Protein AF-D2VS46-F1 (afdb_monomer_lite)

Sequence (508 aa):
MNHQQQQPRQNMRFYSHQQMMKQPSINIMHHDDHQDMENRVHGHPDNLGQTQQQHNGKSGRKFKKDSNKNMKYVNPFIGTGKGFGSGTMSPMAQTPYGMIRVGPDTTNTFDLEISFEHPGGFYYPDDYIHICVWAYNKETQFVQPGYFRTTLERYDIDEELTSGYYSGIHRYTFNDQSKESFIILDISHTIDKTFLKGQLRSSKINMQKTYQAMKKTSNEPVNYVGRVNPAQYNSLGFVPEESAQVGAVLTLDYSYEDSCIASVAKVLNETADYLNFTARSQFYKNVWHEKEQFFCPKSISGKWNCPELTFADGWDSDAWHYRFFVPHDIPRLISLFGSKEKFTAALEQFAKDSFDFPFTVLPNPFYWGGNEHDLMSMYLFNYVDRADLTQYYVRQMMDRLYSVNPDGLPGNNDYGTMSAWFVWSALGLYPRAGSSEYFVGSPLFESIQVERENGCFLSIESYNFKPDSPKILKVVLNGQVLTRPFIDHSQLNCVNGKNSVKLEYFFA

InterPro domains:
  IPR008928 Six-hairpin glycosidase superfamily [SSF48208] (263-489)
  IPR012939 Glycosyl hydrolase family 92 [PF07971] (191-492)
  IPR014718 Glycoside hydrolase-type carbohydrate-binding [G3DSA:2.70.98.10] (64-132)
  IPR014718 Glycoside hydrolase-type carbohydrate-binding [G3DSA:2.70.98.10] (133-265)
  IPR041371 Glycosyl hydrolase family 92 N-terminal domain [PF17678] (73-130)
  IPR050883 Peptide-N(4)-(N-acetyl-beta-glucosaminyl)asparagine amidase [PTHR12143] (204-492)

Foldseek 3Di:
DDDDDDDDDDPDDDDDDDDWDFDQKDKPDDPPCVVVVVLVVVPDPDDDDDDDDDDDDDDDDPPPSPPPPCQVVDDQLQQLAFFQQFALGDLFADDVQAPDTDDFQFDAQVLDPPCRGRVPSGHPPGQAGHPPRFGFDPVQWDGTHQKIWGARPVQRKIWIWGDDRHDIIIIIRRPPPPDTDGDDDDPPVPPPDDDDDDDPDDPDDPLVVVLVVLVCLQQHDDPPGHAQPNVLCLVLLWQACVSPVLGLVSSLVSLLSLLLSLVSCVVVVVVVSVVSSPVSNCSNVLQQDLVVLWRFHAHPVGDTDDPDQFPPSVDQATGLLQSCRSLNCLVVSCCSLVHLVSVVVQLCQQQVCCLVVLDRDPPDNHAHLADDSRLCSLLSCLVSVPLVSSLVRLLCCLVRQADSHSSRHRGHCVVPVSVVSSVCVQLQWDDSPSFQKIFGYAHQDQWDWDQDPVQAIEIEHEAPDDNPFSAFPWKAKQNHTDPGRMDGNVSQDDDPPHSYIYIYTYTD

Structure (mmCIF, N/CA/C/O backbone):
data_AF-D2VS46-F1
#
_entry.id   AF-D2VS46-F1
#
loop_
_atom_site.group_PDB
_atom_site.id
_atom_site.type_symbol
_atom_site.label_atom_id
_atom_site.label_alt_id
_atom_site.label_comp_id
_atom_site.label_asym_id
_atom_site.label_entity_id
_atom_site.label_seq_id
_atom_site.pdbx_PDB_ins_code
_atom_site.Cartn_x
_atom_site.Cartn_y
_atom_site.Cartn_z
_atom_site.occupancy
_atom_site.B_iso_or_equiv
_atom_site.auth_seq_id
_atom_site.auth_comp_id
_atom_site.auth_asym_id
_atom_site.auth_atom_id
_atom_site.pdbx_PDB_model_num
ATOM 1 N N . MET A 1 1 ? 49.754 14.421 55.692 1.00 31.94 1 MET A N 1
ATOM 2 C CA . MET A 1 1 ? 49.073 15.731 55.700 1.00 31.94 1 MET A CA 1
ATOM 3 C C . MET A 1 1 ? 47.639 15.509 55.248 1.00 31.94 1 MET A C 1
ATOM 5 O O . MET A 1 1 ? 47.482 15.028 54.140 1.00 31.94 1 MET A O 1
ATOM 9 N N . ASN A 1 2 ? 46.687 15.754 56.164 1.00 27.25 2 ASN A N 1
ATOM 10 C CA . ASN A 1 2 ? 45.329 16.333 56.034 1.00 27.25 2 ASN A CA 1
ATOM 11 C C . ASN A 1 2 ? 44.469 16.020 54.793 1.00 27.25 2 ASN A C 1
ATOM 13 O O . ASN A 1 2 ? 44.964 16.058 53.681 1.00 27.25 2 ASN A O 1
ATOM 17 N N . HIS A 1 3 ? 43.141 15.903 54.841 1.00 27.48 3 HIS A N 1
ATOM 18 C CA . HIS A 1 3 ? 42.100 15.719 55.864 1.00 27.48 3 HIS A CA 1
ATOM 19 C C . HIS A 1 3 ? 40.790 15.481 55.068 1.00 27.48 3 HIS A C 1
ATOM 21 O O . HIS A 1 3 ? 40.683 15.870 53.908 1.00 27.48 3 HIS A O 1
ATOM 27 N N . GLN A 1 4 ? 39.805 14.848 55.705 1.00 30.39 4 GLN A N 1
ATOM 28 C CA . GLN A 1 4 ? 38.420 14.633 55.251 1.00 30.39 4 GLN A CA 1
ATOM 29 C C . GLN A 1 4 ? 37.667 15.920 54.846 1.00 30.39 4 GLN A C 1
ATOM 31 O O . GLN A 1 4 ? 37.919 16.961 55.444 1.00 30.39 4 GLN A O 1
ATOM 36 N N . GLN A 1 5 ? 36.623 15.796 54.005 1.00 27.12 5 GLN A N 1
ATOM 37 C CA . GLN A 1 5 ? 35.240 16.191 54.360 1.00 27.12 5 GLN A CA 1
ATOM 38 C C . GLN A 1 5 ? 34.188 15.732 53.321 1.00 27.12 5 GLN A C 1
ATOM 40 O O . GLN A 1 5 ? 34.338 15.933 52.120 1.00 27.12 5 GLN A O 1
ATOM 45 N N . GLN A 1 6 ? 33.117 15.108 53.826 1.00 29.31 6 GLN A N 1
ATOM 46 C CA . GLN A 1 6 ? 31.825 14.868 53.162 1.00 29.31 6 GLN A CA 1
ATOM 47 C C . GLN A 1 6 ? 30.994 16.163 53.094 1.00 29.31 6 GLN A C 1
ATOM 49 O O . GLN A 1 6 ? 31.151 16.981 53.997 1.00 29.31 6 GLN A O 1
ATOM 54 N N . GLN A 1 7 ? 30.056 16.275 52.131 1.00 28.20 7 GLN A N 1
ATOM 55 C CA . GLN A 1 7 ? 28.641 16.730 52.274 1.00 28.20 7 GLN A CA 1
ATOM 56 C C . GLN A 1 7 ? 27.948 16.909 50.880 1.00 28.20 7 GLN A C 1
ATOM 58 O O . GLN A 1 7 ? 28.635 16.869 49.860 1.00 28.20 7 GLN A O 1
ATOM 63 N N . PRO A 1 8 ? 26.595 16.970 50.803 1.00 30.23 8 PRO A N 1
ATOM 64 C CA . PRO A 1 8 ? 25.761 16.238 49.837 1.00 30.23 8 PRO A CA 1
ATOM 65 C C . PRO A 1 8 ? 25.249 17.062 48.641 1.00 30.23 8 PRO A C 1
ATOM 67 O O . PRO A 1 8 ? 25.091 18.277 48.718 1.00 30.23 8 PRO A O 1
ATOM 70 N N . ARG A 1 9 ? 24.864 16.377 47.553 1.00 25.73 9 ARG A N 1
ATOM 71 C CA . ARG A 1 9 ? 24.023 16.967 46.497 1.00 25.73 9 ARG A CA 1
ATOM 72 C C . ARG A 1 9 ? 22.552 16.856 46.898 1.00 25.73 9 ARG A C 1
ATOM 74 O O . ARG A 1 9 ? 21.926 15.819 46.705 1.00 25.73 9 ARG A O 1
ATOM 81 N N . GLN A 1 10 ? 22.011 17.935 47.454 1.00 24.58 10 GLN A N 1
ATOM 82 C CA . GLN A 1 10 ? 20.574 18.190 47.429 1.00 24.58 10 GLN A CA 1
ATOM 83 C C . GLN A 1 10 ? 20.189 18.602 46.002 1.00 24.58 10 GLN A C 1
ATOM 85 O O . GLN A 1 10 ? 20.560 19.682 45.551 1.00 24.58 10 GLN A O 1
ATOM 90 N N . ASN A 1 11 ? 19.438 17.760 45.293 1.00 25.27 11 ASN A N 1
ATOM 91 C CA . ASN A 1 11 ? 18.703 18.208 44.114 1.00 25.27 11 ASN A CA 1
ATOM 92 C C . ASN A 1 11 ? 17.401 18.856 44.599 1.00 25.27 11 ASN A C 1
ATOM 94 O O . ASN A 1 11 ? 16.445 18.165 44.949 1.00 25.27 11 ASN A O 1
ATOM 98 N N . MET A 1 12 ? 17.385 20.188 44.648 1.00 20.66 12 MET A N 1
ATOM 99 C CA . MET A 1 12 ? 16.157 20.971 44.782 1.00 20.66 12 MET A CA 1
ATOM 100 C C . MET A 1 12 ? 15.271 20.720 43.554 1.00 20.66 12 MET A C 1
ATOM 102 O O . MET A 1 12 ? 15.631 21.098 42.442 1.00 20.66 12 MET A O 1
ATOM 106 N N . ARG A 1 13 ? 14.111 20.085 43.755 1.00 24.81 13 ARG A N 1
ATOM 107 C CA . ARG A 1 13 ? 13.006 20.088 42.787 1.00 24.81 13 ARG A CA 1
ATOM 108 C C . ARG A 1 13 ? 12.103 21.275 43.116 1.00 24.81 13 ARG A C 1
ATOM 110 O O . ARG A 1 13 ? 11.552 21.342 44.212 1.00 24.81 13 ARG A O 1
ATOM 117 N N . PHE A 1 14 ? 11.984 22.217 42.187 1.00 20.81 14 PHE A N 1
ATOM 118 C CA . PHE A 1 14 ? 11.036 23.323 42.289 1.00 20.81 14 PHE A CA 1
ATOM 119 C C . PHE A 1 14 ? 9.650 22.834 41.850 1.00 20.81 14 PHE A C 1
ATOM 121 O O . PHE A 1 14 ? 9.471 22.447 40.700 1.00 20.81 14 PHE A O 1
ATOM 128 N N . TYR A 1 15 ? 8.675 22.851 42.759 1.00 23.95 15 TYR A N 1
ATOM 129 C CA . TYR A 1 15 ? 7.261 22.647 42.437 1.00 23.95 15 TYR A CA 1
ATOM 130 C C . TYR A 1 15 ? 6.649 23.999 42.041 1.00 23.95 15 TYR A C 1
ATOM 132 O O . TYR A 1 15 ? 6.533 24.890 42.886 1.00 23.95 15 TYR A O 1
ATOM 140 N N . SER A 1 16 ? 6.272 24.185 40.772 1.00 24.25 16 SER A N 1
ATOM 141 C CA . SER A 1 16 ? 5.493 25.360 40.356 1.00 24.25 16 SER A CA 1
ATOM 142 C C . SER A 1 16 ? 4.007 25.148 40.656 1.00 24.25 16 SER A C 1
ATOM 144 O O . SER A 1 16 ? 3.454 24.089 40.372 1.00 24.25 16 SER A O 1
ATOM 146 N N . HIS A 1 17 ? 3.386 26.165 41.255 1.00 24.72 17 HIS A N 1
ATOM 147 C CA . HIS A 1 17 ? 2.001 26.196 41.731 1.00 24.72 17 HIS A CA 1
ATOM 148 C C . HIS A 1 17 ? 0.969 25.676 40.715 1.00 24.72 17 HIS A C 1
ATOM 150 O O . HIS A 1 17 ? 0.798 26.236 39.634 1.00 24.72 17 HIS A O 1
ATOM 156 N N . GLN A 1 18 ? 0.241 24.642 41.137 1.00 30.64 18 GLN A N 1
ATOM 157 C CA . GLN A 1 18 ? -0.982 24.130 40.525 1.00 30.64 18 GLN A CA 1
ATOM 158 C C . GLN A 1 18 ? -2.140 25.112 40.767 1.00 30.64 18 GLN A C 1
ATOM 160 O O . GLN A 1 18 ? -2.343 25.565 41.894 1.00 30.64 18 GLN A O 1
ATOM 165 N N . GLN A 1 19 ? -2.938 25.416 39.741 1.00 29.44 19 GLN A N 1
ATOM 166 C CA . GLN A 1 19 ? -4.260 26.013 39.945 1.00 29.44 19 GLN A CA 1
ATOM 167 C C . GLN A 1 19 ? -5.273 24.895 40.211 1.00 29.44 19 GLN A C 1
ATOM 169 O O . GLN A 1 19 ? -5.600 24.114 39.324 1.00 29.44 19 GLN A O 1
ATOM 174 N N . MET A 1 20 ? -5.756 24.821 41.451 1.00 30.28 20 MET A N 1
ATOM 175 C CA . MET A 1 20 ? -6.825 23.915 41.874 1.00 30.28 20 MET A CA 1
ATOM 176 C C . MET A 1 20 ? -8.192 24.551 41.586 1.00 30.28 20 MET A C 1
ATOM 178 O O . MET A 1 20 ? -8.479 25.639 42.086 1.00 30.28 20 MET A O 1
ATOM 182 N N . MET A 1 21 ? -9.053 23.875 40.822 1.00 35.06 21 MET A N 1
ATOM 183 C CA . MET A 1 21 ? -10.469 24.241 40.677 1.00 35.06 21 MET A CA 1
ATOM 184 C C . MET A 1 21 ? -11.351 23.227 41.419 1.00 35.06 21 MET A C 1
ATOM 186 O O . MET A 1 21 ? -11.200 22.026 41.222 1.00 35.06 21 MET A O 1
ATOM 190 N N . LYS A 1 22 ? -12.263 23.709 42.278 1.00 34.19 22 LYS A N 1
ATOM 191 C CA . LYS A 1 22 ? -13.193 22.889 43.079 1.00 34.19 22 LYS A CA 1
ATOM 192 C C . LYS A 1 22 ? -14.574 22.843 42.420 1.00 34.19 22 LYS A C 1
ATOM 194 O O . LYS A 1 22 ? -15.252 23.866 42.461 1.00 34.19 22 LYS A O 1
ATOM 199 N N . GLN A 1 23 ? -15.018 21.701 41.883 1.00 30.45 23 GLN A N 1
ATOM 200 C CA . GLN A 1 23 ? -16.430 21.440 41.539 1.00 30.45 23 GLN A CA 1
ATOM 201 C C . GLN A 1 23 ? -16.757 19.930 41.603 1.00 30.45 23 GLN A C 1
ATOM 203 O O . GLN A 1 23 ? -15.877 19.125 41.311 1.00 30.45 23 GLN A O 1
ATOM 208 N N . PRO A 1 24 ? -18.004 19.542 41.951 1.00 31.38 24 PRO A N 1
ATOM 209 C CA . PRO A 1 24 ? -18.446 18.138 42.047 1.00 31.38 24 PRO A CA 1
ATOM 210 C C . PRO A 1 24 ? -18.544 17.414 40.689 1.00 31.38 24 PRO A C 1
ATOM 212 O O . PRO A 1 24 ? -18.590 16.191 40.634 1.00 31.38 24 PRO A O 1
ATOM 215 N N . SER A 1 25 ? -18.541 18.170 39.593 1.00 33.03 25 SER A N 1
ATOM 216 C CA . SER A 1 25 ? -18.412 17.693 38.216 1.00 33.03 25 SER A CA 1
ATOM 217 C C . SER A 1 25 ? -17.606 18.741 37.460 1.00 33.03 25 SER A C 1
ATOM 219 O O . SER A 1 25 ? -17.981 19.916 37.479 1.00 33.03 25 SER A O 1
ATOM 221 N N . ILE A 1 26 ? -16.507 18.349 36.820 1.00 43.72 26 ILE A N 1
ATOM 222 C CA . ILE A 1 26 ? -15.686 19.269 36.026 1.00 43.72 26 ILE A CA 1
ATOM 223 C C . ILE A 1 26 ? -15.782 18.854 34.564 1.00 43.72 26 ILE A C 1
ATOM 225 O O . ILE A 1 26 ? -15.357 17.765 34.184 1.00 43.72 26 ILE A O 1
ATOM 229 N N . ASN A 1 27 ? -16.316 19.762 33.755 1.00 35.53 27 ASN A N 1
ATOM 230 C CA . ASN A 1 27 ? -16.246 19.691 32.307 1.00 35.53 27 ASN A CA 1
ATOM 231 C C . ASN A 1 27 ? -15.105 20.597 31.845 1.00 35.53 27 ASN A C 1
ATOM 233 O O . ASN A 1 27 ? -15.175 21.815 32.020 1.00 35.53 27 ASN A O 1
ATOM 237 N N . ILE A 1 28 ? -14.068 20.023 31.238 1.00 48.00 28 ILE A N 1
ATOM 238 C CA . ILE A 1 28 ? -13.038 20.813 30.558 1.00 48.00 28 ILE A CA 1
ATOM 239 C C . ILE A 1 28 ? -13.486 20.936 29.101 1.00 48.00 28 ILE A C 1
ATOM 241 O O . ILE A 1 28 ? -13.346 19.997 28.321 1.00 48.00 28 ILE A O 1
ATOM 245 N N . MET A 1 29 ? -14.112 22.065 28.757 1.00 35.66 29 MET A N 1
ATOM 246 C CA . MET A 1 29 ? -14.692 22.315 27.432 1.00 35.66 29 MET A CA 1
ATOM 247 C C . MET A 1 29 ? -14.447 23.754 26.967 1.00 35.66 29 MET A C 1
ATOM 249 O O . MET A 1 29 ? -14.425 24.685 27.772 1.00 35.66 29 MET A O 1
ATOM 253 N N . HIS A 1 30 ? -14.336 23.943 25.650 1.00 33.12 30 HIS A N 1
ATOM 254 C CA . HIS A 1 30 ? -14.516 25.248 25.014 1.00 33.12 30 HIS A CA 1
ATOM 255 C C . HIS A 1 30 ? -16.018 25.463 24.732 1.00 33.12 30 HIS A C 1
ATOM 257 O O . HIS A 1 30 ? -16.730 24.517 24.404 1.00 33.12 30 HIS A O 1
ATOM 263 N N . HIS A 1 31 ? -16.512 26.699 24.872 1.00 31.00 31 HIS A N 1
ATOM 264 C CA . HIS A 1 31 ? -17.952 27.031 24.921 1.00 31.00 31 HIS A CA 1
ATOM 265 C C . HIS A 1 31 ? -18.777 26.589 23.680 1.00 31.00 31 HIS A C 1
ATOM 267 O O . HIS A 1 31 ? -20.000 26.475 23.775 1.00 31.00 31 HIS A O 1
ATOM 273 N N . ASP A 1 32 ? -18.140 26.293 22.544 1.00 34.03 32 ASP A N 1
ATOM 274 C CA . ASP A 1 32 ? -18.818 25.941 21.286 1.00 34.03 32 ASP A CA 1
ATOM 275 C C . ASP A 1 32 ? -19.074 24.426 21.088 1.00 34.03 32 ASP A C 1
ATOM 277 O O . ASP A 1 32 ? -19.803 24.057 20.169 1.00 34.03 32 ASP A O 1
ATOM 281 N N . ASP A 1 33 ? -18.559 23.544 21.959 1.00 39.53 33 ASP A N 1
ATOM 282 C CA . ASP A 1 33 ? -18.535 22.085 21.711 1.00 39.53 33 ASP A CA 1
ATOM 283 C C . ASP A 1 33 ? -19.585 21.260 22.501 1.00 39.53 33 ASP A C 1
ATOM 285 O O . ASP A 1 33 ? -19.632 20.031 22.411 1.00 39.53 33 ASP A O 1
ATOM 289 N N . HIS A 1 34 ? -20.470 21.909 23.268 1.00 38.56 34 HIS A N 1
ATOM 290 C CA . HIS A 1 34 ? -21.383 21.229 24.208 1.00 38.56 34 HIS A CA 1
ATOM 291 C C . HIS A 1 34 ? -22.399 20.276 23.529 1.00 38.56 34 HIS A C 1
ATOM 293 O O . HIS A 1 34 ? -22.803 19.272 24.115 1.00 38.56 34 HIS A O 1
ATOM 299 N N . GLN A 1 35 ? -22.804 20.555 22.282 1.00 42.91 35 GLN A N 1
ATOM 300 C CA . GLN A 1 35 ? -23.762 19.721 21.534 1.00 42.91 35 GLN A CA 1
ATOM 301 C C . GLN A 1 35 ? -23.166 18.401 21.018 1.00 42.91 35 GLN A C 1
ATOM 303 O O . GLN A 1 35 ? -23.908 17.438 20.812 1.00 42.91 35 GLN A O 1
ATOM 308 N N . ASP A 1 36 ? -21.850 18.326 20.810 1.00 44.72 36 ASP A N 1
ATOM 309 C CA . ASP A 1 36 ? -21.207 17.128 20.253 1.00 44.72 36 ASP A CA 1
ATOM 310 C C . ASP A 1 36 ? -21.132 15.986 21.272 1.00 44.72 36 ASP A C 1
ATOM 312 O O . ASP A 1 36 ? -21.237 14.815 20.897 1.00 44.72 36 ASP A O 1
ATOM 316 N N . MET A 1 37 ? -21.018 16.312 22.563 1.00 42.97 37 MET A N 1
ATOM 317 C CA . MET A 1 37 ? -21.013 15.316 23.632 1.00 42.97 37 MET A CA 1
ATOM 318 C C . MET A 1 37 ? -22.398 14.682 23.814 1.00 42.97 37 MET A C 1
ATOM 320 O O . MET A 1 37 ? -22.524 13.460 23.765 1.00 42.97 37 MET A O 1
ATOM 324 N N . GLU A 1 38 ? -23.454 15.491 23.949 1.00 42.78 38 GLU A N 1
ATOM 325 C CA . GLU A 1 38 ? -24.824 14.994 24.154 1.00 42.78 38 GLU A CA 1
ATOM 326 C C . GLU A 1 38 ? -25.288 14.098 22.994 1.00 42.78 38 GLU A C 1
ATOM 328 O O . GLU A 1 38 ? -25.838 13.018 23.213 1.00 42.78 38 GLU A O 1
ATOM 333 N N . ASN A 1 39 ? -24.983 14.468 21.746 1.00 46.59 39 ASN A N 1
ATOM 334 C CA . ASN A 1 39 ? -25.362 13.672 20.574 1.00 46.59 39 ASN A CA 1
ATOM 335 C C . ASN A 1 39 ? -24.664 12.300 20.499 1.00 46.59 39 ASN A C 1
ATOM 337 O O . ASN A 1 39 ? -25.230 11.366 19.927 1.00 46.59 39 ASN A O 1
ATOM 341 N N . ARG A 1 40 ? -23.457 12.156 21.065 1.00 49.03 40 ARG A N 1
ATOM 342 C CA . ARG A 1 40 ? -22.727 10.874 21.118 1.00 49.03 40 ARG A CA 1
ATOM 343 C C . ARG A 1 40 ? -23.110 10.033 22.339 1.00 49.03 40 ARG A C 1
ATOM 345 O O . ARG A 1 40 ? -23.109 8.809 22.243 1.00 49.03 40 ARG A O 1
ATOM 352 N N . VAL A 1 41 ? -23.513 10.678 23.435 1.00 41.84 41 VAL A N 1
ATOM 353 C CA . VAL A 1 41 ? -24.034 10.033 24.654 1.00 41.84 41 VAL A CA 1
ATOM 354 C C . VAL A 1 41 ? -25.436 9.443 24.425 1.00 41.84 41 VAL A C 1
ATOM 356 O O . VAL A 1 41 ? -25.714 8.326 24.852 1.00 41.84 41 VAL A O 1
ATOM 359 N N . HIS A 1 42 ? -26.318 10.123 23.682 1.00 38.34 42 HIS A N 1
ATOM 360 C CA . HIS A 1 42 ? -27.706 9.681 23.443 1.00 38.34 42 HIS A CA 1
ATOM 361 C C . HIS A 1 42 ? -27.881 8.563 22.388 1.00 38.34 42 HIS A C 1
ATOM 363 O O . HIS A 1 42 ? -29.004 8.259 21.984 1.00 38.34 42 HIS A O 1
ATOM 369 N N . GLY A 1 43 ? -26.795 7.925 21.940 1.00 36.03 43 GLY A N 1
ATOM 370 C CA . GLY A 1 43 ? -26.836 6.722 21.096 1.00 36.03 43 GLY A CA 1
ATOM 371 C C . GLY A 1 43 ? -27.126 5.417 21.854 1.00 36.03 43 GLY A C 1
ATOM 372 O O . GLY A 1 43 ? -27.168 4.359 21.227 1.00 36.03 43 GLY A O 1
ATOM 373 N N . HIS A 1 44 ? -27.310 5.475 23.177 1.00 35.31 44 HIS A N 1
ATOM 374 C CA . HIS A 1 44 ? -27.507 4.310 24.040 1.00 35.31 44 HIS A CA 1
ATOM 375 C C . HIS A 1 44 ? -29.002 4.042 24.318 1.00 35.31 44 HIS A C 1
ATOM 377 O O . HIS A 1 44 ? -29.745 4.993 24.580 1.00 35.31 44 HIS A O 1
ATOM 383 N N . PRO A 1 45 ? -29.484 2.785 24.258 1.00 32.50 45 PRO A N 1
ATOM 384 C CA . PRO A 1 45 ? -30.869 2.465 24.554 1.00 32.50 45 PRO A CA 1
ATOM 385 C C . PRO A 1 45 ? -31.020 2.126 26.038 1.00 32.50 45 PRO A C 1
ATOM 387 O O . PRO A 1 45 ? -31.074 0.954 26.366 1.00 32.50 45 PRO A O 1
ATOM 390 N N . ASP A 1 46 ? -31.128 3.128 26.914 1.00 29.52 46 ASP A N 1
ATOM 391 C CA . ASP A 1 46 ? -31.662 2.923 28.266 1.00 29.52 46 ASP A CA 1
ATOM 392 C C . ASP A 1 46 ? -32.439 4.161 28.770 1.00 29.52 46 ASP A C 1
ATOM 394 O O . ASP A 1 46 ? -31.893 5.243 28.963 1.00 29.52 46 ASP A O 1
ATOM 398 N N . ASN A 1 47 ? -33.743 3.939 28.992 1.00 29.89 47 ASN A N 1
ATOM 399 C CA . ASN A 1 47 ? -34.749 4.711 29.747 1.00 29.89 47 ASN A CA 1
ATOM 400 C C . ASN A 1 47 ? -35.409 6.010 29.202 1.00 29.89 47 ASN A C 1
ATOM 402 O O . ASN A 1 47 ? -34.906 7.121 29.301 1.00 29.89 47 ASN A O 1
ATOM 406 N N . LEU A 1 48 ? -36.657 5.812 28.733 1.00 29.98 48 LEU A N 1
ATOM 407 C CA . LEU A 1 48 ? -37.941 6.374 29.221 1.00 29.98 48 LEU A CA 1
ATOM 408 C C . LEU A 1 48 ? -38.023 7.850 29.676 1.00 29.98 48 LEU A C 1
ATOM 410 O O . LEU A 1 48 ? -37.572 8.210 30.757 1.00 29.98 48 LEU A O 1
ATOM 414 N N . GLY A 1 49 ? -38.827 8.643 28.951 1.00 24.83 49 GLY A N 1
ATOM 415 C CA . GLY A 1 49 ? -39.443 9.873 29.472 1.00 24.83 49 GLY A CA 1
ATOM 416 C C . GLY A 1 49 ? -39.805 10.895 28.393 1.00 24.83 49 GLY A C 1
ATOM 417 O O . GLY A 1 49 ? -38.939 11.532 27.810 1.00 24.83 49 GLY A O 1
ATOM 418 N N . GLN A 1 50 ? -41.097 11.059 28.111 1.00 27.92 50 GLN A N 1
ATOM 419 C CA . GLN A 1 50 ? -41.623 12.074 27.195 1.00 27.92 50 GLN A CA 1
ATOM 420 C C . GLN A 1 50 ? -41.376 13.498 27.715 1.00 27.92 50 GLN A C 1
ATOM 422 O O . GLN A 1 50 ? -41.729 13.799 28.850 1.00 27.92 50 GLN A O 1
ATOM 427 N N . THR A 1 51 ? -40.943 14.416 26.846 1.00 26.28 51 THR A N 1
ATOM 428 C CA . THR A 1 51 ? -41.629 15.710 26.648 1.00 26.28 51 THR A CA 1
ATOM 429 C C . THR A 1 51 ? -41.137 16.403 25.376 1.00 26.28 51 THR A C 1
ATOM 431 O O . THR A 1 51 ? -39.952 16.657 25.186 1.00 26.28 51 THR A O 1
ATOM 434 N N . GLN A 1 52 ? -42.077 16.690 24.474 1.00 27.34 52 GLN A N 1
ATOM 435 C CA . GLN A 1 52 ? -41.871 17.544 23.309 1.00 27.34 52 GLN A CA 1
ATOM 436 C C . GLN A 1 52 ? -41.917 19.010 23.750 1.00 27.34 52 GLN A C 1
ATOM 438 O O . GLN A 1 52 ? -42.919 19.439 24.319 1.00 27.34 52 GLN A O 1
ATOM 443 N N . GLN A 1 53 ? -40.908 19.801 23.391 1.00 27.20 53 GLN A N 1
ATOM 444 C CA . GLN A 1 53 ? -41.094 21.234 23.175 1.00 27.20 53 GLN A CA 1
ATOM 445 C C . GLN A 1 53 ? -40.512 21.631 21.820 1.00 27.20 53 GLN A C 1
ATOM 447 O O . GLN A 1 53 ? -39.350 21.388 21.502 1.00 27.20 53 GLN A O 1
ATOM 452 N N . GLN A 1 54 ? -41.394 22.191 20.995 1.00 27.27 54 GLN A N 1
ATOM 453 C CA . GLN A 1 54 ? -41.100 22.755 19.689 1.00 27.27 54 GLN A CA 1
ATOM 454 C C . GLN A 1 54 ? -40.424 24.117 19.863 1.00 27.27 54 GLN A C 1
ATOM 456 O O . GLN A 1 54 ? -41.004 25.012 20.470 1.00 27.27 54 GLN A O 1
ATOM 461 N N . HIS A 1 55 ? -39.271 24.315 19.226 1.00 27.23 55 HIS A N 1
ATOM 462 C CA . HIS A 1 55 ? -38.833 25.648 18.824 1.00 27.23 55 HIS A CA 1
ATOM 463 C C . HIS A 1 55 ? -38.422 25.646 17.350 1.00 27.23 55 HIS A C 1
ATOM 465 O O . HIS A 1 55 ? -37.515 24.938 16.918 1.00 27.23 55 HIS A O 1
ATOM 471 N N . ASN A 1 56 ? -39.162 26.437 16.574 1.00 26.72 56 ASN A N 1
ATOM 472 C CA . ASN A 1 56 ? -38.948 26.690 15.157 1.00 26.72 56 ASN A CA 1
ATOM 473 C C . ASN A 1 56 ? -37.819 27.707 14.936 1.00 26.72 56 ASN A C 1
ATOM 475 O O . ASN A 1 56 ? -37.810 28.767 15.556 1.00 26.72 56 ASN A O 1
ATOM 479 N N . GLY A 1 57 ? -36.989 27.438 13.923 1.00 25.78 57 GLY A N 1
ATOM 480 C CA . GLY A 1 57 ? -36.400 28.476 13.074 1.00 25.78 57 GLY A CA 1
ATOM 481 C C . GLY A 1 57 ? -34.893 28.704 13.198 1.00 25.78 57 GLY A C 1
ATOM 482 O O . GLY A 1 57 ? -34.462 29.579 13.938 1.00 25.78 57 GLY A O 1
ATOM 483 N N . LYS A 1 58 ? -34.111 28.007 12.361 1.00 27.91 58 LYS A N 1
ATOM 484 C CA . LYS A 1 58 ? -33.112 28.569 11.421 1.00 27.91 58 LYS A CA 1
ATOM 485 C C . LYS A 1 58 ? -32.438 27.429 10.649 1.00 27.91 58 LYS A C 1
ATOM 487 O O . LYS A 1 58 ? -32.284 26.321 11.151 1.00 27.91 58 LYS A O 1
ATOM 492 N N . SER A 1 59 ? -32.114 27.692 9.387 1.00 34.88 59 SER A N 1
ATOM 493 C CA . SER A 1 59 ? -31.608 26.741 8.393 1.00 34.88 59 SER A CA 1
ATOM 494 C C . SER A 1 59 ? -30.233 26.163 8.764 1.00 34.88 59 SER A C 1
ATOM 496 O O . SER A 1 59 ? -29.202 26.646 8.300 1.00 34.88 59 SER A O 1
ATOM 498 N N . GLY A 1 60 ? -30.214 25.118 9.586 1.00 25.16 60 GLY A N 1
ATOM 499 C CA . GLY A 1 60 ? -29.069 24.227 9.747 1.00 25.16 60 GLY A CA 1
ATOM 500 C C . GLY A 1 60 ? -29.143 23.094 8.726 1.00 25.16 60 GLY A C 1
ATOM 501 O O . GLY A 1 60 ? -30.221 22.547 8.477 1.00 25.16 60 GLY A O 1
ATOM 502 N N . ARG A 1 61 ? -28.006 22.723 8.125 1.00 30.00 61 ARG A N 1
ATOM 503 C CA . ARG A 1 61 ? -27.873 21.436 7.428 1.00 30.00 61 ARG A CA 1
ATOM 504 C C . ARG A 1 61 ? -28.366 20.351 8.388 1.00 30.00 61 ARG A C 1
ATOM 506 O O . ARG A 1 61 ? -27.780 20.168 9.449 1.00 30.00 61 ARG A O 1
ATOM 513 N N . LYS A 1 62 ? -29.458 19.666 8.042 1.00 24.58 62 LYS A N 1
ATOM 514 C CA . LYS A 1 62 ? -29.922 18.491 8.784 1.00 24.58 62 LYS A CA 1
ATOM 515 C C . LYS A 1 62 ? -28.829 17.428 8.685 1.00 24.58 62 LYS A C 1
ATOM 517 O O . LYS A 1 62 ? -28.742 16.745 7.667 1.00 24.58 62 LYS A O 1
ATOM 522 N N . PHE A 1 63 ? -27.994 17.299 9.712 1.00 29.12 63 PHE A N 1
ATOM 523 C CA . PHE A 1 63 ? -27.202 16.091 9.897 1.00 29.12 63 PHE A CA 1
ATOM 524 C C . PHE A 1 63 ? -28.193 14.927 9.996 1.00 29.12 63 PHE A C 1
ATOM 526 O O . PHE A 1 63 ? -29.101 14.937 10.831 1.00 29.12 63 PHE A O 1
ATOM 533 N N . LYS A 1 64 ? -28.108 13.981 9.053 1.00 32.69 64 LYS A N 1
ATOM 534 C CA . LYS A 1 64 ? -28.943 12.777 9.065 1.00 32.69 64 LYS A CA 1
ATOM 535 C C . LYS A 1 64 ? -28.667 12.038 10.375 1.00 32.69 64 LYS A C 1
ATOM 537 O O . LYS A 1 64 ? -27.553 11.588 10.607 1.00 32.69 64 LYS A O 1
ATOM 542 N N . LYS A 1 65 ? -29.708 11.889 11.191 1.00 36.78 65 LYS A N 1
ATOM 543 C CA . LYS A 1 65 ? -29.738 11.236 12.511 1.00 36.78 65 LYS A CA 1
ATOM 544 C C . LYS A 1 65 ? -29.488 9.708 12.469 1.00 36.78 65 LYS A C 1
ATOM 546 O O . LYS A 1 65 ? -29.828 9.011 13.413 1.00 36.78 65 LYS A O 1
ATOM 551 N N . ASP A 1 66 ? -28.920 9.187 11.380 1.00 38.88 66 ASP A N 1
ATOM 552 C CA . ASP A 1 66 ? -28.724 7.749 11.118 1.00 38.88 66 ASP A CA 1
ATOM 553 C C . ASP A 1 66 ? -27.257 7.288 11.255 1.00 38.88 66 ASP A C 1
ATOM 555 O O . ASP A 1 66 ? -26.957 6.116 11.032 1.00 38.88 66 ASP A O 1
ATOM 559 N N . SER A 1 67 ? -26.324 8.167 11.638 1.00 47.81 67 SER A N 1
ATOM 560 C CA . SER A 1 67 ? -24.877 7.886 11.587 1.00 47.81 67 SER A CA 1
ATOM 561 C C . SER A 1 67 ? -24.351 6.824 12.571 1.00 47.81 67 SER A C 1
ATOM 563 O O . SER A 1 67 ? -23.204 6.417 12.431 1.00 47.81 67 SER A O 1
ATOM 565 N N . ASN A 1 68 ? -25.152 6.327 13.525 1.00 54.97 68 ASN A N 1
ATOM 566 C CA . ASN A 1 68 ? -24.642 5.520 14.651 1.00 54.97 68 ASN A CA 1
ATOM 567 C C . ASN A 1 68 ? -24.973 4.015 14.630 1.00 54.97 68 ASN A C 1
ATOM 569 O O . ASN A 1 68 ? -24.518 3.293 15.513 1.00 54.97 68 ASN A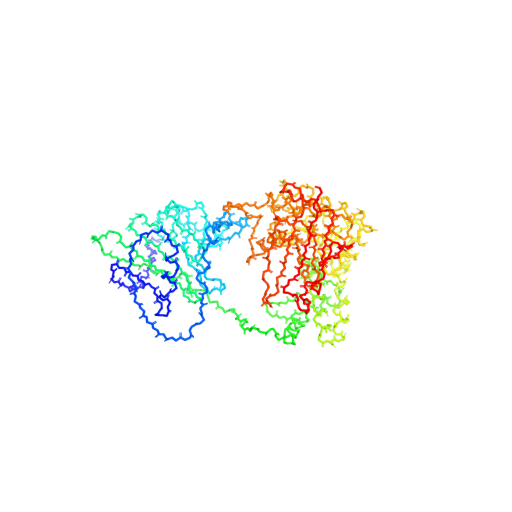 O 1
ATOM 573 N N . LYS A 1 69 ? -25.725 3.477 13.656 1.00 62.56 69 LYS A N 1
ATOM 574 C CA . LYS A 1 69 ? -26.130 2.049 13.711 1.00 62.56 69 LYS A CA 1
ATOM 575 C C . LYS A 1 69 ? -24.988 1.046 13.522 1.00 62.56 69 LYS A C 1
ATOM 577 O O . LYS A 1 69 ? -25.102 -0.078 14.010 1.00 62.56 69 LYS A O 1
ATOM 582 N N . ASN A 1 70 ? -23.912 1.442 12.845 1.00 79.00 70 ASN A N 1
ATOM 583 C CA . ASN A 1 70 ? -22.812 0.536 12.502 1.00 79.00 70 ASN A CA 1
ATOM 584 C C . ASN A 1 70 ? -21.614 0.634 13.454 1.00 79.00 70 ASN A C 1
ATOM 586 O O . ASN A 1 70 ? -20.783 -0.268 13.453 1.00 79.00 70 ASN A O 1
ATOM 590 N N . MET A 1 71 ? -21.538 1.669 14.300 1.00 82.50 71 MET A N 1
ATOM 591 C CA . MET A 1 71 ? -20.418 1.851 15.237 1.00 82.50 71 MET A CA 1
ATOM 592 C C . MET A 1 71 ? -20.266 0.678 16.210 1.00 82.50 71 MET A C 1
ATOM 594 O O . MET A 1 71 ? -19.149 0.341 16.576 1.00 82.50 71 MET A O 1
ATOM 598 N N . LYS A 1 72 ? -21.369 -0.004 16.542 1.00 82.44 72 LYS A N 1
ATOM 599 C CA . LYS A 1 72 ? -21.384 -1.213 17.381 1.00 82.44 72 LYS A CA 1
ATOM 600 C C . LYS A 1 72 ? -20.577 -2.397 16.825 1.00 82.44 72 LYS A C 1
ATOM 602 O O . LYS A 1 72 ? -20.339 -3.346 17.558 1.00 82.44 72 LYS A O 1
ATOM 607 N N . TYR A 1 73 ? -20.235 -2.385 15.534 1.00 88.88 73 TYR A N 1
ATOM 608 C CA . TYR A 1 73 ? -19.423 -3.430 14.900 1.00 88.88 73 TYR A CA 1
ATOM 609 C C . TYR A 1 73 ? -17.936 -3.074 14.846 1.00 88.88 73 TYR A C 1
ATOM 611 O O . TYR A 1 73 ? -17.127 -3.910 14.455 1.00 88.88 73 TYR A O 1
ATOM 619 N N . VAL A 1 74 ? -17.567 -1.839 15.192 1.00 90.94 74 VAL A N 1
ATOM 620 C CA . VAL A 1 74 ? -16.170 -1.416 15.191 1.00 90.94 74 VAL A CA 1
ATOM 621 C C . VAL A 1 74 ? -15.562 -1.799 16.528 1.00 90.94 74 VAL A C 1
ATOM 623 O O . VAL A 1 74 ? -16.052 -1.357 17.562 1.00 90.94 74 VAL A O 1
ATOM 626 N N . ASN A 1 75 ? -14.490 -2.589 16.496 1.00 92.00 75 ASN A N 1
ATOM 627 C CA . ASN A 1 75 ? -13.641 -2.841 17.652 1.00 92.00 75 ASN A CA 1
ATOM 628 C C . ASN A 1 75 ? -12.429 -1.886 17.607 1.00 92.00 75 ASN A C 1
ATOM 630 O O . ASN A 1 75 ? -11.519 -2.125 16.810 1.00 92.00 75 ASN A O 1
ATOM 634 N N . PRO A 1 76 ? -12.380 -0.819 18.429 1.00 92.12 76 PRO A N 1
ATOM 635 C CA . PRO A 1 76 ? -11.267 0.135 18.425 1.00 92.12 76 PRO A CA 1
ATOM 636 C C . PRO A 1 76 ? -9.961 -0.435 18.991 1.00 92.12 76 PRO A C 1
ATOM 638 O O . PRO A 1 76 ? -8.931 0.227 18.906 1.00 92.12 76 PRO A O 1
ATOM 641 N N . PHE A 1 77 ? -9.994 -1.640 19.567 1.00 92.06 77 PHE A N 1
ATOM 642 C CA . PHE A 1 77 ? -8.803 -2.297 20.089 1.00 92.06 77 PHE A CA 1
ATOM 643 C C . PHE A 1 77 ? -7.989 -3.016 19.012 1.00 92.06 77 PHE A C 1
ATOM 645 O O . PHE A 1 77 ? -6.855 -3.388 19.288 1.00 92.06 77 PHE A O 1
ATOM 652 N N . ILE A 1 78 ? -8.496 -3.207 17.791 1.00 94.12 78 ILE A N 1
ATOM 653 C CA . ILE A 1 78 ? -7.705 -3.843 16.725 1.00 94.12 78 ILE A CA 1
ATOM 654 C C . ILE A 1 78 ? -6.447 -3.007 16.449 1.00 94.12 78 ILE A C 1
ATOM 656 O O . ILE A 1 78 ? -6.528 -1.808 16.182 1.00 94.12 78 ILE A O 1
ATOM 660 N N . GLY A 1 79 ? -5.281 -3.648 16.507 1.00 91.62 79 GLY A N 1
ATOM 661 C CA . GLY A 1 79 ? -3.984 -3.002 16.321 1.00 91.62 79 GLY A CA 1
ATOM 662 C C . GLY A 1 79 ? -3.389 -2.368 17.588 1.00 91.62 79 GLY A C 1
ATOM 663 O O . GLY A 1 79 ? -2.429 -1.609 17.488 1.00 91.62 79 GLY A O 1
ATOM 664 N N . THR A 1 80 ? -3.973 -2.614 18.765 1.00 90.94 80 THR A N 1
ATOM 665 C CA . THR A 1 80 ? -3.474 -2.132 20.073 1.00 90.94 80 THR A CA 1
ATOM 666 C C . THR A 1 80 ? -2.623 -3.176 20.812 1.00 90.94 80 THR A C 1
ATOM 668 O O . THR A 1 80 ? -2.373 -3.060 22.014 1.00 90.94 80 THR A O 1
ATOM 671 N N . GLY A 1 81 ? -2.217 -4.232 20.101 1.00 86.75 81 GLY A N 1
ATOM 672 C CA . GLY A 1 81 ? -1.326 -5.281 20.578 1.00 86.75 81 GLY A CA 1
ATOM 673 C C . GLY A 1 81 ? 0.124 -4.811 20.712 1.00 86.75 81 GLY A C 1
ATOM 674 O O . GLY A 1 81 ? 0.425 -3.621 20.750 1.00 86.75 81 GLY A O 1
ATOM 675 N N . LYS A 1 82 ? 1.051 -5.763 20.817 1.00 80.94 82 LYS A N 1
ATOM 676 C CA . LYS A 1 82 ? 2.414 -5.482 21.272 1.00 80.94 82 LYS A CA 1
ATOM 677 C C . LYS A 1 82 ? 3.276 -4.817 20.193 1.00 80.94 82 LYS A C 1
ATOM 679 O O . LYS A 1 82 ? 3.696 -5.481 19.243 1.00 80.94 82 LYS A O 1
ATOM 684 N N . GLY A 1 83 ? 3.611 -3.542 20.400 1.00 72.81 83 GLY A N 1
ATOM 685 C CA . GLY A 1 83 ? 4.658 -2.818 19.669 1.00 72.81 83 GLY A CA 1
ATOM 686 C C . GLY A 1 83 ? 4.489 -2.748 18.144 1.00 72.81 83 GLY A C 1
ATOM 687 O O . GLY A 1 83 ? 3.390 -2.889 17.606 1.00 72.81 83 GLY A O 1
ATOM 688 N N . PHE A 1 84 ? 5.612 -2.538 17.446 1.00 70.50 84 PHE A N 1
ATOM 689 C CA . PHE A 1 84 ? 5.703 -2.318 15.989 1.00 70.50 84 PHE A CA 1
ATOM 690 C C . PHE A 1 84 ? 5.214 -3.492 15.107 1.00 70.50 84 PHE A C 1
ATOM 692 O O . PHE A 1 84 ? 5.056 -3.358 13.899 1.00 70.50 84 PHE A O 1
ATOM 699 N N . GLY A 1 85 ? 4.955 -4.665 15.689 1.00 74.81 85 GLY A N 1
ATOM 700 C CA . GLY A 1 85 ? 4.428 -5.821 14.954 1.00 74.81 85 GLY A CA 1
ATOM 701 C C . GLY A 1 85 ? 2.902 -5.906 14.920 1.00 74.81 85 GLY A C 1
ATOM 702 O O . GLY A 1 85 ? 2.373 -6.772 14.240 1.00 74.81 85 GLY A O 1
ATOM 703 N N . SER A 1 86 ?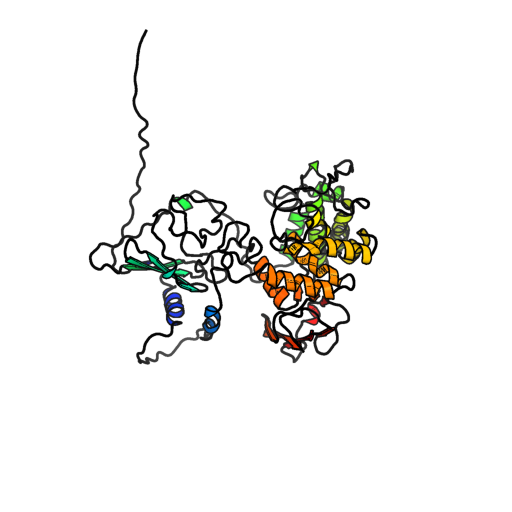 2.202 -5.048 15.668 1.00 78.94 86 SER A N 1
ATOM 704 C CA . SER A 1 86 ? 0.794 -5.273 16.019 1.00 78.94 86 SER A CA 1
ATOM 705 C C . SER A 1 86 ? -0.096 -4.065 15.738 1.00 78.94 86 SER A C 1
ATOM 707 O O . SER A 1 86 ? -1.038 -3.828 16.481 1.00 78.94 86 SER A O 1
ATOM 709 N N . GLY A 1 87 ? 0.196 -3.263 14.712 1.00 83.69 87 GLY A N 1
ATOM 710 C CA . GLY A 1 87 ? -0.641 -2.136 14.288 1.00 83.69 87 GLY A CA 1
ATOM 711 C C . GLY A 1 87 ? -0.220 -0.765 14.803 1.00 83.69 87 GLY A C 1
ATOM 712 O O . GLY A 1 87 ? -0.364 0.211 14.067 1.00 83.69 87 GLY A O 1
ATOM 713 N N . THR A 1 88 ? 0.320 -0.667 16.023 1.00 84.94 88 THR A N 1
ATOM 714 C CA . THR A 1 88 ? 0.674 0.610 16.696 1.00 84.94 88 THR A CA 1
ATOM 715 C C . THR A 1 88 ? -0.501 1.591 16.820 1.00 84.94 88 THR A C 1
ATOM 717 O O . THR A 1 88 ? -0.350 2.814 16.785 1.00 84.94 88 THR A O 1
ATOM 720 N N . MET A 1 89 ? -1.707 1.043 16.942 1.00 88.06 89 MET A N 1
ATOM 721 C CA . MET A 1 89 ? -2.952 1.788 17.070 1.00 88.06 89 MET A CA 1
ATOM 722 C C . MET A 1 89 ? -3.266 2.093 18.532 1.00 88.06 89 MET A C 1
ATOM 724 O O . MET A 1 89 ? -2.628 1.600 19.457 1.00 88.06 89 MET A O 1
ATOM 728 N N . SER A 1 90 ? -4.277 2.933 18.737 1.00 87.81 90 SER A N 1
ATOM 729 C CA . SER A 1 90 ? -4.738 3.312 20.064 1.00 87.81 90 SER A CA 1
ATOM 730 C C . SER A 1 90 ? -6.259 3.494 20.061 1.00 87.81 90 SER A C 1
ATOM 732 O O . SER A 1 90 ? -6.785 4.043 19.085 1.00 87.81 90 SER A O 1
ATOM 734 N N . PRO A 1 91 ? -6.971 3.076 21.126 1.00 90.38 91 PRO A N 1
ATOM 735 C CA . PRO A 1 91 ? -8.429 3.150 21.215 1.00 90.38 91 PRO A CA 1
ATOM 736 C C . PRO A 1 91 ? -8.935 4.556 21.578 1.00 90.38 91 PRO A C 1
ATOM 738 O O . PRO A 1 91 ? -10.125 4.744 21.826 1.00 90.38 91 PRO A O 1
ATOM 741 N N . MET A 1 92 ? -8.045 5.550 21.645 1.00 89.88 92 MET A N 1
ATOM 742 C CA . MET A 1 92 ? -8.390 6.922 22.005 1.00 89.88 92 MET A CA 1
ATOM 743 C C . MET A 1 92 ? -9.490 7.511 21.111 1.00 89.88 92 MET A C 1
ATOM 745 O O . MET A 1 92 ? -9.532 7.320 19.891 1.00 89.88 92 MET A O 1
ATOM 749 N N . ALA A 1 93 ? -10.339 8.333 21.719 1.00 92.12 93 ALA A N 1
ATOM 750 C CA . ALA A 1 93 ? -11.372 9.063 21.018 1.00 92.12 93 ALA A CA 1
ATOM 751 C C . ALA A 1 93 ? -10.756 10.122 20.092 1.00 92.12 93 ALA A C 1
ATOM 753 O O . ALA A 1 93 ? -9.973 10.977 20.512 1.00 92.12 93 ALA A O 1
ATOM 754 N N . GLN A 1 94 ? -11.144 10.072 18.818 1.00 90.62 94 GLN A N 1
ATOM 755 C CA . GLN A 1 94 ? -10.753 11.045 17.807 1.00 90.62 94 GLN A CA 1
ATOM 756 C C . GLN A 1 94 ? -11.909 11.288 16.828 1.00 90.62 94 GLN A C 1
ATOM 758 O O . GLN A 1 94 ? -12.532 10.352 16.325 1.00 90.62 94 GLN A O 1
ATOM 763 N N . THR A 1 95 ? -12.184 12.555 16.522 1.00 89.69 95 THR A N 1
ATOM 764 C CA . THR A 1 95 ? -13.037 12.937 15.389 1.00 89.69 95 THR A CA 1
ATOM 765 C C . THR A 1 95 ? -12.261 12.715 14.087 1.00 89.69 95 THR A C 1
ATOM 767 O O . THR A 1 95 ? -11.082 13.063 14.045 1.00 89.69 95 THR A O 1
ATOM 770 N N . PRO A 1 96 ? -12.863 12.167 13.010 1.00 88.44 96 PRO A N 1
ATOM 771 C CA . PRO A 1 96 ? -12.153 11.931 11.753 1.00 88.44 96 PRO A CA 1
ATOM 772 C C . PRO A 1 96 ? -11.393 13.171 11.261 1.00 88.44 96 PRO A C 1
ATOM 774 O O . PRO A 1 96 ? -11.980 14.244 11.102 1.00 88.44 96 PRO A O 1
ATOM 777 N N . TYR A 1 97 ? -10.083 13.016 11.037 1.00 85.38 97 TYR A N 1
ATOM 778 C CA . TYR A 1 97 ? -9.149 14.093 10.662 1.00 85.38 97 TYR A CA 1
ATOM 779 C C . TYR A 1 97 ? -9.025 15.241 11.685 1.00 85.38 97 TYR A C 1
ATOM 781 O O . TYR A 1 97 ? -8.549 16.329 11.355 1.00 85.38 97 TYR A O 1
ATOM 789 N N . GLY A 1 98 ? -9.458 15.012 12.925 1.00 86.38 98 GLY A N 1
ATOM 790 C CA . GLY A 1 98 ? -9.317 15.935 14.043 1.00 86.38 98 GLY A CA 1
ATOM 791 C C . GLY A 1 98 ? -7.863 16.078 14.484 1.00 86.38 98 GLY A C 1
ATOM 792 O O . GLY A 1 98 ? -7.076 15.134 14.408 1.00 86.38 98 GLY A O 1
ATOM 793 N N . MET A 1 99 ? -7.523 17.273 14.961 1.00 87.31 99 MET A N 1
ATOM 794 C CA . MET A 1 99 ? -6.188 17.633 15.443 1.00 87.31 99 MET A CA 1
ATOM 795 C C . MET A 1 99 ? -5.845 16.968 16.778 1.00 87.31 99 MET A C 1
ATOM 797 O O . MET A 1 99 ? -4.670 16.809 17.094 1.00 87.31 99 MET A O 1
ATOM 801 N N . ILE A 1 100 ? -6.865 16.616 17.562 1.00 85.38 100 ILE A N 1
ATOM 802 C CA . ILE A 1 100 ? -6.721 16.087 18.914 1.00 85.38 100 ILE A CA 1
ATOM 803 C C . ILE A 1 100 ? -7.270 14.666 18.968 1.00 85.38 100 ILE A C 1
ATOM 805 O O . ILE A 1 100 ? -8.303 14.353 18.374 1.00 85.38 100 ILE A O 1
ATOM 809 N N . ARG A 1 101 ? -6.555 13.827 19.708 1.00 87.50 101 ARG A N 1
ATOM 810 C CA . ARG A 1 101 ? -6.936 12.479 20.097 1.00 87.50 101 ARG A CA 1
ATOM 811 C C . ARG A 1 101 ? -6.794 12.413 21.620 1.00 87.50 101 ARG A C 1
ATOM 813 O O . ARG A 1 101 ? -5.783 12.879 22.137 1.00 87.50 101 ARG A O 1
ATOM 820 N N . VAL A 1 102 ? -7.809 11.904 22.315 1.00 88.44 102 VAL A N 1
ATOM 821 C CA . VAL A 1 102 ? -7.824 11.820 23.784 1.00 88.44 102 VAL A CA 1
ATOM 822 C C . VAL A 1 102 ? -8.143 10.413 24.255 1.00 88.44 102 VAL A C 1
ATOM 824 O O . VAL A 1 102 ? -9.065 9.767 23.757 1.00 88.44 102 VAL A O 1
ATOM 827 N N . GLY A 1 103 ? -7.389 9.940 25.233 1.00 87.81 103 GLY A N 1
ATOM 828 C CA . GLY A 1 103 ? -7.619 8.663 25.879 1.00 87.81 103 GLY A CA 1
ATOM 829 C C . GLY A 1 103 ? -6.513 8.343 26.878 1.00 87.81 103 GLY A C 1
ATOM 830 O O . GLY A 1 103 ? -5.690 9.214 27.168 1.00 87.81 103 GLY A O 1
ATOM 831 N N . PRO A 1 104 ? -6.529 7.124 27.420 1.00 83.25 104 PRO A N 1
ATOM 832 C CA . PRO A 1 104 ? -5.582 6.694 28.438 1.00 83.25 104 PRO A CA 1
ATOM 833 C C . PRO A 1 104 ? -4.164 6.598 27.867 1.00 83.25 104 PRO A C 1
ATOM 835 O O . PRO A 1 104 ? -3.980 6.147 26.736 1.00 83.25 104 PRO A O 1
ATOM 838 N N . ASP A 1 105 ? -3.192 6.992 28.689 1.00 81.31 105 ASP A N 1
ATOM 839 C CA . ASP A 1 105 ? -1.766 6.716 28.501 1.00 81.31 105 ASP A CA 1
ATOM 840 C C . ASP A 1 105 ? -1.393 5.535 29.409 1.00 81.31 105 ASP A C 1
ATOM 842 O O . ASP A 1 105 ? -1.429 5.681 30.636 1.00 81.31 105 ASP A O 1
ATOM 846 N N . THR A 1 106 ? -1.162 4.346 28.847 1.00 82.50 106 THR A N 1
ATOM 847 C CA . THR A 1 106 ? -0.970 3.116 29.641 1.00 82.50 106 THR A CA 1
ATOM 848 C C . THR A 1 106 ? 0.498 2.790 29.892 1.00 82.50 106 THR A C 1
ATOM 850 O O . THR A 1 106 ? 1.389 3.214 29.162 1.00 82.50 106 THR A O 1
ATOM 853 N N . THR A 1 107 ? 0.755 2.047 30.966 1.00 76.00 107 THR A N 1
ATOM 854 C CA . THR A 1 107 ? 2.092 1.584 31.338 1.00 76.00 107 THR A CA 1
ATOM 855 C C . THR A 1 107 ? 2.036 0.248 32.081 1.00 76.00 107 THR A C 1
ATOM 857 O O . THR A 1 107 ? 0.980 -0.215 32.525 1.00 76.00 107 THR A O 1
ATOM 860 N N . ASN A 1 108 ? 3.205 -0.353 32.290 1.00 73.25 108 ASN A N 1
ATOM 861 C CA . ASN A 1 108 ? 3.358 -1.529 33.141 1.00 73.25 108 ASN A CA 1
ATOM 862 C C . ASN A 1 108 ? 3.392 -1.167 34.643 1.00 73.25 108 ASN A C 1
ATOM 864 O O . ASN A 1 108 ? 3.441 -0.008 35.047 1.00 73.25 108 ASN A O 1
ATOM 868 N N . THR A 1 109 ? 3.450 -2.188 35.503 1.00 69.88 109 THR A N 1
ATOM 869 C CA . THR A 1 109 ? 3.487 -2.058 36.976 1.00 69.88 109 THR A CA 1
ATOM 870 C C . THR A 1 109 ? 4.611 -1.176 37.534 1.00 69.88 109 THR A C 1
ATOM 872 O O . THR A 1 109 ? 4.567 -0.815 38.709 1.00 69.88 109 THR A O 1
ATOM 875 N N . PHE A 1 110 ? 5.654 -0.886 36.750 1.00 65.62 110 PHE A N 1
ATOM 876 C CA . PHE A 1 110 ? 6.832 -0.135 37.186 1.00 65.62 110 PHE A CA 1
ATOM 877 C C . PHE A 1 110 ? 6.849 1.315 36.688 1.00 65.62 110 PHE A C 1
ATOM 879 O O . PHE A 1 110 ? 7.857 1.987 36.900 1.00 65.62 110 PHE A O 1
ATOM 886 N N . ASP A 1 111 ? 5.773 1.785 36.041 1.00 62.94 111 ASP A N 1
ATOM 887 C CA . ASP A 1 111 ? 5.728 3.095 35.366 1.00 62.94 111 ASP A CA 1
ATOM 888 C C . ASP A 1 111 ? 6.872 3.246 34.343 1.00 62.94 111 ASP A C 1
ATOM 890 O O . ASP A 1 111 ? 7.376 4.334 34.074 1.00 62.94 111 ASP A O 1
ATOM 894 N N . LEU A 1 112 ? 7.343 2.115 33.802 1.00 58.19 112 LEU A N 1
ATOM 895 C CA . LEU A 1 112 ? 8.386 2.093 32.791 1.00 58.19 112 LEU A CA 1
ATOM 896 C C . LEU A 1 112 ? 7.712 2.160 31.431 1.00 58.19 112 LEU A C 1
ATOM 898 O O . LEU A 1 112 ? 7.220 1.144 30.938 1.00 58.19 112 LEU A O 1
ATOM 902 N N . GLU A 1 113 ? 7.748 3.338 30.813 1.00 55.44 113 GLU A N 1
ATOM 903 C CA . GLU A 1 113 ? 7.463 3.484 29.391 1.00 55.44 113 GLU A CA 1
ATOM 904 C C . GLU A 1 113 ? 8.448 2.599 28.610 1.00 55.44 113 GLU A C 1
ATOM 906 O O . GLU A 1 113 ? 9.632 2.910 28.451 1.00 55.44 113 GLU A O 1
ATOM 911 N N . ILE A 1 114 ? 7.979 1.446 28.134 1.00 57.12 114 ILE A N 1
ATOM 912 C CA . ILE A 1 114 ? 8.749 0.653 27.182 1.00 57.12 114 ILE A CA 1
ATOM 913 C C . ILE A 1 114 ? 8.496 1.310 25.828 1.00 57.12 114 ILE A C 1
ATOM 915 O O . ILE A 1 114 ? 7.490 1.023 25.182 1.00 57.12 114 ILE A O 1
ATOM 919 N N . SER A 1 115 ? 9.382 2.223 25.417 1.00 55.00 115 SER A N 1
ATOM 920 C CA . SER A 1 115 ? 9.204 3.095 24.239 1.00 55.00 115 SER A CA 1
ATOM 921 C C . SER A 1 115 ? 8.917 2.349 22.924 1.00 55.00 115 SER A C 1
ATOM 923 O O . SER A 1 115 ? 8.452 2.951 21.963 1.00 55.00 115 SER A O 1
ATOM 925 N N . PHE A 1 116 ? 9.187 1.041 22.870 1.00 59.88 116 PHE A N 1
ATOM 926 C CA . PHE A 1 116 ? 8.925 0.178 21.714 1.00 59.88 116 PHE A CA 1
ATOM 927 C C . PHE A 1 116 ? 7.597 -0.598 21.777 1.00 59.88 116 PHE A C 1
ATOM 929 O O . PHE A 1 116 ? 7.179 -1.149 20.760 1.00 59.88 116 PHE A O 1
ATOM 936 N N . GLU A 1 117 ? 6.933 -0.656 22.935 1.00 59.47 117 GLU A N 1
ATOM 937 C CA . GLU A 1 117 ? 5.671 -1.390 23.127 1.00 59.47 117 GLU A CA 1
ATOM 938 C C . GLU A 1 117 ? 4.438 -0.462 23.102 1.00 59.47 117 GLU A C 1
ATOM 940 O O . GLU A 1 117 ? 3.357 -0.932 22.755 1.00 59.47 117 GLU A O 1
ATOM 945 N N . HIS A 1 118 ? 4.617 0.851 23.335 1.00 67.81 118 HIS A N 1
ATOM 946 C CA . HIS A 1 118 ? 3.542 1.859 23.454 1.00 67.81 118 HIS A CA 1
ATOM 947 C C . HIS A 1 118 ? 3.642 3.044 22.461 1.00 67.81 118 HIS A C 1
ATOM 949 O O . HIS A 1 118 ? 3.402 4.184 22.857 1.00 67.81 118 HIS A O 1
ATOM 955 N N . PRO A 1 119 ? 3.979 2.865 21.168 1.00 63.28 119 PRO A N 1
ATOM 956 C CA . PRO A 1 119 ? 4.171 4.000 20.251 1.00 63.28 119 PRO A CA 1
ATOM 957 C C . PRO A 1 119 ? 2.916 4.882 20.079 1.00 63.28 119 PRO A C 1
ATOM 959 O O . PRO A 1 119 ? 3.022 6.051 19.713 1.00 63.28 119 PRO A O 1
ATOM 962 N N . GLY A 1 120 ? 1.729 4.336 20.365 1.00 68.69 120 GLY A N 1
ATOM 963 C CA . GLY A 1 120 ? 0.456 5.056 20.389 1.00 68.69 120 GLY A CA 1
ATOM 964 C C . GLY A 1 120 ? -0.015 5.498 21.780 1.00 68.69 120 GLY A C 1
ATOM 965 O O . GLY A 1 120 ? -1.182 5.866 21.890 1.00 68.69 120 GLY A O 1
ATOM 966 N N . GLY A 1 121 ? 0.821 5.412 22.823 1.00 78.06 121 GLY A N 1
ATOM 967 C CA . GLY A 1 121 ? 0.457 5.688 24.224 1.00 78.06 121 GLY A CA 1
ATOM 968 C C . GLY A 1 121 ? -0.486 4.654 24.848 1.00 78.06 121 GLY A C 1
ATOM 969 O O . GLY A 1 121 ? -1.069 4.889 25.895 1.00 78.06 121 GLY A O 1
ATOM 970 N N . PHE A 1 122 ? -0.715 3.520 24.185 1.00 85.12 122 PHE A N 1
ATOM 971 C CA . PHE A 1 122 ? -1.624 2.489 24.671 1.00 85.12 122 PHE A CA 1
ATOM 972 C C . PHE A 1 122 ? -1.136 1.107 24.255 1.00 85.12 122 PHE A C 1
ATOM 974 O O . PHE A 1 122 ? -0.770 0.909 23.095 1.00 85.12 122 PHE A O 1
ATOM 981 N N . TYR A 1 123 ? -1.206 0.154 25.177 1.00 86.88 123 TYR A N 1
ATOM 982 C CA . TYR A 1 123 ? -0.986 -1.264 24.922 1.00 86.88 123 TYR A CA 1
ATOM 983 C C . TYR A 1 123 ? -2.057 -2.074 25.650 1.00 86.88 123 TYR A C 1
ATOM 985 O O . TYR A 1 123 ? -2.209 -1.990 26.866 1.00 86.88 123 TYR A O 1
ATOM 993 N N . TYR A 1 124 ? -2.833 -2.860 24.900 1.00 88.12 124 TYR A N 1
ATOM 994 C CA . TYR A 1 124 ? -4.024 -3.530 25.431 1.00 88.12 124 TYR A CA 1
ATOM 995 C C . TYR A 1 124 ? -3.783 -4.399 26.677 1.00 88.12 124 TYR A C 1
ATOM 997 O O . TYR A 1 124 ? -4.667 -4.451 27.522 1.00 88.12 124 TYR A O 1
ATOM 1005 N N . PRO A 1 125 ? -2.651 -5.103 26.843 1.00 86.19 125 PRO A N 1
ATOM 1006 C CA . PRO A 1 125 ? -2.338 -5.871 28.047 1.00 86.19 125 PRO A CA 1
ATOM 1007 C C . PRO A 1 125 ? -1.919 -5.053 29.273 1.00 86.19 125 PRO A C 1
ATOM 1009 O O . PRO A 1 125 ? -1.904 -5.632 30.352 1.00 86.19 125 PRO A O 1
ATOM 1012 N N . ASP A 1 126 ? -1.686 -3.743 29.182 1.00 83.31 126 ASP A N 1
ATOM 1013 C CA . ASP A 1 126 ? -1.354 -2.921 30.355 1.00 83.31 126 ASP A CA 1
ATOM 1014 C C . ASP A 1 126 ? -2.536 -2.735 31.301 1.00 83.31 126 ASP A C 1
ATOM 1016 O O . ASP A 1 126 ? -3.650 -2.454 30.864 1.00 83.31 126 ASP A O 1
ATOM 1020 N N . ASP A 1 127 ? -2.284 -2.824 32.603 1.00 79.62 127 ASP A N 1
ATOM 1021 C CA . ASP A 1 127 ? -3.302 -2.657 33.648 1.00 79.62 127 ASP A CA 1
ATOM 1022 C C . ASP A 1 127 ? -3.105 -1.363 34.462 1.00 79.62 127 ASP A C 1
ATOM 1024 O O . ASP A 1 127 ? -3.704 -1.203 35.528 1.00 79.62 127 ASP A O 1
ATOM 1028 N N . TYR A 1 128 ? -2.267 -0.429 33.988 1.00 77.00 128 TYR A N 1
ATOM 1029 C CA . TYR A 1 128 ? -1.964 0.820 34.694 1.00 77.00 128 TYR A CA 1
ATOM 1030 C C . TYR A 1 128 ? -1.961 2.035 33.771 1.00 77.00 128 TYR A C 1
ATOM 1032 O O . TYR A 1 128 ? -1.574 1.947 32.610 1.00 77.00 128 TYR A O 1
ATOM 1040 N N . ILE A 1 129 ? -2.352 3.185 34.325 1.00 75.31 129 ILE A N 1
ATOM 1041 C CA . ILE A 1 129 ? -2.189 4.502 33.693 1.00 75.31 129 ILE A CA 1
ATOM 1042 C C . ILE A 1 129 ? -0.862 5.127 34.144 1.00 75.31 129 ILE A C 1
ATOM 1044 O O . ILE A 1 129 ? -0.550 5.141 35.344 1.00 75.31 129 ILE A O 1
ATOM 1048 N N . HIS A 1 130 ? -0.113 5.653 33.177 1.00 66.69 130 HIS A N 1
ATOM 1049 C CA . HIS A 1 130 ? 1.175 6.327 33.338 1.00 66.69 130 HIS A CA 1
ATOM 1050 C C . HIS A 1 130 ? 1.080 7.559 34.266 1.00 66.69 130 HIS A C 1
ATOM 1052 O O . HIS A 1 130 ? -0.002 8.115 34.471 1.00 66.69 130 HIS A O 1
ATOM 1058 N N . ILE A 1 131 ? 2.197 7.972 34.888 1.00 60.84 131 ILE A N 1
ATOM 1059 C CA . ILE A 1 131 ? 2.337 9.108 35.840 1.00 60.84 131 ILE A CA 1
ATOM 1060 C C . ILE A 1 131 ? 1.738 8.849 37.231 1.00 60.84 131 ILE A C 1
ATOM 1062 O O . ILE A 1 131 ? 2.235 9.362 38.238 1.00 60.84 131 ILE A O 1
ATOM 1066 N N . CYS A 1 132 ? 0.665 8.067 37.321 1.00 59.69 132 CYS A N 1
ATOM 1067 C CA . CYS A 1 132 ? -0.096 7.917 38.558 1.00 59.69 132 CYS A CA 1
ATOM 1068 C C . CYS A 1 132 ? -0.179 6.473 39.085 1.00 59.69 132 CYS A C 1
ATOM 1070 O O . CYS A 1 132 ? -0.611 6.276 40.230 1.00 59.69 132 CYS A O 1
ATOM 1072 N N . VAL A 1 133 ? 0.244 5.484 38.280 1.00 59.84 133 VAL A N 1
ATOM 1073 C CA . VAL A 1 133 ? 0.128 4.034 38.543 1.00 59.84 133 VAL A CA 1
ATOM 1074 C C . VAL A 1 133 ? -1.264 3.704 39.085 1.00 59.84 133 VAL A C 1
ATOM 1076 O O . VAL A 1 133 ? -1.448 3.073 40.130 1.00 59.84 133 VAL A O 1
ATOM 1079 N N . TRP A 1 134 ? -2.283 4.246 38.422 1.00 63.50 134 TRP A N 1
ATOM 1080 C CA . TRP A 1 134 ? -3.667 3.949 38.754 1.00 63.50 134 TRP A CA 1
ATOM 1081 C C . TRP A 1 134 ? -4.028 2.627 38.110 1.00 63.50 134 TRP A C 1
ATOM 1083 O O . TRP A 1 134 ? -3.886 2.487 36.897 1.00 63.50 134 TRP A O 1
ATOM 1093 N N . ALA A 1 135 ? -4.459 1.672 38.938 1.00 63.91 135 ALA A N 1
ATOM 1094 C CA . ALA A 1 135 ? -5.011 0.420 38.451 1.00 63.91 135 ALA A CA 1
ATOM 1095 C C . ALA A 1 135 ? -6.155 0.740 37.485 1.00 63.91 135 ALA A C 1
ATOM 1097 O O . ALA A 1 135 ? -7.046 1.540 37.790 1.00 63.91 135 ALA A O 1
ATOM 1098 N N . TYR A 1 136 ? -6.056 0.154 36.304 1.00 67.75 136 TYR A N 1
ATOM 1099 C CA . TYR A 1 136 ? -6.877 0.444 35.152 1.00 67.75 136 TYR A CA 1
ATOM 1100 C C . TYR A 1 136 ? -7.663 -0.814 34.802 1.00 67.75 136 TYR A C 1
ATOM 1102 O O . TYR A 1 136 ? -7.124 -1.769 34.243 1.00 67.75 136 TYR A O 1
ATOM 1110 N N . ASN A 1 137 ? -8.943 -0.841 35.177 1.00 71.69 137 ASN A N 1
ATOM 1111 C CA . ASN A 1 137 ? -9.776 -2.017 34.971 1.00 71.69 137 ASN A CA 1
ATOM 1112 C C . ASN A 1 137 ? -10.400 -2.021 33.572 1.00 71.69 137 ASN A C 1
ATOM 1114 O O . ASN A 1 137 ? -11.325 -1.259 33.274 1.00 71.69 137 ASN A O 1
ATOM 1118 N N . LYS A 1 138 ? -9.931 -2.950 32.739 1.00 77.31 138 LYS A N 1
ATOM 1119 C CA . LYS A 1 138 ? -10.429 -3.175 31.376 1.00 77.31 138 LYS A CA 1
ATOM 1120 C C . LYS A 1 138 ? -11.889 -3.575 31.296 1.00 77.31 138 LYS A C 1
ATOM 1122 O O . LYS A 1 138 ? -12.544 -3.227 30.322 1.00 77.31 138 LYS A O 1
ATOM 1127 N N . GLU A 1 139 ? -12.427 -4.236 32.313 1.00 78.62 139 GLU A N 1
ATOM 1128 C CA . GLU A 1 139 ? -13.839 -4.625 32.344 1.00 78.62 139 GLU A CA 1
ATOM 1129 C C . GLU A 1 139 ? -14.771 -3.409 32.425 1.00 78.62 139 GLU A C 1
ATOM 1131 O O . GLU A 1 139 ? -15.918 -3.474 31.988 1.00 78.62 139 GLU A O 1
ATOM 1136 N N . THR A 1 140 ? -14.276 -2.281 32.944 1.00 78.44 140 THR A N 1
ATOM 1137 C CA . THR A 1 140 ? -15.039 -1.024 33.029 1.00 78.44 140 THR A CA 1
ATOM 1138 C C . THR A 1 140 ? -14.927 -0.167 31.771 1.00 78.44 140 THR A C 1
ATOM 1140 O O . THR A 1 140 ? -15.652 0.824 31.630 1.00 78.44 140 THR A O 1
ATOM 1143 N N . GLN A 1 141 ? -14.039 -0.538 30.844 1.00 86.06 141 GLN A N 1
ATOM 1144 C CA . GLN A 1 141 ? -13.816 0.229 29.633 1.00 86.06 141 GLN A CA 1
ATOM 1145 C C . GLN A 1 141 ? -14.970 0.063 28.660 1.00 86.06 141 GLN A C 1
ATOM 1147 O O . GLN A 1 141 ? -15.426 -1.036 28.346 1.00 86.06 141 GLN A O 1
ATOM 1152 N N . PHE A 1 142 ? -15.383 1.188 28.103 1.00 89.25 142 PHE A N 1
ATOM 1153 C CA . PHE A 1 142 ? -16.260 1.219 26.957 1.00 89.25 142 PHE A CA 1
ATOM 1154 C C . PHE A 1 142 ? -15.644 2.120 25.898 1.00 89.25 142 PHE A C 1
ATOM 1156 O O . PHE A 1 142 ? -15.423 3.310 26.126 1.00 89.25 142 PHE A O 1
ATOM 1163 N N . VAL A 1 143 ? -15.383 1.550 24.726 1.00 90.06 143 VAL A N 1
ATOM 1164 C CA . VAL A 1 143 ? -14.759 2.269 23.619 1.00 90.06 143 VAL A CA 1
ATOM 1165 C C . VAL A 1 143 ? -15.591 2.096 22.361 1.00 90.06 143 VAL A C 1
ATOM 1167 O O . VAL A 1 143 ? -15.975 0.989 21.990 1.00 90.06 143 VAL A O 1
ATOM 1170 N N . GLN A 1 144 ? -15.833 3.207 21.678 1.00 91.06 144 GLN A N 1
ATOM 1171 C CA . GLN A 1 144 ? -16.390 3.250 20.333 1.00 91.06 144 GLN A CA 1
ATOM 1172 C C . GLN A 1 144 ? -15.680 4.352 19.531 1.00 91.06 144 GLN A C 1
ATOM 1174 O O . GLN A 1 144 ? -15.038 5.226 20.118 1.00 91.06 144 GLN A O 1
ATOM 1179 N N . PRO A 1 145 ? -15.786 4.378 18.192 1.00 90.25 145 PRO A N 1
ATOM 1180 C CA . PRO A 1 145 ? -15.164 5.439 17.406 1.00 90.25 145 PRO A CA 1
ATOM 1181 C C . PRO A 1 145 ? -15.552 6.838 17.908 1.00 90.25 145 PRO A C 1
ATOM 1183 O O . PRO A 1 145 ? -16.723 7.211 17.929 1.00 90.25 145 PRO A O 1
ATOM 1186 N N . GLY A 1 146 ? -14.553 7.615 18.327 1.00 90.94 146 GLY A N 1
ATOM 1187 C CA . GLY A 1 146 ? -14.756 8.981 18.805 1.00 90.94 146 GLY A CA 1
ATOM 1188 C C . GLY A 1 146 ? -15.360 9.114 20.207 1.00 90.94 146 GLY A C 1
ATOM 1189 O O . GLY A 1 146 ? -15.805 10.217 20.522 1.00 90.94 146 GLY A O 1
ATOM 1190 N N . TYR A 1 147 ? -15.395 8.057 21.026 1.00 92.50 147 TYR A N 1
ATOM 1191 C CA . TYR A 1 147 ? -15.776 8.136 22.441 1.00 92.50 147 TYR A CA 1
ATOM 1192 C C . TYR A 1 147 ? -15.133 7.013 23.266 1.00 92.50 147 TYR A C 1
ATOM 1194 O O . TYR A 1 147 ? -15.162 5.845 22.881 1.00 92.50 147 TYR A O 1
ATOM 1202 N N . PHE A 1 148 ? -14.601 7.376 24.426 1.00 92.06 148 PHE A N 1
ATOM 1203 C CA . PHE A 1 148 ? -13.948 6.470 25.360 1.00 92.06 148 PHE A CA 1
ATOM 1204 C C . PHE A 1 148 ? -14.497 6.708 26.772 1.00 92.06 148 PHE A C 1
ATOM 1206 O O . PHE A 1 148 ? -14.727 7.853 27.157 1.00 92.06 148 PHE A O 1
ATOM 1213 N N . ARG A 1 149 ? -14.693 5.641 27.548 1.00 91.06 149 ARG A N 1
ATOM 1214 C CA . ARG A 1 149 ? -15.101 5.692 28.956 1.00 91.06 149 ARG A CA 1
ATOM 1215 C C . ARG A 1 149 ? -14.386 4.617 29.763 1.00 91.06 149 ARG A C 1
ATOM 1217 O O . ARG A 1 149 ? -14.186 3.516 29.257 1.00 91.06 149 ARG A O 1
ATOM 1224 N N . THR A 1 150 ? -14.068 4.912 31.018 1.00 88.06 150 THR A N 1
ATOM 1225 C CA . THR A 1 150 ? -13.537 3.943 31.989 1.00 88.06 150 THR A CA 1
ATOM 1226 C C . THR A 1 150 ? -13.867 4.372 33.418 1.00 88.06 150 THR A C 1
ATOM 1228 O O . THR A 1 150 ? -14.228 5.527 33.646 1.00 88.06 150 THR A O 1
ATOM 1231 N N . THR A 1 151 ? -13.681 3.472 34.384 1.00 86.50 151 THR A N 1
ATOM 1232 C CA . THR A 1 151 ? -13.680 3.814 35.812 1.00 86.50 151 THR A CA 1
ATOM 1233 C C . THR A 1 151 ? -12.253 3.739 36.366 1.00 86.50 151 THR A C 1
ATOM 1235 O O . THR A 1 151 ? -11.531 2.767 36.145 1.00 86.50 151 THR A O 1
ATOM 1238 N N . LEU A 1 152 ? -11.831 4.780 37.085 1.00 83.62 152 LEU A N 1
ATOM 1239 C CA . LEU A 1 152 ? -10.552 4.864 37.790 1.00 83.62 152 LEU A CA 1
ATOM 1240 C C . LEU A 1 152 ? -10.737 4.354 39.226 1.00 83.62 152 LEU A C 1
ATOM 1242 O O . LEU A 1 152 ? -11.121 5.103 40.128 1.00 83.62 152 LEU A O 1
ATOM 1246 N N . GLU A 1 153 ? -10.464 3.068 39.450 1.00 79.94 153 GLU A N 1
ATOM 1247 C CA . GLU A 1 153 ? -10.896 2.345 40.659 1.00 79.94 153 GLU A CA 1
ATOM 1248 C C . GLU A 1 153 ? -10.342 2.908 41.972 1.00 79.94 153 GLU A C 1
ATOM 1250 O O . GLU A 1 153 ? -11.028 2.903 42.992 1.00 79.94 153 GLU A O 1
ATOM 1255 N N . ARG A 1 154 ? -9.107 3.428 41.968 1.00 78.19 154 ARG A N 1
ATOM 1256 C CA . ARG A 1 154 ? -8.440 3.914 43.189 1.00 78.19 154 ARG A CA 1
ATOM 1257 C C . ARG A 1 154 ? -9.234 5.008 43.910 1.00 78.19 154 ARG A C 1
ATOM 1259 O O . ARG A 1 154 ? -9.146 5.113 45.134 1.00 78.19 154 ARG A O 1
ATOM 1266 N N . TYR A 1 155 ? -9.948 5.834 43.151 1.00 80.19 155 TYR A N 1
ATOM 1267 C CA . TYR A 1 155 ? -10.695 6.979 43.669 1.00 80.19 155 TYR A CA 1
ATOM 1268 C C . TYR A 1 155 ? -12.180 6.946 43.305 1.00 80.19 155 TYR A C 1
ATOM 1270 O O . TYR A 1 155 ? -12.872 7.909 43.622 1.00 80.19 155 TYR A O 1
ATOM 1278 N N . ASP A 1 156 ? -12.651 5.862 42.680 1.00 85.25 156 ASP A N 1
ATOM 1279 C CA . ASP A 1 156 ? -14.031 5.711 42.210 1.00 85.25 156 ASP A CA 1
ATOM 1280 C C . ASP A 1 156 ? -14.485 6.922 41.369 1.00 85.25 156 ASP A C 1
ATOM 1282 O O . ASP A 1 156 ? -15.386 7.685 41.730 1.00 85.25 156 ASP A O 1
ATOM 1286 N N . ILE A 1 157 ? -13.756 7.154 40.271 1.00 85.44 157 ILE A N 1
ATOM 1287 C CA . ILE A 1 157 ? -14.021 8.249 39.331 1.00 85.44 157 ILE A CA 1
ATOM 1288 C C . ILE A 1 157 ? -14.367 7.654 37.973 1.00 85.44 157 ILE A C 1
ATOM 1290 O O . ILE A 1 157 ? -13.539 6.963 37.382 1.00 85.44 157 ILE A O 1
ATOM 1294 N N . ASP A 1 158 ? -15.545 7.972 37.446 1.00 87.81 158 ASP A N 1
ATOM 1295 C CA . ASP A 1 158 ? -15.860 7.681 36.049 1.00 87.81 158 ASP A CA 1
ATOM 1296 C C . ASP A 1 158 ? -15.286 8.776 35.149 1.00 87.81 158 ASP A C 1
ATOM 1298 O O . ASP A 1 158 ? -15.529 9.969 35.359 1.00 87.81 158 ASP A O 1
ATOM 1302 N N . GLU A 1 159 ? -14.533 8.367 34.134 1.00 88.12 159 GLU A N 1
ATOM 1303 C CA . GLU A 1 159 ? -13.957 9.244 33.119 1.00 88.12 159 GLU A CA 1
ATOM 1304 C C . GLU A 1 159 ? -14.602 8.969 31.763 1.00 88.12 159 GLU A C 1
ATOM 1306 O O . GLU A 1 159 ? -14.729 7.822 31.333 1.00 88.12 159 GLU A O 1
ATOM 1311 N N . GLU A 1 160 ? -14.962 10.041 31.063 1.00 93.00 160 GLU A N 1
ATOM 1312 C CA . GLU A 1 160 ? -15.481 10.003 29.702 1.00 93.00 160 GLU A CA 1
ATOM 1313 C C . GLU A 1 160 ? -14.768 11.023 28.823 1.00 93.00 160 GLU A C 1
ATOM 1315 O O . GLU A 1 160 ? -14.668 12.205 29.163 1.00 93.00 160 GLU A O 1
ATOM 1320 N N . LEU A 1 161 ? -14.315 10.560 27.661 1.00 93.25 161 LEU A N 1
ATOM 1321 C CA . LEU A 1 161 ? -13.451 11.290 26.750 1.00 93.25 161 LEU A CA 1
ATOM 1322 C C . LEU A 1 161 ? -14.038 11.294 25.340 1.00 93.25 161 LEU A C 1
ATOM 1324 O O . LEU A 1 161 ? -14.457 10.269 24.796 1.00 93.25 161 LEU A O 1
ATOM 1328 N N . THR A 1 162 ? -14.044 12.466 24.721 1.00 94.75 162 THR A N 1
ATOM 1329 C CA . THR A 1 162 ? -14.369 12.657 23.304 1.00 94.75 162 THR A CA 1
ATOM 1330 C C . THR A 1 162 ? -13.566 13.832 22.756 1.00 94.75 162 THR A C 1
ATOM 1332 O O . THR A 1 162 ? -12.885 14.537 23.493 1.00 94.75 162 THR A O 1
ATOM 1335 N N . SER A 1 163 ? -13.611 14.062 21.452 1.00 93.25 163 SER A N 1
ATOM 1336 C CA . SER A 1 163 ? -12.841 15.135 20.817 1.00 93.25 163 SER A CA 1
ATOM 1337 C C . SER A 1 163 ? -13.667 15.860 19.765 1.00 93.25 163 SER A C 1
ATOM 1339 O O . SER A 1 163 ? -14.318 15.201 18.947 1.00 93.25 163 SER A O 1
ATOM 1341 N N . GLY A 1 164 ? -13.557 17.184 19.714 1.00 89.81 164 GLY A N 1
ATOM 1342 C CA . GLY A 1 164 ? -13.908 17.983 18.543 1.00 89.81 164 GLY A CA 1
ATOM 1343 C C . GLY A 1 164 ? -12.787 17.966 17.496 1.00 89.81 164 GLY A C 1
ATOM 1344 O O . GLY A 1 164 ? -11.849 17.170 17.559 1.00 89.81 164 GLY A O 1
ATOM 1345 N N . TYR A 1 165 ? -12.846 18.869 16.515 1.00 88.50 165 TYR A N 1
ATOM 1346 C CA . TYR A 1 165 ? -11.760 19.009 15.531 1.00 88.50 165 TYR A CA 1
ATOM 1347 C C . TYR A 1 165 ? -10.476 19.595 16.130 1.00 88.50 165 TYR A C 1
ATOM 1349 O O . TYR A 1 165 ? -9.390 19.290 15.641 1.00 88.50 165 TYR A O 1
ATOM 1357 N N . TYR A 1 166 ? -10.598 20.437 17.159 1.00 90.94 166 TYR A N 1
ATOM 1358 C CA . TYR A 1 166 ? -9.486 21.182 17.761 1.00 90.94 166 TYR A CA 1
ATOM 1359 C C . TYR A 1 166 ? -9.478 21.130 19.292 1.00 90.94 166 TYR A C 1
ATOM 1361 O O . TYR A 1 166 ? -8.698 21.842 19.918 1.00 90.94 166 TYR A O 1
ATOM 1369 N N . SER A 1 167 ? -10.349 20.318 19.887 1.00 89.31 167 SER A N 1
ATOM 1370 C CA . SER A 1 167 ? -10.573 20.238 21.329 1.00 89.31 167 SER A CA 1
ATOM 1371 C C . SER A 1 167 ? -10.630 18.778 21.775 1.00 89.31 167 SER A C 1
ATOM 1373 O O . SER A 1 167 ? -11.162 17.917 21.072 1.00 89.31 167 SER A O 1
ATOM 1375 N N . GLY A 1 168 ? -10.058 18.505 22.945 1.00 89.38 168 GLY A N 1
ATOM 1376 C CA . GLY A 1 168 ? -10.354 17.318 23.740 1.00 89.38 168 GLY A CA 1
ATOM 1377 C C . GLY A 1 168 ? -11.409 17.691 24.775 1.00 89.38 168 GLY A C 1
ATOM 1378 O O . GLY A 1 168 ? -11.351 18.781 25.340 1.00 89.38 168 GLY A O 1
ATOM 1379 N N . ILE A 1 169 ? -12.383 16.818 24.991 1.00 91.44 169 ILE A N 1
ATOM 1380 C CA . ILE A 1 169 ? -13.480 17.013 25.935 1.00 91.44 169 ILE A CA 1
ATOM 1381 C C . ILE A 1 169 ? -13.397 15.892 26.955 1.00 91.44 169 ILE A C 1
ATOM 1383 O O . ILE A 1 169 ? -13.457 14.716 26.594 1.00 91.44 169 ILE A O 1
ATOM 1387 N N . HIS A 1 170 ? -13.259 16.284 28.216 1.00 92.56 170 HIS A N 1
ATOM 1388 C CA . HIS A 1 170 ? -13.135 15.378 29.347 1.00 92.56 170 HIS A CA 1
ATOM 1389 C C . HIS A 1 170 ? -14.290 15.634 30.315 1.00 92.56 170 HIS A C 1
ATOM 1391 O O . HIS A 1 170 ? -14.564 16.791 30.660 1.00 92.56 170 HIS A O 1
ATOM 1397 N N . ARG A 1 171 ? -14.935 14.559 30.770 1.00 91.06 171 ARG A N 1
ATOM 1398 C CA . ARG A 1 171 ? -15.912 14.576 31.859 1.00 91.06 171 ARG A CA 1
ATOM 1399 C C . ARG A 1 171 ? -15.479 13.598 32.937 1.00 91.06 171 ARG A C 1
ATOM 1401 O O . ARG A 1 171 ? -15.262 12.424 32.657 1.00 91.06 171 ARG A O 1
ATOM 1408 N N . TYR A 1 172 ? -15.397 14.112 34.158 1.00 88.31 172 TYR A N 1
ATOM 1409 C CA . TYR A 1 172 ? -15.067 13.346 35.353 1.00 88.31 172 TYR A CA 1
ATOM 1410 C C . TYR A 1 172 ? -16.252 13.362 36.314 1.00 88.31 172 TYR A C 1
ATOM 1412 O O . TYR A 1 172 ? -16.730 14.440 36.689 1.00 88.31 172 TYR A O 1
ATOM 1420 N N . THR A 1 173 ? -16.698 12.179 36.726 1.00 88.94 173 THR A N 1
ATOM 1421 C CA . THR A 1 173 ? -17.743 11.995 37.737 1.00 88.94 173 THR A CA 1
ATOM 1422 C C . THR A 1 173 ? -17.112 11.401 38.986 1.00 88.94 173 THR A C 1
ATOM 1424 O O . THR A 1 173 ? -16.599 10.289 38.955 1.00 88.94 173 THR A O 1
ATOM 1427 N N . PHE A 1 174 ? -17.122 12.159 40.082 1.00 87.88 174 PHE A N 1
ATOM 1428 C CA . PHE A 1 174 ? -16.587 11.724 41.370 1.00 87.88 174 PHE A CA 1
ATOM 1429 C C . PHE A 1 174 ? -17.708 11.051 42.164 1.00 87.88 174 PHE A C 1
ATOM 1431 O O . PHE A 1 174 ? -18.611 11.732 42.655 1.00 87.88 174 PHE A O 1
ATOM 1438 N N . ASN A 1 175 ? -17.671 9.722 42.266 1.00 85.44 175 ASN A N 1
ATOM 1439 C CA . ASN A 1 175 ? -18.764 8.950 42.861 1.00 85.44 175 ASN A CA 1
ATOM 1440 C C . ASN A 1 175 ? -18.757 9.016 44.402 1.00 85.44 175 ASN A C 1
ATOM 1442 O O . ASN A 1 175 ? -19.812 8.944 45.039 1.00 85.44 175 ASN A O 1
ATOM 1446 N N . ASP A 1 176 ? -17.589 9.245 45.014 1.00 81.56 176 ASP A N 1
ATOM 1447 C CA . ASP A 1 176 ? -17.457 9.480 46.456 1.00 81.56 176 ASP A CA 1
ATOM 1448 C C . ASP A 1 176 ? -17.849 10.924 46.829 1.00 81.56 176 ASP A C 1
ATOM 1450 O O . ASP A 1 176 ? -17.071 11.870 46.693 1.00 81.56 176 ASP A O 1
ATOM 1454 N N . GLN A 1 177 ? -19.059 11.093 47.371 1.00 64.75 177 GLN A N 1
ATOM 1455 C CA . GLN A 1 177 ? -19.596 12.393 47.801 1.00 64.75 177 GLN A CA 1
ATOM 1456 C C . GLN A 1 177 ? -18.893 12.993 49.037 1.00 64.75 177 GLN A C 1
ATOM 1458 O O . GLN A 1 177 ? -19.244 14.096 49.462 1.00 64.75 177 GLN A O 1
ATOM 1463 N N . SER A 1 178 ? -17.937 12.285 49.651 1.00 57.72 178 SER A N 1
ATOM 1464 C CA . SER A 1 178 ? -17.345 12.664 50.941 1.00 57.72 178 SER A CA 1
ATOM 1465 C C . SER A 1 178 ? -15.999 13.399 50.859 1.00 57.72 178 SER A C 1
ATOM 1467 O O . SER A 1 178 ? -15.462 13.774 51.907 1.00 57.72 178 SER A O 1
ATOM 1469 N N . LYS A 1 179 ? -15.436 13.637 49.661 1.00 61.25 179 LYS A N 1
ATOM 1470 C CA . LYS A 1 179 ? -14.067 14.175 49.503 1.00 61.25 179 LYS A CA 1
ATOM 1471 C C . LYS A 1 179 ? -13.944 15.316 48.490 1.00 61.25 179 LYS A C 1
ATOM 1473 O O . LYS A 1 179 ? -14.754 15.473 47.586 1.00 61.25 179 LYS A O 1
ATOM 1478 N N . GLU A 1 180 ? -12.902 16.132 48.670 1.00 71.75 180 GLU A N 1
ATOM 1479 C CA . GLU A 1 180 ? -12.499 17.156 47.701 1.00 71.75 180 GLU A CA 1
ATOM 1480 C C . GLU A 1 180 ? -12.009 16.507 46.391 1.00 71.75 180 GLU A C 1
ATOM 1482 O O . GLU A 1 180 ? -11.242 15.544 46.421 1.00 71.75 180 GLU A O 1
ATOM 1487 N N . SER A 1 181 ? -12.431 17.060 45.252 1.00 74.25 181 SER A N 1
ATOM 1488 C CA . SER A 1 181 ? -12.046 16.619 43.905 1.00 74.25 181 SER A CA 1
ATOM 1489 C C . SER A 1 181 ? -10.846 17.409 43.379 1.00 74.25 181 SER A C 1
ATOM 1491 O O . SER A 1 181 ? -10.811 18.637 43.494 1.00 74.25 181 SER A O 1
ATOM 1493 N N . PHE A 1 182 ? -9.891 16.722 42.748 1.00 76.81 182 PHE A N 1
ATOM 1494 C CA . PHE A 1 182 ? -8.701 17.332 42.149 1.00 76.81 182 PHE A CA 1
ATOM 1495 C C . PHE A 1 182 ? -8.460 16.781 40.743 1.00 76.81 182 PHE A C 1
ATOM 1497 O O . PHE A 1 182 ? -8.693 15.603 40.487 1.00 76.81 182 PHE A O 1
ATOM 1504 N N . ILE A 1 183 ? -7.941 17.631 39.856 1.00 75.69 183 ILE A N 1
ATOM 1505 C CA . ILE A 1 183 ? -7.414 17.239 38.546 1.00 75.69 183 ILE A CA 1
ATOM 1506 C C . ILE A 1 183 ? -5.938 17.623 38.519 1.00 75.69 183 ILE A C 1
ATOM 1508 O O . ILE A 1 183 ? -5.581 18.756 38.850 1.00 75.69 183 ILE A O 1
ATOM 1512 N N . ILE A 1 184 ? -5.085 16.677 38.130 1.00 75.25 184 ILE A N 1
ATOM 1513 C CA . ILE A 1 184 ? -3.660 16.916 37.912 1.00 75.25 184 ILE A CA 1
ATOM 1514 C C . ILE A 1 184 ? -3.455 17.127 36.416 1.00 75.25 184 ILE A C 1
ATOM 1516 O O . ILE A 1 184 ? -3.818 16.277 35.611 1.00 75.25 184 ILE A O 1
ATOM 1520 N N . LEU A 1 185 ? -2.867 18.265 36.054 1.00 73.19 185 LEU A N 1
ATOM 1521 C CA . LEU A 1 185 ? -2.451 18.556 34.687 1.00 73.19 185 LEU A CA 1
ATOM 1522 C C . LEU A 1 185 ? -0.926 18.524 34.635 1.00 73.19 185 LEU A C 1
ATOM 1524 O O . LEU A 1 185 ? -0.273 19.461 35.101 1.00 73.19 185 LEU A O 1
ATOM 1528 N N . ASP A 1 186 ? -0.361 17.448 34.089 1.00 69.06 186 ASP A N 1
ATOM 1529 C CA . ASP A 1 186 ? 1.065 17.403 33.779 1.00 69.06 186 ASP A CA 1
ATOM 1530 C C . ASP A 1 186 ? 1.320 18.018 32.399 1.00 69.06 186 ASP A C 1
ATOM 1532 O O . ASP A 1 186 ? 1.123 17.398 31.359 1.00 69.06 186 ASP A O 1
ATOM 1536 N N . ILE A 1 187 ? 1.761 19.273 32.404 1.00 66.94 187 ILE A N 1
ATOM 1537 C CA . ILE A 1 187 ? 2.142 20.013 31.195 1.00 66.94 187 ILE A CA 1
ATOM 1538 C C . ILE A 1 187 ? 3.643 19.912 30.890 1.00 66.94 187 ILE A C 1
ATOM 1540 O O . ILE A 1 187 ? 4.092 20.397 29.847 1.00 66.94 187 ILE A O 1
ATOM 1544 N N . SER A 1 188 ? 4.432 19.309 31.787 1.00 56.19 188 SER A N 1
ATOM 1545 C CA . SER A 1 188 ? 5.896 19.318 31.714 1.00 56.19 188 SER A CA 1
ATOM 1546 C C . SER A 1 188 ? 6.441 18.447 30.576 1.00 56.19 188 SER A C 1
ATOM 1548 O O . SER A 1 188 ? 7.431 18.825 29.951 1.00 56.19 188 SER A O 1
ATOM 1550 N N . HIS A 1 189 ? 5.731 17.374 30.208 1.00 54.66 189 HIS A N 1
ATOM 1551 C CA . HIS A 1 189 ? 6.072 16.487 29.089 1.00 54.66 189 HIS A CA 1
ATOM 1552 C C . HIS A 1 189 ? 5.930 17.131 27.690 1.00 54.66 189 HIS A C 1
ATOM 1554 O O . HIS A 1 189 ? 6.495 16.634 26.716 1.00 54.66 189 HIS A O 1
ATOM 1560 N N . THR A 1 190 ? 5.220 18.260 27.572 1.00 51.84 190 THR A N 1
ATOM 1561 C CA . THR A 1 190 ? 4.874 18.901 26.283 1.00 51.84 190 THR A CA 1
ATOM 1562 C C . THR A 1 190 ? 5.707 20.133 25.917 1.00 51.84 190 THR A C 1
ATOM 1564 O O . THR A 1 190 ? 5.764 20.498 24.744 1.00 51.84 190 THR A O 1
ATOM 1567 N N . ILE A 1 191 ? 6.340 20.805 26.884 1.00 48.09 191 ILE A N 1
ATOM 1568 C CA . ILE A 1 191 ? 6.911 22.152 26.664 1.00 48.09 191 ILE A CA 1
ATOM 1569 C C . ILE A 1 191 ? 8.310 22.114 26.016 1.00 48.09 191 ILE A C 1
ATOM 1571 O O . ILE A 1 191 ? 8.731 23.108 25.427 1.00 48.09 191 ILE A O 1
ATOM 1575 N N . ASP A 1 192 ? 8.997 20.966 26.017 1.00 40.97 192 ASP A N 1
ATOM 1576 C CA . ASP A 1 192 ? 10.388 20.862 25.536 1.00 40.97 192 ASP A CA 1
ATOM 1577 C C . ASP A 1 192 ? 10.539 20.410 24.066 1.00 40.97 192 ASP A C 1
ATOM 1579 O O . ASP A 1 192 ? 11.648 20.261 23.553 1.00 40.97 192 ASP A O 1
ATOM 1583 N N . LYS A 1 193 ? 9.434 20.195 23.337 1.00 40.75 193 LYS A N 1
ATOM 1584 C CA . LYS A 1 193 ? 9.465 19.750 21.931 1.00 40.75 193 LYS A CA 1
ATOM 1585 C C . LYS A 1 193 ? 8.614 20.667 21.058 1.00 40.75 193 LYS A C 1
ATOM 1587 O O . LYS A 1 193 ? 7.422 20.463 20.855 1.00 40.75 193 LYS A O 1
ATOM 1592 N N . THR A 1 194 ? 9.246 21.712 20.533 1.00 37.91 194 THR A N 1
ATOM 1593 C CA . THR A 1 194 ? 8.642 22.644 19.574 1.00 37.91 194 THR A CA 1
ATOM 1594 C C . THR A 1 194 ? 8.305 21.918 18.267 1.00 37.91 194 THR A C 1
ATOM 1596 O O . THR A 1 194 ? 9.185 21.571 17.483 1.00 37.91 194 THR A O 1
ATOM 1599 N N . PHE A 1 195 ? 7.013 21.713 18.002 1.00 37.78 195 PHE A N 1
ATOM 1600 C CA . PHE A 1 195 ? 6.514 21.252 16.708 1.00 37.78 195 PHE A CA 1
ATOM 1601 C C . PHE A 1 195 ? 6.206 22.447 15.799 1.00 37.78 195 PHE A C 1
ATOM 1603 O O . PHE A 1 195 ? 5.260 23.198 16.019 1.00 37.78 195 PHE A O 1
ATOM 1610 N N . LEU A 1 196 ? 6.977 22.583 14.721 1.00 34.47 196 LEU A N 1
ATOM 1611 C CA . LEU A 1 196 ? 6.598 23.338 13.528 1.00 34.47 196 LEU A CA 1
ATOM 1612 C C . LEU A 1 196 ? 6.640 22.370 12.345 1.00 34.47 196 LEU A C 1
ATOM 1614 O O . LEU A 1 196 ? 7.710 22.059 11.828 1.00 34.47 196 LEU A O 1
ATOM 1618 N N . LYS A 1 197 ? 5.474 21.898 11.893 1.00 34.41 197 LYS A N 1
ATOM 1619 C CA . LYS A 1 197 ? 5.317 21.319 10.551 1.00 34.41 197 LYS A CA 1
ATOM 1620 C C . LYS A 1 197 ? 4.060 21.893 9.906 1.00 34.41 197 LYS A C 1
ATOM 1622 O O . LYS A 1 197 ? 2.984 21.905 10.497 1.00 34.41 197 LYS A O 1
ATOM 1627 N N . GLY A 1 198 ? 4.250 22.463 8.718 1.00 32.34 198 GLY A N 1
ATOM 1628 C CA . GLY A 1 198 ? 3.242 23.231 7.999 1.00 32.34 198 GLY A CA 1
ATOM 1629 C C . GLY A 1 198 ? 2.025 22.398 7.610 1.00 32.34 198 GLY A C 1
ATOM 1630 O O . GLY A 1 198 ? 2.146 21.267 7.150 1.00 32.34 198 GLY A O 1
ATOM 1631 N N . GLN A 1 199 ? 0.844 22.995 7.754 1.00 30.77 199 GLN A N 1
ATOM 1632 C CA . GLN A 1 199 ? -0.391 22.480 7.177 1.00 30.77 199 GLN A CA 1
ATOM 1633 C C . GLN A 1 199 ? -0.514 22.942 5.723 1.00 30.77 199 GLN A C 1
ATOM 1635 O O . GLN A 1 199 ? -0.557 24.141 5.446 1.00 30.77 199 GLN A O 1
ATOM 1640 N N . LEU A 1 200 ? -0.673 21.999 4.795 1.00 33.31 200 LEU A N 1
ATOM 1641 C CA . LEU A 1 200 ? -1.283 22.283 3.500 1.00 33.31 200 LEU A CA 1
ATOM 1642 C C . LEU A 1 200 ? -2.802 22.176 3.658 1.00 33.31 200 LEU A C 1
ATOM 1644 O O . LEU A 1 200 ? -3.386 21.106 3.530 1.00 33.31 200 LEU A O 1
ATOM 1648 N N . ARG A 1 201 ? -3.453 23.308 3.940 1.00 34.81 201 ARG A N 1
ATOM 1649 C CA . ARG A 1 201 ? -4.904 23.449 3.773 1.00 34.81 201 ARG A CA 1
ATOM 1650 C C . ARG A 1 201 ? -5.185 23.978 2.373 1.00 34.81 201 ARG A C 1
ATOM 1652 O O . ARG A 1 201 ? -5.023 25.164 2.107 1.00 34.81 201 ARG A O 1
ATOM 1659 N N . SER A 1 202 ? -5.630 23.104 1.481 1.00 36.31 202 SER A N 1
ATOM 1660 C CA . SER A 1 202 ? -6.403 23.510 0.309 1.00 36.31 202 SER A CA 1
ATOM 1661 C C . SER A 1 202 ? -7.267 22.352 -0.166 1.00 36.31 202 SER A C 1
ATOM 1663 O O . SER A 1 202 ? -6.757 21.294 -0.516 1.00 36.31 202 SER A O 1
ATOM 1665 N N . SER A 1 203 ? -8.573 22.593 -0.250 1.00 46.19 203 SER A N 1
ATOM 1666 C CA . SER A 1 203 ? -9.575 21.706 -0.849 1.00 46.19 203 SER A CA 1
ATOM 1667 C C . SER A 1 203 ? -9.566 21.724 -2.388 1.00 46.19 203 SER A C 1
ATOM 1669 O O . SER A 1 203 ? -10.482 21.205 -3.020 1.00 46.19 203 SER A O 1
ATOM 1671 N N . LYS A 1 204 ? -8.529 22.304 -3.012 1.00 57.62 204 LYS A N 1
ATOM 1672 C CA . LYS A 1 204 ? -8.207 22.149 -4.438 1.00 57.62 204 LYS A CA 1
ATOM 1673 C C . LYS A 1 204 ? -6.692 22.073 -4.618 1.00 57.62 204 LYS A C 1
ATOM 1675 O O . LYS A 1 204 ? -5.976 23.031 -4.312 1.00 57.62 204 LYS A O 1
ATOM 1680 N N . ILE A 1 205 ? -6.198 20.945 -5.118 1.00 70.00 205 ILE A N 1
ATOM 1681 C CA . ILE A 1 205 ? -4.785 20.781 -5.471 1.00 70.00 205 ILE A CA 1
ATOM 1682 C C . ILE A 1 205 ? -4.485 21.725 -6.641 1.00 70.00 205 ILE A C 1
ATOM 1684 O O . ILE A 1 205 ? -5.075 21.612 -7.714 1.00 70.00 205 ILE A O 1
ATOM 1688 N N . ASN A 1 206 ? -3.583 22.689 -6.441 1.00 84.69 206 ASN A N 1
ATOM 1689 C CA . ASN A 1 206 ? -3.081 23.501 -7.545 1.00 84.69 206 ASN A CA 1
ATOM 1690 C C . ASN A 1 206 ? -2.024 22.681 -8.289 1.00 84.69 206 ASN A C 1
ATOM 1692 O O . ASN A 1 206 ? -0.866 22.658 -7.880 1.00 84.69 206 ASN A O 1
ATOM 1696 N N . MET A 1 207 ? -2.440 22.016 -9.370 1.00 84.44 207 MET A N 1
ATOM 1697 C CA . MET A 1 207 ? -1.583 21.096 -10.121 1.00 84.44 207 MET A CA 1
ATOM 1698 C C . MET A 1 207 ? -0.277 21.737 -10.593 1.00 84.44 207 MET A C 1
ATOM 1700 O O . MET A 1 207 ? 0.763 21.101 -10.479 1.00 84.44 207 MET A O 1
ATOM 1704 N N . GLN A 1 208 ? -0.293 23.004 -11.024 1.00 89.50 208 GLN A N 1
ATOM 1705 C CA . GLN A 1 208 ? 0.933 23.691 -11.437 1.00 89.50 208 GLN A CA 1
ATOM 1706 C C . GLN A 1 208 ? 1.891 23.890 -10.254 1.00 89.50 208 GLN A C 1
ATOM 1708 O O . GLN A 1 208 ? 3.078 23.607 -10.374 1.00 89.50 208 GLN A O 1
ATOM 1713 N N . LYS A 1 209 ? 1.400 24.346 -9.093 1.00 89.94 209 LYS A N 1
ATOM 1714 C CA . LYS A 1 209 ? 2.241 24.529 -7.894 1.00 89.94 209 LYS A CA 1
ATOM 1715 C C . LYS A 1 209 ? 2.779 23.202 -7.367 1.00 89.94 209 LYS A C 1
ATOM 1717 O O . LYS A 1 209 ? 3.958 23.130 -7.034 1.00 89.94 209 LYS A O 1
ATOM 1722 N N . THR A 1 210 ? 1.938 22.169 -7.314 1.00 88.94 210 THR A N 1
ATOM 1723 C CA . THR A 1 210 ? 2.355 20.816 -6.928 1.00 88.94 210 THR A CA 1
ATOM 1724 C C . THR A 1 210 ? 3.440 20.311 -7.869 1.00 88.94 210 THR A C 1
ATOM 1726 O O . THR A 1 210 ? 4.485 19.866 -7.410 1.00 88.94 210 THR A O 1
ATOM 1729 N N . TYR A 1 211 ? 3.248 20.472 -9.178 1.00 92.44 211 TYR A N 1
ATOM 1730 C CA . TYR A 1 211 ? 4.230 20.089 -10.182 1.00 92.44 211 TYR A CA 1
ATOM 1731 C C . TYR A 1 211 ? 5.577 20.805 -10.008 1.00 92.44 211 TYR A C 1
ATOM 1733 O O . TYR A 1 211 ? 6.622 20.157 -10.009 1.00 92.44 211 TYR A O 1
ATOM 1741 N N . GLN A 1 212 ? 5.574 22.123 -9.772 1.00 93.56 212 GLN A N 1
ATOM 1742 C CA . GLN A 1 212 ? 6.815 22.856 -9.492 1.00 93.56 212 GLN A CA 1
ATOM 1743 C C . GLN A 1 212 ? 7.508 22.362 -8.213 1.00 93.56 212 GLN A C 1
ATOM 1745 O O . GLN A 1 212 ? 8.733 22.253 -8.187 1.00 93.56 212 GLN A O 1
ATOM 1750 N N . ALA A 1 213 ? 6.749 22.012 -7.169 1.00 91.38 213 ALA A N 1
ATOM 1751 C CA . ALA A 1 213 ? 7.313 21.425 -5.955 1.00 91.38 213 ALA A CA 1
ATOM 1752 C C . ALA A 1 213 ? 7.956 20.055 -6.231 1.00 91.38 213 ALA A C 1
ATOM 1754 O O . ALA A 1 213 ? 9.101 19.848 -5.838 1.00 91.38 213 ALA A O 1
ATOM 1755 N N . MET A 1 214 ? 7.276 19.171 -6.973 1.00 92.94 214 MET A N 1
ATOM 1756 C CA . MET A 1 214 ? 7.812 17.863 -7.373 1.00 92.94 214 MET A CA 1
ATOM 1757 C C . MET A 1 214 ? 9.106 17.998 -8.192 1.00 92.94 214 MET A C 1
ATOM 1759 O O . MET A 1 214 ? 10.079 17.276 -7.964 1.00 92.94 214 MET A O 1
ATOM 1763 N N . LYS A 1 215 ? 9.157 18.948 -9.137 1.00 94.50 215 LYS A N 1
ATOM 1764 C CA . LYS A 1 215 ? 10.376 19.239 -9.909 1.00 94.50 215 LYS A CA 1
ATOM 1765 C C . LYS A 1 215 ? 11.517 19.713 -9.021 1.00 94.50 215 LYS A C 1
ATOM 1767 O O . LYS A 1 215 ? 12.648 19.274 -9.213 1.00 94.50 215 LYS A O 1
ATOM 1772 N N . LYS A 1 216 ? 11.227 20.599 -8.070 1.00 92.81 216 LYS A N 1
ATOM 1773 C CA . LYS A 1 216 ? 12.229 21.127 -7.150 1.00 92.81 216 LYS A CA 1
ATOM 1774 C C . LYS A 1 216 ? 12.816 20.018 -6.278 1.00 92.81 216 LYS A C 1
ATOM 1776 O O . LYS A 1 216 ? 14.025 19.837 -6.270 1.00 92.81 216 LYS A O 1
ATOM 1781 N N . THR A 1 217 ? 11.977 19.227 -5.609 1.00 92.44 217 THR A N 1
ATOM 1782 C CA . THR A 1 217 ? 12.437 18.167 -4.692 1.00 92.44 217 THR A CA 1
ATOM 1783 C C . THR A 1 217 ? 13.145 17.005 -5.393 1.00 92.44 217 THR A C 1
ATOM 1785 O O . THR A 1 217 ? 13.905 16.286 -4.747 1.00 92.44 217 THR A O 1
ATOM 1788 N N . SER A 1 218 ? 12.920 16.819 -6.701 1.00 94.00 218 SER A N 1
ATOM 1789 C CA . SER A 1 218 ? 13.576 15.781 -7.512 1.00 94.00 218 SER A CA 1
ATOM 1790 C C . SER A 1 218 ? 14.886 16.214 -8.177 1.00 94.00 218 SER A C 1
ATOM 1792 O O . SER A 1 218 ? 15.660 15.346 -8.579 1.00 94.00 218 SER A O 1
ATOM 1794 N N . ASN A 1 219 ? 15.142 17.517 -8.336 1.00 93.56 219 ASN A N 1
ATOM 1795 C CA . ASN A 1 219 ? 16.305 18.022 -9.082 1.00 93.56 219 ASN A CA 1
ATOM 1796 C C . ASN A 1 219 ? 17.252 18.888 -8.256 1.00 93.56 219 ASN A C 1
ATOM 1798 O O . ASN A 1 219 ? 18.422 19.009 -8.615 1.00 93.56 219 ASN A O 1
ATOM 1802 N N . GLU A 1 220 ? 16.767 19.492 -7.177 1.00 91.12 220 GLU A N 1
ATOM 1803 C CA . GLU A 1 220 ? 17.546 20.399 -6.346 1.00 91.12 220 GLU A CA 1
ATOM 1804 C C . GLU A 1 220 ? 17.804 19.771 -4.974 1.00 91.12 220 GLU A C 1
ATOM 1806 O O . GLU A 1 220 ? 16.924 19.097 -4.431 1.00 91.12 220 GLU A O 1
ATOM 1811 N N . PRO A 1 221 ? 18.985 20.000 -4.375 1.00 86.38 221 PRO A N 1
ATOM 1812 C CA . PRO A 1 221 ? 19.183 19.691 -2.970 1.00 86.38 221 PRO A CA 1
ATOM 1813 C C . PRO A 1 221 ? 18.258 20.579 -2.132 1.00 86.38 221 PRO A C 1
ATOM 1815 O O . PRO A 1 221 ? 18.273 21.807 -2.245 1.00 86.38 221 PRO A O 1
ATOM 1818 N N . VAL A 1 222 ? 17.452 19.959 -1.274 1.00 82.25 222 VAL A N 1
ATOM 1819 C CA . VAL A 1 222 ? 16.593 20.661 -0.320 1.00 82.25 222 VAL A CA 1
ATOM 1820 C C . VAL A 1 222 ? 16.982 20.203 1.084 1.00 82.25 222 VAL A C 1
ATOM 1822 O O . VAL A 1 222 ? 17.225 19.027 1.327 1.00 82.25 222 VAL A O 1
ATOM 1825 N N . ASN A 1 223 ? 17.100 21.131 2.032 1.00 77.44 223 ASN A N 1
ATOM 1826 C CA . ASN A 1 223 ? 17.464 20.759 3.399 1.00 77.44 223 ASN A CA 1
ATOM 1827 C C . ASN A 1 223 ? 16.355 19.901 4.028 1.00 77.44 223 ASN A C 1
ATOM 1829 O O . ASN A 1 223 ? 15.182 20.269 3.952 1.00 77.44 223 ASN A O 1
ATOM 1833 N N . TYR A 1 224 ? 16.743 18.806 4.690 1.00 75.38 224 TYR A N 1
ATOM 1834 C CA . TYR A 1 224 ? 15.872 17.867 5.420 1.00 75.38 224 TYR A CA 1
ATOM 1835 C C . TYR A 1 224 ? 14.853 17.070 4.581 1.00 75.38 224 TYR A C 1
ATOM 1837 O O . TYR A 1 224 ? 14.147 16.239 5.147 1.00 75.38 224 TYR A O 1
ATOM 1845 N N . VAL A 1 225 ? 14.748 17.304 3.267 1.00 78.50 225 VAL A N 1
ATOM 1846 C CA . VAL A 1 225 ? 13.787 16.641 2.363 1.00 78.50 225 VAL A CA 1
ATOM 1847 C C . VAL A 1 225 ? 14.361 16.504 0.947 1.00 78.50 225 VAL A C 1
ATOM 1849 O O . VAL A 1 225 ? 15.337 17.159 0.605 1.00 78.50 225 VAL A O 1
ATOM 1852 N N . GLY A 1 226 ? 13.707 15.728 0.081 1.00 85.50 226 GLY A N 1
ATOM 1853 C CA . GLY A 1 226 ? 14.104 15.578 -1.325 1.00 85.50 226 GLY A CA 1
ATOM 1854 C C . GLY A 1 226 ? 15.136 14.474 -1.551 1.00 85.50 226 GLY A C 1
ATOM 1855 O O . GLY A 1 226 ? 15.446 13.700 -0.646 1.00 85.50 226 GLY A O 1
ATOM 1856 N N . ARG A 1 227 ? 15.626 14.366 -2.790 1.00 92.94 227 ARG A N 1
ATOM 1857 C CA . ARG A 1 227 ? 16.501 13.256 -3.194 1.00 92.94 227 ARG A CA 1
ATOM 1858 C C . ARG A 1 227 ? 17.918 13.388 -2.648 1.00 92.94 227 ARG A C 1
ATOM 1860 O O . ARG A 1 227 ? 18.470 14.485 -2.575 1.00 92.94 227 ARG A O 1
ATOM 1867 N N . VAL A 1 228 ? 18.540 12.249 -2.357 1.00 90.12 228 VAL A N 1
ATOM 1868 C CA . VAL A 1 228 ? 19.970 12.170 -2.058 1.00 90.12 228 VAL A CA 1
ATOM 1869 C C . VAL A 1 228 ? 20.748 12.471 -3.337 1.00 90.12 228 VAL A C 1
ATOM 1871 O O . VAL A 1 228 ? 20.611 11.775 -4.340 1.00 90.12 228 VAL A O 1
ATOM 1874 N N . ASN A 1 229 ? 21.561 13.527 -3.292 1.00 91.31 229 ASN A N 1
ATOM 1875 C CA . ASN A 1 229 ? 22.498 13.925 -4.344 1.00 91.31 229 ASN A CA 1
ATOM 1876 C C . ASN A 1 229 ? 21.897 13.897 -5.781 1.00 91.31 229 ASN A C 1
ATOM 1878 O O . ASN A 1 229 ? 22.406 13.196 -6.662 1.00 91.31 229 ASN A O 1
ATOM 1882 N N . PRO A 1 230 ? 20.820 14.664 -6.066 1.00 94.06 230 PRO A N 1
ATOM 1883 C CA . PRO A 1 230 ? 20.024 14.522 -7.294 1.00 94.06 230 PRO A CA 1
ATOM 1884 C C . PRO A 1 230 ? 20.829 14.742 -8.580 1.00 94.06 230 PRO A C 1
ATOM 1886 O O . PRO A 1 230 ? 20.578 14.084 -9.587 1.00 94.06 230 PRO A O 1
ATOM 1889 N N . ALA A 1 231 ? 21.833 15.624 -8.556 1.00 94.06 231 ALA A N 1
ATOM 1890 C CA . ALA A 1 231 ? 22.723 15.844 -9.696 1.00 94.06 231 ALA A CA 1
ATOM 1891 C C . ALA A 1 231 ? 23.513 14.577 -10.071 1.00 94.06 231 ALA A C 1
ATOM 1893 O O . ALA A 1 231 ? 23.682 14.277 -11.252 1.00 94.06 231 ALA A O 1
ATOM 1894 N N . GLN A 1 232 ? 23.956 13.811 -9.073 1.00 94.81 232 GLN A N 1
ATOM 1895 C CA . GLN A 1 232 ? 24.686 12.568 -9.285 1.00 94.81 232 GLN A CA 1
ATOM 1896 C C . GLN A 1 232 ? 23.762 11.457 -9.785 1.00 94.81 232 GLN A C 1
ATOM 1898 O O . GLN A 1 232 ? 24.103 10.809 -10.770 1.00 94.81 232 GLN A O 1
ATOM 1903 N N . TYR A 1 233 ? 22.573 11.296 -9.190 1.00 96.62 233 TYR A N 1
ATOM 1904 C CA . TYR A 1 233 ? 21.544 10.377 -9.695 1.00 96.62 233 TYR A CA 1
ATOM 1905 C C . TYR A 1 233 ? 21.208 10.663 -11.167 1.00 96.62 233 TYR A C 1
ATOM 1907 O O . TYR A 1 233 ? 21.218 9.755 -11.996 1.00 96.62 233 TYR A O 1
ATOM 1915 N N . ASN A 1 234 ? 21.000 11.937 -11.517 1.00 95.69 234 ASN A N 1
ATOM 1916 C CA . ASN A 1 234 ? 20.695 12.352 -12.887 1.00 95.69 234 ASN A CA 1
ATOM 1917 C C . ASN A 1 234 ? 21.850 12.075 -13.864 1.00 95.69 234 ASN A C 1
ATOM 1919 O O . ASN A 1 234 ? 21.599 11.762 -15.025 1.00 95.69 234 ASN A O 1
ATOM 1923 N N . SER A 1 235 ? 23.103 12.200 -13.413 1.00 95.50 235 SER A N 1
ATOM 1924 C CA . SER A 1 235 ? 24.284 11.976 -14.254 1.00 95.50 235 SER A CA 1
ATOM 1925 C C . SER A 1 235 ? 24.639 10.499 -14.418 1.00 95.50 235 SER A C 1
ATOM 1927 O O . SER A 1 235 ? 25.102 10.112 -15.488 1.00 95.50 235 SER A O 1
ATOM 1929 N N . LEU A 1 236 ? 24.501 9.694 -13.363 1.00 96.69 236 LEU A N 1
ATOM 1930 C CA . LEU A 1 236 ? 24.894 8.281 -13.361 1.00 96.69 236 LEU A CA 1
ATOM 1931 C C . LEU A 1 236 ? 23.756 7.357 -13.793 1.00 96.69 236 LEU A C 1
ATOM 1933 O O . LEU A 1 236 ? 24.006 6.248 -14.262 1.00 96.69 236 LEU A O 1
ATOM 1937 N N . GLY A 1 237 ? 22.511 7.794 -13.623 1.00 97.38 237 GLY A N 1
ATOM 1938 C CA . GLY A 1 237 ? 21.337 6.962 -13.837 1.00 97.38 237 GLY A CA 1
ATOM 1939 C C . GLY A 1 237 ? 21.054 5.978 -12.700 1.00 97.38 237 GLY A C 1
ATOM 1940 O O . GLY A 1 237 ? 20.318 5.023 -12.911 1.00 97.38 237 GLY A O 1
ATOM 1941 N N . PHE A 1 238 ? 21.668 6.152 -11.532 1.00 97.38 238 PHE A N 1
ATOM 1942 C CA . PHE A 1 238 ? 21.414 5.394 -10.304 1.00 97.38 238 PHE A CA 1
ATOM 1943 C C . PHE A 1 238 ? 22.031 6.136 -9.111 1.00 97.38 238 PHE A C 1
ATOM 1945 O O . PHE A 1 238 ? 22.862 7.031 -9.293 1.00 97.38 238 PHE A O 1
ATOM 1952 N N . VAL A 1 239 ? 21.629 5.777 -7.893 1.00 96.00 239 VAL A N 1
ATOM 1953 C CA . VAL A 1 239 ? 22.266 6.244 -6.656 1.00 96.00 239 VAL A CA 1
ATOM 1954 C C . VAL A 1 239 ? 23.395 5.272 -6.298 1.00 96.00 239 VAL A C 1
ATOM 1956 O O . VAL A 1 239 ? 23.113 4.103 -6.026 1.00 96.00 239 VAL A O 1
ATOM 1959 N N . PRO A 1 240 ? 24.668 5.704 -6.318 1.00 95.00 240 PRO A N 1
ATOM 1960 C CA . PRO A 1 240 ? 25.779 4.827 -5.978 1.00 95.00 240 PRO A CA 1
ATOM 1961 C C . PRO A 1 240 ? 25.853 4.591 -4.463 1.00 95.00 240 PRO A C 1
ATOM 1963 O O . PRO A 1 240 ? 25.474 5.462 -3.674 1.00 95.00 240 PRO A O 1
ATOM 1966 N N . GLU A 1 241 ? 26.367 3.430 -4.055 1.00 89.69 241 GLU A N 1
ATOM 1967 C CA . GLU A 1 241 ? 26.420 3.017 -2.641 1.00 89.69 241 GLU A CA 1
ATOM 1968 C C . GLU A 1 241 ? 27.214 3.992 -1.753 1.00 89.69 241 GLU A C 1
ATOM 1970 O O . GLU A 1 241 ? 26.890 4.185 -0.583 1.00 89.69 241 GLU A O 1
ATOM 1975 N N . GLU A 1 242 ? 28.213 4.679 -2.317 1.00 92.19 242 GLU A N 1
ATOM 1976 C CA . GLU A 1 242 ? 29.000 5.684 -1.600 1.00 92.19 242 GLU A CA 1
ATOM 1977 C C . GLU A 1 242 ? 28.181 6.930 -1.229 1.00 92.19 242 GLU A C 1
ATOM 1979 O O . GLU A 1 242 ? 28.592 7.701 -0.366 1.00 92.19 242 GLU A O 1
ATOM 1984 N N . SER A 1 243 ? 27.038 7.155 -1.887 1.00 90.56 243 SER A N 1
ATOM 1985 C CA . SER A 1 243 ? 26.130 8.271 -1.576 1.00 90.56 243 SER A CA 1
ATOM 1986 C C . SER A 1 243 ? 25.064 7.895 -0.562 1.00 90.56 243 SER A C 1
ATOM 1988 O O . SER A 1 243 ? 24.649 8.735 0.233 1.00 90.56 243 SER A O 1
ATOM 1990 N N . ALA A 1 244 ? 24.614 6.644 -0.601 1.00 87.12 244 ALA A N 1
ATOM 1991 C CA . ALA A 1 244 ? 23.678 6.081 0.353 1.00 87.12 244 ALA A CA 1
ATOM 1992 C C . ALA A 1 244 ? 23.826 4.560 0.360 1.00 87.12 244 ALA A C 1
ATOM 1994 O O . ALA A 1 244 ? 23.785 3.934 -0.698 1.00 87.12 244 ALA A O 1
ATOM 1995 N N . GLN A 1 245 ? 23.906 3.969 1.554 1.00 81.69 245 GLN A N 1
ATOM 1996 C CA . GLN A 1 245 ? 24.007 2.516 1.727 1.00 81.69 245 GLN A CA 1
ATOM 1997 C C . GLN A 1 245 ? 22.874 1.763 1.001 1.00 81.69 245 GLN A C 1
ATOM 1999 O O . GLN A 1 245 ? 23.111 0.718 0.410 1.00 81.69 245 GLN A O 1
ATOM 2004 N N . VAL A 1 246 ? 21.677 2.356 0.960 1.00 85.62 246 VAL A N 1
ATOM 2005 C CA . VAL A 1 246 ? 20.467 1.853 0.283 1.00 85.62 246 VAL A CA 1
ATOM 2006 C C . VAL A 1 246 ? 20.340 2.321 -1.179 1.00 85.62 246 VAL A C 1
ATOM 2008 O O . VAL A 1 246 ? 19.244 2.544 -1.691 1.00 85.62 246 VAL A O 1
ATOM 2011 N N . GLY A 1 247 ? 21.458 2.537 -1.879 1.00 90.62 247 GLY A N 1
ATOM 2012 C CA . GLY A 1 247 ? 21.473 3.158 -3.212 1.00 90.62 247 GLY A CA 1
ATOM 2013 C C . GLY A 1 247 ? 20.622 2.438 -4.272 1.00 90.62 247 GLY A C 1
ATOM 2014 O O . GLY A 1 247 ? 19.979 3.088 -5.101 1.00 90.62 247 GLY A O 1
ATOM 2015 N N . ALA A 1 248 ? 20.542 1.104 -4.229 1.00 91.56 248 ALA A N 1
ATOM 2016 C CA . ALA A 1 248 ? 19.688 0.338 -5.142 1.00 91.56 248 ALA A CA 1
ATOM 2017 C C . ALA A 1 248 ? 18.195 0.621 -4.909 1.00 91.56 248 ALA A C 1
ATOM 2019 O O . ALA A 1 248 ? 17.479 0.924 -5.863 1.00 91.56 248 ALA A O 1
ATOM 2020 N N . VAL A 1 249 ? 17.759 0.612 -3.646 1.00 90.56 249 VAL A N 1
ATOM 2021 C CA . VAL A 1 249 ? 16.385 0.937 -3.237 1.00 90.56 249 VAL A CA 1
ATOM 2022 C C . VAL A 1 249 ? 16.014 2.361 -3.637 1.00 90.56 249 VAL A C 1
ATOM 2024 O O . VAL A 1 249 ? 15.030 2.563 -4.344 1.00 90.56 249 VAL A O 1
ATOM 2027 N N . LEU A 1 250 ? 16.862 3.345 -3.319 1.00 93.06 250 LEU A N 1
ATOM 2028 C CA . LEU A 1 250 ? 16.617 4.734 -3.727 1.00 93.06 250 LEU A CA 1
ATOM 2029 C C . LEU A 1 250 ? 16.541 4.887 -5.249 1.00 93.06 250 LEU A C 1
ATOM 2031 O O . LEU A 1 250 ? 15.790 5.716 -5.754 1.00 93.06 250 LEU A O 1
ATOM 2035 N N . THR A 1 251 ? 17.290 4.081 -6.005 1.00 96.75 251 THR A N 1
ATOM 2036 C CA . THR A 1 251 ? 17.198 4.079 -7.471 1.00 96.75 251 THR A CA 1
ATOM 2037 C C . THR A 1 251 ? 15.835 3.573 -7.952 1.00 96.75 251 THR A C 1
ATOM 2039 O O . THR A 1 251 ? 15.300 4.122 -8.921 1.00 96.75 251 THR A O 1
ATOM 2042 N N . LEU A 1 252 ? 15.256 2.562 -7.293 1.00 96.50 252 LEU A N 1
ATOM 2043 C CA . LEU A 1 252 ? 13.907 2.064 -7.583 1.00 96.50 252 LEU A CA 1
ATOM 2044 C C . LEU A 1 252 ? 12.847 3.121 -7.250 1.00 96.50 252 LEU A C 1
ATOM 2046 O O . LEU A 1 252 ? 12.051 3.476 -8.124 1.00 96.50 252 LEU A O 1
ATOM 2050 N N . ASP A 1 253 ? 12.901 3.686 -6.042 1.00 94.88 253 ASP A N 1
ATOM 2051 C CA . ASP A 1 253 ? 11.974 4.725 -5.583 1.00 94.88 253 ASP A CA 1
ATOM 2052 C C . ASP A 1 253 ? 12.007 5.945 -6.504 1.00 94.88 253 ASP A C 1
ATOM 2054 O O . ASP A 1 253 ? 10.978 6.373 -7.027 1.00 94.88 253 ASP A O 1
ATOM 2058 N N . TYR A 1 254 ? 13.199 6.470 -6.800 1.00 97.81 254 TYR A N 1
ATOM 2059 C CA . TYR A 1 254 ? 13.349 7.641 -7.664 1.00 97.81 254 TYR A CA 1
ATOM 2060 C C . TYR A 1 254 ? 12.907 7.366 -9.101 1.00 97.81 254 TYR A C 1
ATOM 2062 O O . TYR A 1 254 ? 12.377 8.268 -9.754 1.00 97.81 254 TYR A O 1
ATOM 2070 N N . SER A 1 255 ? 13.056 6.129 -9.587 1.00 98.56 255 SER A N 1
ATOM 2071 C CA . SER A 1 255 ? 12.530 5.724 -10.895 1.00 98.56 255 SER A CA 1
ATOM 2072 C C . SER A 1 255 ? 10.998 5.749 -10.921 1.00 98.56 255 SER A C 1
ATOM 2074 O O . SER A 1 255 ? 10.401 6.241 -11.883 1.00 98.56 255 SER A O 1
ATOM 2076 N N . TYR A 1 256 ? 10.351 5.254 -9.864 1.00 98.25 256 TYR A N 1
ATOM 2077 C CA . TYR A 1 256 ? 8.896 5.298 -9.731 1.00 98.25 256 TYR A CA 1
ATOM 2078 C C . TYR A 1 256 ? 8.376 6.735 -9.565 1.00 98.25 256 TYR A C 1
ATOM 2080 O O . TYR A 1 256 ? 7.439 7.149 -10.258 1.00 98.25 256 TYR A O 1
ATOM 2088 N N . GLU A 1 257 ? 9.023 7.538 -8.722 1.00 97.38 257 GLU A N 1
ATOM 2089 C CA . GLU A 1 257 ? 8.728 8.964 -8.580 1.00 97.38 257 GLU A CA 1
ATOM 2090 C C . GLU A 1 257 ? 8.863 9.711 -9.913 1.00 97.38 257 GLU A C 1
ATOM 2092 O O . GLU A 1 257 ? 7.997 10.514 -10.260 1.00 97.38 257 GLU A O 1
ATOM 2097 N N . ASP A 1 258 ? 9.918 9.436 -10.691 1.00 98.62 258 ASP A N 1
ATOM 2098 C CA . ASP A 1 258 ? 10.120 10.038 -12.013 1.00 98.62 258 ASP A CA 1
ATOM 2099 C C . ASP A 1 258 ? 8.964 9.680 -12.966 1.00 98.62 258 ASP A C 1
ATOM 2101 O O . ASP A 1 258 ? 8.468 10.551 -13.680 1.00 98.62 258 ASP A O 1
ATOM 2105 N N . SER A 1 259 ? 8.430 8.453 -12.917 1.00 98.19 259 SER A N 1
ATOM 2106 C CA . SER A 1 259 ? 7.210 8.087 -13.661 1.00 98.19 259 SER A CA 1
ATOM 2107 C C . SER A 1 259 ? 5.976 8.888 -13.216 1.00 98.19 259 SER A C 1
ATOM 2109 O O . SER A 1 259 ? 5.150 9.300 -14.043 1.00 98.19 259 SER A O 1
ATOM 2111 N N . CYS A 1 260 ? 5.837 9.147 -11.915 1.00 96.25 260 CYS A N 1
ATOM 2112 C CA . CYS A 1 260 ? 4.738 9.954 -11.385 1.00 96.25 260 CYS A CA 1
ATOM 2113 C C . CYS A 1 260 ? 4.851 11.416 -11.846 1.00 96.25 260 CYS A C 1
ATOM 2115 O O . CYS A 1 260 ? 3.867 12.001 -12.308 1.00 96.25 260 CYS A O 1
ATOM 2117 N N . ILE A 1 261 ? 6.056 11.995 -11.800 1.00 96.62 261 ILE A N 1
ATOM 2118 C CA . ILE A 1 261 ? 6.319 13.354 -12.296 1.00 96.62 261 ILE A CA 1
ATOM 2119 C C . ILE A 1 261 ? 6.058 13.433 -13.802 1.00 96.62 261 ILE A C 1
ATOM 2121 O O . ILE A 1 261 ? 5.409 14.377 -14.254 1.00 96.62 261 ILE A O 1
ATOM 2125 N N . ALA A 1 262 ? 6.488 12.432 -14.576 1.00 97.31 262 ALA A N 1
ATOM 2126 C CA . ALA A 1 262 ? 6.213 12.354 -16.009 1.00 97.31 262 ALA A CA 1
ATOM 2127 C C . ALA A 1 262 ? 4.703 12.357 -16.297 1.00 97.31 262 ALA A C 1
ATOM 2129 O O . ALA A 1 262 ? 4.241 13.071 -17.189 1.00 97.31 262 ALA A O 1
ATOM 2130 N N . SER A 1 263 ? 3.916 11.612 -15.518 1.00 93.19 263 SER A N 1
ATOM 2131 C CA . SER A 1 263 ? 2.457 11.564 -15.667 1.00 93.19 263 SER A CA 1
ATOM 2132 C C . SER A 1 263 ? 1.808 12.929 -15.419 1.00 93.19 263 SER A C 1
ATOM 2134 O O . SER A 1 263 ? 0.957 13.358 -16.200 1.00 93.19 263 SER A O 1
ATOM 2136 N N . VAL A 1 264 ? 2.259 13.661 -14.395 1.00 93.25 264 VAL A N 1
ATOM 2137 C CA . VAL A 1 264 ? 1.796 15.033 -14.126 1.00 93.25 264 VAL A CA 1
ATOM 2138 C C . VAL A 1 264 ? 2.230 15.997 -15.235 1.00 93.25 264 VAL A C 1
ATOM 2140 O O . VAL A 1 264 ? 1.401 16.756 -15.738 1.00 93.25 264 VAL A O 1
ATOM 2143 N N . ALA A 1 265 ? 3.493 15.935 -15.670 1.00 95.81 265 ALA A N 1
ATOM 2144 C CA . ALA A 1 265 ? 4.025 16.758 -16.757 1.00 95.81 265 ALA A CA 1
ATOM 2145 C C . ALA A 1 265 ? 3.222 16.572 -18.053 1.00 95.81 265 ALA A C 1
ATOM 2147 O O . ALA A 1 265 ? 2.875 17.546 -18.720 1.00 95.81 265 ALA A O 1
ATOM 2148 N N . LYS A 1 266 ? 2.851 15.326 -18.375 1.00 94.00 266 LYS A N 1
ATOM 2149 C CA . LYS A 1 266 ? 2.015 14.996 -19.535 1.00 94.00 266 LYS A CA 1
ATOM 2150 C C . LYS A 1 266 ? 0.646 15.673 -19.468 1.00 94.00 266 LYS A C 1
ATOM 2152 O O . LYS A 1 266 ? 0.212 16.242 -20.462 1.00 94.00 266 LYS A O 1
ATOM 2157 N N . VAL A 1 267 ? -0.019 15.637 -18.310 1.00 91.00 267 VAL A N 1
ATOM 2158 C CA . VAL A 1 267 ? -1.330 16.288 -18.112 1.00 91.00 267 VAL A CA 1
ATOM 2159 C C . VAL A 1 267 ? -1.229 17.813 -18.236 1.00 91.00 267 VAL A C 1
ATOM 2161 O O . VAL A 1 267 ? -2.149 18.450 -18.744 1.00 91.00 267 VAL A O 1
ATOM 2164 N N . LEU A 1 268 ? -0.109 18.398 -17.809 1.00 93.94 268 LEU A N 1
ATOM 2165 C CA . LEU A 1 268 ? 0.156 19.837 -17.898 1.00 93.94 268 LEU A CA 1
ATOM 2166 C C . LEU A 1 268 ? 0.730 20.282 -19.256 1.00 93.94 268 LEU A C 1
ATOM 2168 O O . LEU A 1 268 ? 0.978 21.469 -19.445 1.00 93.94 268 LEU A O 1
ATOM 2172 N N . ASN A 1 269 ? 0.899 19.362 -20.214 1.00 96.81 269 ASN A N 1
ATOM 2173 C CA . ASN A 1 269 ? 1.524 19.592 -21.525 1.00 96.81 269 ASN A CA 1
ATOM 2174 C C . ASN A 1 269 ? 2.998 20.054 -21.470 1.00 96.81 269 ASN A C 1
ATOM 2176 O O . ASN A 1 269 ? 3.518 20.632 -22.427 1.00 96.81 269 ASN A O 1
ATOM 2180 N N . GLU A 1 270 ? 3.709 19.741 -20.387 1.00 97.88 270 GLU A N 1
ATOM 2181 C CA . GLU A 1 270 ? 5.127 20.058 -20.172 1.00 97.88 270 GLU A CA 1
ATOM 2182 C C . GLU A 1 270 ? 6.011 19.018 -20.884 1.00 97.88 270 GLU A C 1
ATOM 2184 O O . GLU A 1 270 ? 6.618 18.134 -20.279 1.00 97.88 270 GLU A O 1
ATOM 2189 N N . THR A 1 271 ? 6.031 19.081 -22.218 1.00 98.31 271 THR A N 1
ATOM 2190 C CA . THR A 1 271 ? 6.539 17.995 -23.082 1.00 98.31 271 THR A CA 1
ATOM 2191 C C . THR A 1 271 ? 8.014 17.655 -22.840 1.00 98.31 271 THR A C 1
ATOM 2193 O O . THR A 1 271 ? 8.373 16.478 -22.816 1.00 98.31 271 THR A O 1
ATOM 2196 N N . ALA A 1 272 ? 8.876 18.657 -22.642 1.00 98.38 272 ALA A N 1
ATOM 2197 C CA . ALA A 1 272 ? 10.304 18.427 -22.407 1.00 98.38 272 ALA A CA 1
ATOM 2198 C C . ALA A 1 272 ? 10.549 17.665 -21.095 1.00 98.38 272 ALA A C 1
ATOM 2200 O O . ALA A 1 272 ? 11.312 16.699 -21.062 1.00 98.38 272 ALA A O 1
ATOM 2201 N N . ASP A 1 273 ? 9.846 18.059 -20.034 1.00 98.19 273 ASP A N 1
ATOM 2202 C CA . ASP A 1 273 ? 9.926 17.390 -18.742 1.00 98.19 273 ASP A CA 1
ATOM 2203 C C . ASP A 1 273 ? 9.311 15.988 -18.808 1.00 98.19 273 ASP A C 1
ATOM 2205 O O . ASP A 1 273 ? 9.909 15.045 -18.296 1.00 98.19 273 ASP A O 1
ATOM 2209 N N . TYR A 1 274 ? 8.171 15.817 -19.490 1.00 98.38 274 TYR A N 1
ATOM 2210 C CA . TYR A 1 274 ? 7.564 14.502 -19.704 1.00 98.38 274 TYR A CA 1
ATOM 2211 C C . TYR A 1 274 ? 8.563 13.511 -20.313 1.00 98.38 274 TYR A C 1
ATOM 2213 O O . TYR A 1 274 ? 8.726 12.408 -19.790 1.00 98.38 274 TYR A O 1
ATOM 2221 N N . LEU A 1 275 ? 9.266 13.904 -21.379 1.00 98.56 275 LEU A N 1
ATOM 2222 C CA . LEU A 1 275 ? 10.264 13.052 -22.029 1.00 98.56 275 LEU A CA 1
ATOM 2223 C C . LEU A 1 275 ? 11.454 12.757 -21.107 1.00 98.56 275 LEU A C 1
ATOM 2225 O O . LEU A 1 275 ? 11.875 11.605 -21.000 1.00 98.56 275 LEU A O 1
ATOM 2229 N N . ASN A 1 276 ? 11.963 13.773 -20.406 1.00 98.44 276 ASN A N 1
ATOM 2230 C CA . ASN A 1 276 ? 13.094 13.631 -19.491 1.00 98.44 276 ASN A CA 1
ATOM 2231 C C . ASN A 1 276 ? 12.780 12.687 -18.318 1.00 98.44 276 ASN A C 1
ATOM 2233 O O . ASN A 1 276 ? 13.508 11.728 -18.067 1.00 98.44 276 ASN A O 1
ATOM 2237 N N . PHE A 1 277 ? 11.667 12.918 -17.621 1.00 98.56 277 PHE A N 1
ATOM 2238 C CA . PHE A 1 277 ? 11.249 12.087 -16.494 1.00 98.56 277 PHE A CA 1
ATOM 2239 C C . PHE A 1 277 ? 10.823 10.681 -16.937 1.00 98.56 277 PHE A C 1
ATOM 2241 O O . PHE A 1 277 ? 11.105 9.714 -16.235 1.00 98.56 277 PHE A O 1
ATOM 2248 N N . THR A 1 278 ? 10.252 10.524 -18.138 1.00 98.50 278 THR A N 1
ATOM 2249 C CA . THR A 1 278 ? 10.006 9.191 -18.718 1.00 98.50 278 THR A CA 1
ATOM 2250 C C . THR A 1 278 ? 11.317 8.430 -18.922 1.00 98.50 278 THR A C 1
ATOM 2252 O O . THR A 1 278 ? 11.397 7.260 -18.554 1.00 98.50 278 THR A O 1
ATOM 2255 N N . ALA A 1 279 ? 12.362 9.075 -19.451 1.00 98.44 279 ALA A N 1
ATOM 2256 C CA . ALA A 1 279 ? 13.670 8.441 -19.615 1.00 98.44 279 ALA A CA 1
ATOM 2257 C C . ALA A 1 279 ? 14.293 8.056 -18.262 1.00 98.44 279 ALA A C 1
ATOM 2259 O O . ALA A 1 279 ? 14.745 6.924 -18.096 1.00 98.44 279 ALA A O 1
ATOM 2260 N N . ARG A 1 280 ? 14.247 8.960 -17.275 1.00 98.44 280 ARG A N 1
ATOM 2261 C CA . ARG A 1 280 ? 14.756 8.700 -15.918 1.00 98.44 280 ARG A CA 1
ATOM 2262 C C . ARG A 1 280 ? 13.988 7.609 -15.183 1.00 98.44 280 ARG A C 1
ATOM 2264 O O . ARG A 1 280 ? 14.595 6.834 -14.459 1.00 98.44 280 ARG A O 1
ATOM 2271 N N . SER A 1 281 ? 12.686 7.457 -15.435 1.00 98.56 281 SER A N 1
ATOM 2272 C CA . SER A 1 281 ? 11.893 6.367 -14.846 1.00 98.56 281 SER A CA 1
ATOM 2273 C C . SER A 1 281 ? 12.414 4.966 -15.190 1.00 98.56 281 SER A C 1
ATOM 2275 O O . SER A 1 281 ? 11.989 3.984 -14.594 1.00 98.56 281 SER A O 1
ATOM 2277 N N . GLN A 1 282 ? 13.324 4.845 -16.160 1.00 98.56 282 GLN A N 1
ATOM 2278 C CA . GLN A 1 282 ? 13.932 3.584 -16.577 1.00 98.56 282 GLN A CA 1
ATOM 2279 C C . GLN A 1 282 ? 15.259 3.282 -15.857 1.00 98.56 282 GLN A C 1
ATOM 2281 O O . GLN A 1 282 ? 15.883 2.261 -16.147 1.00 98.56 282 GLN A O 1
ATOM 2286 N N . PHE A 1 283 ? 15.696 4.141 -14.932 1.00 98.62 283 PHE A N 1
ATOM 2287 C CA . PHE A 1 283 ? 16.976 4.036 -14.226 1.00 98.62 283 PHE A CA 1
ATOM 2288 C C . PHE A 1 283 ? 17.084 2.827 -13.292 1.00 98.62 283 PHE A C 1
ATOM 2290 O O . PHE A 1 283 ? 18.188 2.322 -13.101 1.00 98.62 283 PHE A O 1
ATOM 2297 N N . TYR A 1 284 ? 15.967 2.254 -12.833 1.00 98.38 284 TYR A N 1
ATOM 2298 C CA . TYR A 1 284 ? 15.945 0.976 -12.105 1.00 98.38 284 TYR A CA 1
ATOM 2299 C C . TYR A 1 284 ? 16.710 -0.150 -12.823 1.00 98.38 284 TYR A C 1
ATOM 2301 O O . TYR A 1 284 ? 17.292 -1.026 -12.188 1.00 98.38 284 TYR A O 1
ATOM 2309 N N . LYS A 1 285 ? 16.773 -0.118 -14.160 1.00 97.94 285 LYS A N 1
ATOM 2310 C CA . LYS A 1 285 ? 17.518 -1.105 -14.957 1.00 97.94 285 LYS A CA 1
ATOM 2311 C C . LYS A 1 285 ? 19.022 -1.049 -14.714 1.00 97.94 285 LYS A C 1
ATOM 2313 O O . LYS A 1 285 ? 19.697 -2.059 -14.879 1.00 97.94 285 LYS A O 1
ATOM 2318 N N . ASN A 1 286 ? 19.552 0.108 -14.325 1.00 97.25 286 ASN A N 1
ATOM 2319 C CA . ASN A 1 286 ? 20.986 0.312 -14.124 1.00 97.25 286 ASN A CA 1
ATOM 2320 C C . ASN A 1 286 ? 21.514 -0.383 -12.865 1.00 97.25 286 ASN A C 1
ATOM 2322 O O . ASN A 1 286 ? 22.730 -0.559 -12.745 1.00 97.25 286 ASN A O 1
ATOM 2326 N N . VAL A 1 287 ? 20.606 -0.791 -11.971 1.00 95.62 287 VAL A N 1
ATOM 2327 C CA . VAL A 1 287 ? 20.897 -1.564 -10.761 1.00 95.62 287 VAL A CA 1
ATOM 2328 C C . VAL A 1 287 ? 20.389 -3.008 -10.839 1.00 95.62 287 VAL A C 1
ATOM 2330 O O . VAL A 1 287 ? 20.567 -3.757 -9.891 1.00 95.62 287 VAL A O 1
ATOM 2333 N N . TRP A 1 288 ? 19.813 -3.450 -11.965 1.00 96.00 288 TRP A N 1
ATOM 2334 C CA . TRP A 1 288 ? 19.444 -4.857 -12.163 1.00 96.00 288 TRP A CA 1
ATOM 2335 C C . TRP A 1 288 ? 20.672 -5.716 -12.479 1.00 96.00 288 TRP A C 1
ATOM 2337 O O . TRP A 1 288 ? 21.361 -5.491 -13.478 1.00 96.00 288 TRP A O 1
ATOM 2347 N N . HIS A 1 289 ? 20.913 -6.740 -11.665 1.00 94.25 289 HIS A N 1
ATOM 2348 C CA . HIS A 1 289 ? 21.992 -7.695 -11.869 1.00 94.25 289 HIS A CA 1
ATOM 2349 C C . HIS A 1 289 ? 21.453 -9.011 -12.448 1.00 94.25 289 HIS A C 1
ATOM 2351 O O . HIS A 1 289 ? 20.908 -9.850 -11.733 1.00 94.25 289 HIS A O 1
ATOM 2357 N N . GLU A 1 290 ? 21.636 -9.215 -13.756 1.00 92.38 290 GLU A N 1
ATOM 2358 C CA . GLU A 1 290 ? 21.008 -10.302 -14.529 1.00 92.38 290 GLU A CA 1
ATOM 2359 C C . GLU A 1 290 ? 21.285 -11.712 -13.986 1.00 92.38 290 GLU A C 1
ATOM 2361 O O . GLU A 1 290 ? 20.381 -12.543 -13.964 1.00 92.38 290 GLU A O 1
ATOM 2366 N N . LYS A 1 291 ? 22.513 -11.982 -13.524 1.00 90.69 291 LYS A N 1
ATOM 2367 C CA . LYS A 1 291 ? 22.897 -13.312 -13.023 1.00 90.69 291 LYS A CA 1
ATOM 2368 C C . LYS A 1 291 ? 22.197 -13.666 -11.712 1.00 90.69 291 LYS A C 1
ATOM 2370 O O . LYS A 1 291 ? 21.756 -14.798 -11.554 1.00 90.69 291 LYS A O 1
ATOM 2375 N N . GLU A 1 292 ? 22.123 -12.708 -10.791 1.00 90.06 292 GLU A N 1
ATOM 2376 C CA . GLU A 1 292 ? 21.490 -12.931 -9.484 1.00 90.06 292 GLU A CA 1
ATOM 2377 C C . GLU A 1 292 ? 19.966 -12.754 -9.584 1.00 90.06 292 GLU A C 1
ATOM 2379 O O . GLU A 1 292 ? 19.217 -13.331 -8.807 1.00 90.06 292 GLU A O 1
ATOM 2384 N N . GLN A 1 293 ? 19.489 -12.008 -10.587 1.00 92.00 293 GLN A N 1
ATOM 2385 C CA . GLN A 1 293 ? 18.091 -11.612 -10.752 1.00 92.00 293 GLN A CA 1
ATOM 2386 C C . GLN A 1 293 ? 17.555 -10.800 -9.562 1.00 92.00 293 GLN A C 1
ATOM 2388 O O . GLN A 1 293 ? 16.445 -11.047 -9.079 1.00 92.00 293 GLN A O 1
ATOM 2393 N N . PHE A 1 294 ? 18.359 -9.832 -9.116 1.00 92.56 294 PHE A N 1
ATOM 2394 C CA . PHE A 1 294 ? 18.046 -8.864 -8.064 1.00 92.56 294 PHE A CA 1
ATOM 2395 C C . PHE A 1 294 ? 18.490 -7.457 -8.466 1.00 92.56 294 PHE A C 1
ATOM 2397 O O . PHE A 1 294 ? 19.339 -7.281 -9.347 1.00 92.56 294 PHE A O 1
ATOM 2404 N N . PHE A 1 295 ? 17.938 -6.456 -7.785 1.00 92.88 295 PHE A N 1
ATOM 2405 C CA . PHE A 1 295 ? 18.469 -5.100 -7.815 1.00 92.88 295 PHE A CA 1
ATOM 2406 C C . PHE A 1 295 ? 19.614 -4.993 -6.804 1.00 92.88 295 PHE A C 1
ATOM 2408 O O . PHE A 1 295 ? 19.397 -5.160 -5.609 1.00 92.88 295 PHE A O 1
ATOM 2415 N N . CYS A 1 296 ? 20.832 -4.750 -7.282 1.00 91.19 296 CYS A N 1
ATOM 2416 C CA . CYS A 1 296 ? 22.025 -4.696 -6.446 1.00 91.19 296 CYS A CA 1
ATOM 2417 C C . CYS A 1 296 ? 22.606 -3.285 -6.355 1.00 91.19 296 CYS A C 1
ATOM 2419 O O . CYS A 1 296 ? 22.647 -2.567 -7.363 1.00 91.19 296 CYS A O 1
ATOM 2421 N N . PRO A 1 297 ? 23.178 -2.923 -5.197 1.00 90.06 297 PRO A N 1
ATOM 2422 C CA . PRO A 1 297 ? 24.039 -1.762 -5.080 1.00 90.06 297 PRO A CA 1
ATOM 2423 C C . PRO A 1 297 ? 25.213 -1.803 -6.056 1.00 90.06 297 PRO A C 1
ATOM 2425 O O . PRO A 1 297 ? 25.747 -2.853 -6.441 1.00 90.06 297 PRO A O 1
ATOM 2428 N N . LYS A 1 298 ? 25.605 -0.604 -6.469 1.00 91.25 298 LYS A N 1
ATOM 2429 C CA . LYS A 1 298 ? 26.662 -0.380 -7.440 1.00 91.25 298 LYS A CA 1
ATOM 2430 C C . LYS A 1 298 ? 27.499 0.801 -6.983 1.00 91.25 298 LYS A C 1
ATOM 2432 O O . LYS A 1 298 ? 26.952 1.833 -6.595 1.00 91.25 298 LYS A O 1
ATOM 2437 N N . SER A 1 299 ? 28.813 0.646 -7.037 1.00 93.00 299 SER A N 1
ATOM 2438 C CA . SER A 1 299 ? 29.745 1.722 -6.724 1.00 93.00 299 SER A CA 1
ATOM 2439 C C . SER A 1 299 ? 29.698 2.819 -7.786 1.00 93.00 299 SER A C 1
ATOM 2441 O O . SER A 1 299 ? 29.262 2.600 -8.924 1.00 93.00 299 SER A O 1
ATOM 2443 N N . ILE A 1 300 ? 30.252 3.986 -7.466 1.00 94.75 300 ILE A N 1
ATOM 2444 C CA . ILE A 1 300 ? 30.414 5.088 -8.423 1.00 94.75 300 ILE A CA 1
ATOM 2445 C C . ILE A 1 300 ? 31.255 4.686 -9.647 1.00 94.75 300 ILE A C 1
ATOM 2447 O O . ILE A 1 300 ? 31.048 5.197 -10.746 1.00 94.75 300 ILE A O 1
ATOM 2451 N N . SER A 1 301 ? 32.185 3.740 -9.478 1.00 92.94 301 SER A N 1
ATOM 2452 C CA . SER A 1 301 ? 33.006 3.174 -10.558 1.00 92.94 301 SER A CA 1
ATOM 2453 C C . SER A 1 301 ? 32.290 2.096 -11.379 1.00 92.94 301 SER A C 1
ATOM 2455 O O . SER A 1 301 ? 32.854 1.580 -12.342 1.00 92.94 301 SER A O 1
ATOM 2457 N N . GLY A 1 302 ? 31.052 1.750 -11.016 1.00 90.50 302 GLY A N 1
ATOM 2458 C CA . GLY A 1 302 ? 30.235 0.755 -11.698 1.00 90.50 302 GLY A CA 1
ATOM 2459 C C . GLY A 1 302 ? 30.462 -0.685 -11.232 1.00 90.50 302 GLY A C 1
ATOM 2460 O O . GLY A 1 302 ? 29.923 -1.603 -11.853 1.00 90.50 302 GLY A O 1
ATOM 2461 N N . LYS A 1 303 ? 31.235 -0.905 -10.162 1.00 92.88 303 LYS A N 1
ATOM 2462 C CA . LYS A 1 303 ? 31.443 -2.233 -9.576 1.00 92.88 303 LYS A CA 1
ATOM 2463 C C . LYS A 1 303 ? 30.178 -2.656 -8.835 1.00 92.88 303 LYS A C 1
ATOM 2465 O O . LYS A 1 303 ? 29.662 -1.913 -8.008 1.00 92.88 303 LYS A O 1
ATOM 2470 N N . TRP A 1 304 ? 29.699 -3.859 -9.121 1.00 91.62 304 TRP A N 1
ATOM 2471 C CA . TRP A 1 304 ? 28.582 -4.450 -8.395 1.00 91.62 304 TRP A CA 1
ATOM 2472 C C . TRP A 1 304 ? 28.998 -4.862 -6.989 1.00 91.62 304 TRP A C 1
ATOM 2474 O O . TRP A 1 304 ? 30.053 -5.475 -6.801 1.00 91.62 304 TRP A O 1
ATOM 2484 N N . ASN A 1 305 ? 28.130 -4.568 -6.032 1.00 84.56 305 ASN A N 1
ATOM 2485 C CA . ASN A 1 305 ? 28.201 -5.085 -4.682 1.00 84.56 305 ASN A CA 1
ATOM 2486 C C . ASN A 1 305 ? 26.889 -5.832 -4.423 1.00 84.56 305 ASN A C 1
ATOM 2488 O O . ASN A 1 305 ? 25.909 -5.245 -3.982 1.00 84.56 305 ASN A O 1
ATOM 2492 N N . CYS A 1 306 ? 26.859 -7.115 -4.790 1.00 80.06 306 CYS A N 1
ATOM 2493 C CA . CYS A 1 306 ? 25.749 -8.036 -4.530 1.00 80.06 306 CYS A CA 1
ATOM 2494 C C . CYS A 1 306 ? 26.181 -9.052 -3.444 1.00 80.06 306 CYS A C 1
ATOM 2496 O O . CYS A 1 306 ? 26.435 -10.208 -3.789 1.00 80.06 306 CYS A O 1
ATOM 2498 N N . PRO A 1 307 ? 26.391 -8.668 -2.169 1.00 60.31 307 PRO A N 1
ATOM 2499 C CA . PRO A 1 307 ? 26.554 -9.621 -1.083 1.00 60.31 307 PRO A CA 1
ATOM 2500 C C . PRO A 1 307 ? 25.367 -10.586 -1.074 1.00 60.31 307 PRO A C 1
ATOM 2502 O O . PRO A 1 307 ? 24.237 -10.200 -1.370 1.00 60.31 307 PRO A O 1
ATOM 2505 N N . GLU A 1 308 ? 25.668 -11.849 -0.788 1.00 53.94 308 GLU A N 1
ATOM 2506 C CA . GLU A 1 308 ? 24.743 -12.981 -0.751 1.00 53.94 308 GLU A CA 1
ATOM 2507 C C . GLU A 1 308 ? 23.409 -12.616 -0.089 1.00 53.94 308 GLU A C 1
ATOM 2509 O O . GLU A 1 308 ? 23.349 -12.635 1.123 1.00 53.94 308 GLU A O 1
ATOM 2514 N N . LEU A 1 309 ? 22.356 -12.289 -0.851 1.00 56.66 309 LEU A N 1
ATOM 2515 C CA . LEU A 1 309 ? 20.928 -12.274 -0.463 1.00 56.66 309 LEU A CA 1
ATOM 2516 C C . LEU A 1 309 ? 20.535 -11.662 0.916 1.00 56.66 309 LEU A C 1
ATOM 2518 O O . LEU A 1 309 ? 19.397 -11.836 1.340 1.00 56.66 309 LEU A O 1
ATOM 2522 N N . THR A 1 310 ? 21.429 -10.946 1.610 1.00 49.53 310 THR A N 1
ATOM 2523 C CA . THR A 1 310 ? 21.310 -10.529 3.021 1.00 49.53 310 THR A CA 1
ATOM 2524 C C . THR A 1 310 ? 21.518 -9.029 3.200 1.00 49.53 310 THR A C 1
ATOM 2526 O O . THR A 1 310 ? 22.107 -8.585 4.191 1.00 49.53 310 THR A O 1
ATOM 2529 N N . PHE A 1 311 ? 21.086 -8.216 2.241 1.00 51.50 311 PHE A N 1
ATOM 2530 C CA . PHE A 1 311 ? 21.019 -6.782 2.488 1.00 51.50 311 PHE A CA 1
ATOM 2531 C C . PHE A 1 311 ? 19.922 -6.510 3.506 1.00 51.50 311 PHE A C 1
ATOM 2533 O O . PHE A 1 311 ? 18.776 -6.357 3.133 1.00 51.50 311 PHE A O 1
ATOM 2540 N N . ALA A 1 312 ? 20.260 -6.428 4.789 1.00 50.44 312 ALA A N 1
ATOM 2541 C CA . ALA A 1 312 ? 19.474 -5.575 5.662 1.00 50.44 312 ALA A CA 1
ATOM 2542 C C . ALA A 1 312 ? 19.721 -4.146 5.164 1.00 50.44 312 ALA A C 1
ATOM 2544 O O . ALA A 1 312 ? 20.813 -3.607 5.366 1.00 50.44 312 ALA A O 1
ATOM 2545 N N . ASP A 1 313 ? 18.739 -3.544 4.491 1.00 50.97 313 ASP A N 1
ATOM 2546 C CA . ASP A 1 313 ? 18.817 -2.187 3.923 1.00 50.97 313 ASP A CA 1
ATOM 2547 C C . ASP A 1 313 ? 18.729 -1.099 5.019 1.00 50.97 313 ASP A C 1
ATOM 2549 O O . ASP A 1 313 ? 18.184 -0.011 4.858 1.00 50.97 313 ASP A O 1
ATOM 2553 N N . GLY A 1 314 ? 19.303 -1.397 6.185 1.00 50.44 314 GLY A N 1
ATOM 2554 C CA . GLY A 1 314 ? 19.532 -0.490 7.300 1.00 50.44 314 GLY A CA 1
ATOM 2555 C C . GLY A 1 314 ? 18.307 -0.118 8.129 1.00 50.44 314 GLY A C 1
ATOM 2556 O O . GLY A 1 314 ? 18.519 0.412 9.217 1.00 50.44 314 GLY A O 1
ATOM 2557 N N . TRP A 1 315 ? 17.076 -0.355 7.658 1.00 57.56 315 TRP A N 1
ATOM 2558 C CA . TRP A 1 315 ? 15.886 0.164 8.345 1.00 57.56 315 TRP A CA 1
ATOM 2559 C C . TRP A 1 315 ? 14.764 -0.877 8.515 1.00 57.56 315 TRP A C 1
ATOM 2561 O O . TRP A 1 315 ? 14.581 -1.264 9.655 1.00 57.56 315 TRP A O 1
ATOM 2571 N N . ASP A 1 316 ? 14.113 -1.434 7.476 1.00 71.69 316 ASP A N 1
ATOM 2572 C CA . ASP A 1 316 ? 13.001 -2.409 7.682 1.00 71.69 316 ASP A CA 1
ATOM 2573 C C . ASP A 1 316 ? 12.750 -3.405 6.510 1.00 71.69 316 ASP A C 1
ATOM 2575 O O . ASP A 1 316 ? 11.637 -3.895 6.336 1.00 71.69 316 ASP A O 1
ATOM 2579 N N . SER A 1 317 ? 13.731 -3.696 5.642 1.00 77.38 317 SER A N 1
ATOM 2580 C CA . SER A 1 317 ? 13.541 -4.605 4.482 1.00 77.38 317 SER A CA 1
ATOM 2581 C C . SER A 1 317 ? 14.855 -5.161 3.911 1.00 77.38 317 SER A C 1
ATOM 2583 O O . SER A 1 317 ? 15.942 -4.795 4.374 1.00 77.38 317 SER A O 1
ATOM 2585 N N . ASP A 1 318 ? 14.746 -6.034 2.900 1.00 82.56 318 ASP A N 1
ATOM 2586 C CA . ASP A 1 318 ? 15.882 -6.559 2.137 1.00 82.56 318 ASP A CA 1
ATOM 2587 C C . ASP A 1 318 ? 15.633 -6.663 0.616 1.00 82.56 318 ASP A C 1
ATOM 2589 O O . ASP A 1 318 ? 14.558 -6.349 0.092 1.00 82.56 318 ASP A O 1
ATOM 2593 N N . ALA A 1 319 ? 16.643 -7.163 -0.103 1.00 87.12 319 ALA A N 1
ATOM 2594 C CA . ALA A 1 319 ? 16.623 -7.324 -1.554 1.00 87.12 319 ALA A CA 1
ATOM 2595 C C . ALA A 1 319 ? 15.484 -8.215 -2.094 1.00 87.12 319 ALA A C 1
ATOM 2597 O O . ALA A 1 319 ? 15.106 -8.043 -3.255 1.00 87.12 319 ALA A O 1
ATOM 2598 N N . TRP A 1 320 ? 14.933 -9.152 -1.313 1.00 89.06 320 TRP A N 1
ATOM 2599 C CA . TRP A 1 320 ? 13.793 -9.982 -1.729 1.00 89.06 320 TRP A CA 1
ATOM 2600 C C . TRP A 1 320 ? 12.521 -9.171 -1.891 1.00 89.06 320 TRP A C 1
ATOM 2602 O O . TRP A 1 320 ? 11.821 -9.328 -2.892 1.00 89.06 320 TRP A O 1
ATOM 2612 N N . HIS A 1 321 ? 12.289 -8.254 -0.966 1.00 89.06 321 HIS A N 1
ATOM 2613 C CA . HIS A 1 321 ? 11.103 -7.418 -0.929 1.00 89.06 321 HIS A CA 1
ATOM 2614 C C . HIS A 1 321 ? 11.113 -6.377 -2.064 1.00 89.06 321 HIS A C 1
ATOM 2616 O O . HIS A 1 321 ? 10.148 -6.210 -2.810 1.00 89.06 321 HIS A O 1
ATOM 2622 N N . TYR A 1 322 ? 12.270 -5.757 -2.323 1.00 90.81 322 TYR A N 1
ATOM 2623 C CA . TYR A 1 322 ? 12.424 -4.813 -3.439 1.00 90.81 322 TYR A CA 1
ATOM 2624 C C . TYR A 1 322 ? 12.572 -5.474 -4.815 1.00 90.81 322 TYR A C 1
ATOM 2626 O O . TYR A 1 322 ? 12.479 -4.797 -5.845 1.00 90.81 322 TYR A O 1
ATOM 2634 N N . ARG A 1 323 ? 12.748 -6.801 -4.874 1.00 92.19 323 ARG A N 1
ATOM 2635 C CA . ARG A 1 323 ? 12.913 -7.567 -6.122 1.00 92.19 323 ARG A CA 1
ATOM 2636 C C . ARG A 1 323 ? 11.758 -7.368 -7.106 1.00 92.19 323 ARG A C 1
ATOM 2638 O O . ARG A 1 323 ? 11.951 -7.476 -8.318 1.00 92.19 323 ARG A O 1
ATOM 2645 N N . PHE A 1 324 ? 10.567 -7.075 -6.587 1.00 95.31 324 PHE A N 1
ATOM 2646 C CA . PHE A 1 324 ? 9.339 -6.905 -7.360 1.00 95.31 324 PHE A CA 1
ATOM 2647 C C . PHE A 1 324 ? 8.847 -5.445 -7.423 1.00 95.31 324 PHE A C 1
ATOM 2649 O O . PHE A 1 324 ? 7.791 -5.169 -7.999 1.00 95.31 324 PHE A O 1
ATOM 2656 N N . PHE A 1 325 ? 9.623 -4.490 -6.899 1.00 95.19 325 PHE A N 1
ATOM 2657 C CA . PHE A 1 325 ? 9.224 -3.088 -6.775 1.00 95.19 325 PHE A CA 1
ATOM 2658 C C . PHE A 1 325 ? 9.562 -2.253 -8.023 1.00 95.19 325 PHE A C 1
ATOM 2660 O O . PHE A 1 325 ? 10.471 -1.428 -8.044 1.00 95.19 325 PHE A O 1
ATOM 2667 N N . VAL A 1 326 ? 8.799 -2.456 -9.100 1.00 97.31 326 VAL A N 1
ATOM 2668 C CA . VAL A 1 326 ? 8.795 -1.562 -10.278 1.00 97.31 326 VAL A CA 1
ATOM 2669 C C . VAL A 1 326 ? 7.344 -1.288 -10.692 1.00 97.31 326 VAL A C 1
ATOM 2671 O O . VAL A 1 326 ? 6.894 -1.702 -11.768 1.00 97.31 326 VAL A O 1
ATOM 2674 N N . PRO A 1 327 ? 6.562 -0.622 -9.821 1.00 96.44 327 PRO A N 1
ATOM 2675 C CA . PRO A 1 327 ? 5.127 -0.470 -10.010 1.00 96.44 327 PRO A CA 1
ATOM 2676 C C . PRO A 1 327 ? 4.769 0.306 -11.270 1.00 96.44 327 PRO A C 1
ATOM 2678 O O . PRO A 1 327 ? 3.686 0.100 -11.789 1.00 96.44 327 PRO A O 1
ATOM 2681 N N . HIS A 1 328 ? 5.628 1.157 -11.830 1.00 97.62 328 HIS A N 1
ATOM 2682 C CA . HIS A 1 328 ? 5.346 1.917 -13.056 1.00 97.62 328 HIS A CA 1
ATOM 2683 C C . HIS A 1 328 ? 5.595 1.153 -14.365 1.00 97.62 328 HIS A C 1
ATOM 2685 O O . HIS A 1 328 ? 5.023 1.533 -15.386 1.00 97.62 328 HIS A O 1
ATOM 2691 N N . ASP A 1 329 ? 6.369 0.064 -14.361 1.00 97.62 329 ASP A N 1
ATOM 2692 C CA . ASP A 1 329 ? 6.820 -0.615 -15.592 1.00 97.62 329 ASP A CA 1
ATOM 2693 C C . ASP A 1 329 ? 6.851 -2.151 -15.456 1.00 97.62 329 ASP A C 1
ATOM 2695 O O . ASP A 1 329 ? 7.825 -2.829 -15.791 1.00 97.62 329 ASP A O 1
ATOM 2699 N N . ILE A 1 330 ? 5.747 -2.715 -14.956 1.00 97.25 330 ILE A N 1
ATOM 2700 C CA . ILE A 1 330 ? 5.595 -4.152 -14.668 1.00 97.25 330 ILE A CA 1
ATOM 2701 C C . ILE A 1 330 ? 5.908 -5.054 -15.883 1.00 97.25 330 ILE A C 1
ATOM 2703 O O . ILE A 1 330 ? 6.639 -6.033 -15.716 1.00 97.25 330 ILE A O 1
ATOM 2707 N N . PRO A 1 331 ? 5.449 -4.764 -17.123 1.00 96.62 331 PRO A N 1
ATOM 2708 C CA . PRO A 1 331 ? 5.811 -5.588 -18.279 1.00 96.62 331 PRO A CA 1
ATOM 2709 C C . PRO A 1 331 ? 7.323 -5.668 -18.514 1.00 96.62 331 PRO A C 1
ATOM 2711 O O . PRO A 1 331 ? 7.842 -6.716 -18.909 1.00 96.62 331 PRO A O 1
ATOM 2714 N N . ARG A 1 332 ? 8.051 -4.573 -18.264 1.00 97.56 332 ARG A N 1
ATOM 2715 C CA . ARG A 1 332 ? 9.505 -4.556 -18.397 1.00 97.56 332 ARG A CA 1
ATOM 2716 C C . ARG A 1 332 ? 10.183 -5.254 -17.227 1.00 97.56 332 ARG A C 1
ATOM 2718 O O . ARG A 1 332 ? 11.129 -5.992 -17.488 1.00 97.56 332 ARG A O 1
ATOM 2725 N N . LEU A 1 333 ? 9.683 -5.100 -16.000 1.00 98.12 333 LEU A N 1
ATOM 2726 C CA . LEU A 1 333 ? 10.130 -5.888 -14.848 1.00 98.12 333 LEU A CA 1
ATOM 2727 C C . LEU A 1 333 ? 10.066 -7.389 -15.156 1.00 98.12 333 LEU A C 1
ATOM 2729 O O . LEU A 1 333 ? 11.069 -8.075 -15.017 1.00 98.12 333 LEU A O 1
ATOM 2733 N N . ILE A 1 334 ? 8.945 -7.886 -15.686 1.00 98.38 334 ILE A N 1
ATOM 2734 C CA . ILE A 1 334 ? 8.801 -9.300 -16.081 1.00 98.38 334 ILE A CA 1
ATOM 2735 C C . ILE A 1 334 ? 9.875 -9.710 -17.096 1.00 98.38 334 ILE A C 1
ATOM 2737 O O . ILE A 1 334 ? 10.460 -10.786 -16.987 1.00 98.38 334 ILE A O 1
ATOM 2741 N N . SER A 1 335 ? 10.184 -8.843 -18.066 1.00 97.62 335 SER A N 1
ATOM 2742 C CA . SER A 1 335 ? 11.226 -9.138 -19.057 1.00 97.62 335 SER A CA 1
ATOM 2743 C C . SER A 1 335 ? 12.636 -9.239 -18.459 1.00 97.62 335 SER A C 1
ATOM 2745 O O . SER A 1 335 ? 13.455 -9.969 -19.011 1.00 97.62 335 SER A O 1
ATOM 2747 N N . LEU A 1 336 ? 12.915 -8.584 -17.321 1.00 97.62 336 LEU A N 1
ATOM 2748 C CA . LEU A 1 336 ? 14.204 -8.695 -16.624 1.00 97.62 336 LEU A CA 1
ATOM 2749 C C . LEU A 1 336 ? 14.454 -10.112 -16.081 1.00 97.62 336 LEU A C 1
ATOM 2751 O O . LEU A 1 336 ? 15.599 -10.552 -16.005 1.00 97.62 336 LEU A O 1
ATOM 2755 N N . PHE A 1 337 ? 13.390 -10.860 -15.777 1.00 97.12 337 PHE A N 1
ATOM 2756 C CA . PHE A 1 337 ? 13.469 -12.263 -15.357 1.00 97.12 337 PHE A CA 1
ATOM 2757 C C . PHE A 1 337 ? 13.629 -13.234 -16.541 1.00 97.12 337 PHE A C 1
ATOM 2759 O O . PHE A 1 337 ? 13.816 -14.437 -16.348 1.00 97.12 337 PHE A O 1
ATOM 2766 N N . GLY A 1 338 ? 13.574 -12.724 -17.775 1.00 95.94 338 GLY A N 1
ATOM 2767 C CA . GLY A 1 338 ? 13.772 -13.464 -19.019 1.00 95.94 338 GLY A CA 1
ATOM 2768 C C . GLY A 1 338 ? 12.512 -14.115 -19.595 1.00 95.94 338 GLY A C 1
ATOM 2769 O O . GLY A 1 338 ? 12.448 -14.311 -20.806 1.00 95.94 338 GLY A O 1
ATOM 2770 N N . SER A 1 339 ? 11.499 -14.431 -18.781 1.00 95.88 339 SER A N 1
ATOM 2771 C CA . SER A 1 339 ? 10.194 -14.906 -19.269 1.00 95.88 339 SER A CA 1
ATOM 2772 C C . SER A 1 339 ? 9.085 -14.750 -18.221 1.00 95.88 339 SER A C 1
ATOM 2774 O O . SER A 1 339 ? 9.366 -14.595 -17.029 1.00 95.88 339 SER A O 1
ATOM 2776 N N . LYS A 1 340 ? 7.816 -14.833 -18.656 1.00 96.88 340 LYS A N 1
ATOM 2777 C CA . LYS A 1 340 ? 6.656 -14.843 -17.746 1.00 96.88 340 LYS A CA 1
ATOM 2778 C C . LYS A 1 340 ? 6.705 -16.035 -16.789 1.00 96.88 340 LYS A C 1
ATOM 2780 O O . LYS A 1 340 ? 6.376 -15.885 -15.620 1.00 96.88 340 LYS A O 1
ATOM 2785 N N . GLU A 1 341 ? 7.147 -17.197 -17.261 1.00 97.62 341 GLU A N 1
ATOM 2786 C CA . GLU A 1 341 ? 7.233 -18.433 -16.477 1.00 97.62 341 GLU A CA 1
ATOM 2787 C C . GLU A 1 341 ? 8.279 -18.307 -15.366 1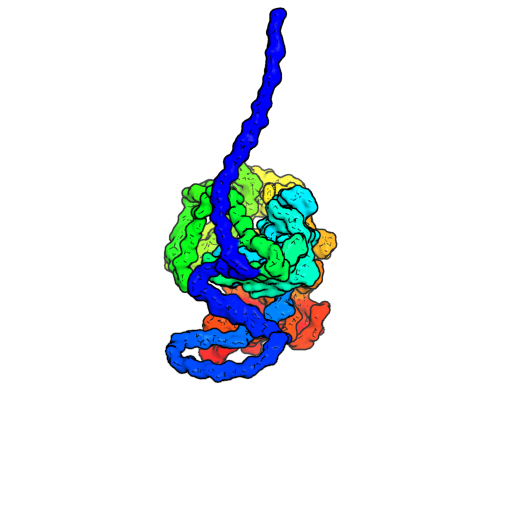.00 97.62 341 GLU A C 1
ATOM 2789 O O . GLU A 1 341 ? 8.002 -18.653 -14.221 1.00 97.62 341 GLU A O 1
ATOM 2794 N N . LYS A 1 342 ? 9.458 -17.749 -15.677 1.00 97.50 342 LYS A N 1
ATOM 2795 C CA . LYS A 1 342 ? 10.503 -17.491 -14.675 1.00 97.50 342 LYS A CA 1
ATOM 2796 C C . LYS A 1 342 ? 10.055 -16.466 -13.637 1.00 97.50 342 LYS A C 1
ATOM 2798 O O . LYS A 1 342 ? 10.279 -16.675 -12.449 1.00 97.50 342 LYS A O 1
ATOM 2803 N N . PHE A 1 343 ? 9.397 -15.391 -14.077 1.00 98.25 343 PHE A N 1
ATOM 2804 C CA . PHE A 1 343 ? 8.822 -14.400 -13.168 1.00 98.25 343 PHE A CA 1
ATOM 2805 C C . PHE A 1 343 ? 7.757 -15.023 -12.254 1.00 98.25 343 PHE A C 1
ATOM 2807 O O . PHE A 1 343 ? 7.788 -14.820 -11.045 1.00 98.25 343 PHE A O 1
ATOM 2814 N N . THR A 1 344 ? 6.854 -15.829 -12.823 1.00 98.25 344 THR A N 1
ATOM 2815 C CA . THR A 1 344 ? 5.803 -16.538 -12.076 1.00 98.25 344 THR A CA 1
ATOM 2816 C C . THR A 1 344 ? 6.410 -17.451 -11.017 1.00 98.25 344 THR A C 1
ATOM 2818 O O . THR A 1 344 ? 6.015 -17.373 -9.862 1.00 98.25 344 THR A O 1
ATOM 2821 N N . ALA A 1 345 ? 7.410 -18.261 -11.377 1.00 97.56 345 ALA A N 1
ATOM 2822 C CA . ALA A 1 345 ? 8.082 -19.152 -10.434 1.00 97.56 345 ALA A CA 1
ATOM 2823 C C . ALA A 1 345 ? 8.780 -18.386 -9.296 1.00 97.56 345 ALA A C 1
ATOM 2825 O O . ALA A 1 345 ? 8.694 -18.795 -8.141 1.00 97.56 345 ALA A O 1
ATOM 2826 N N . ALA A 1 346 ? 9.432 -17.258 -9.604 1.00 96.56 346 ALA A N 1
ATOM 2827 C CA . ALA A 1 346 ? 10.061 -16.412 -8.593 1.00 96.56 346 ALA A CA 1
ATOM 2828 C C . ALA A 1 346 ? 9.033 -15.798 -7.627 1.00 96.56 346 ALA A C 1
ATOM 2830 O O . ALA A 1 346 ? 9.274 -15.770 -6.422 1.00 96.56 346 ALA A O 1
ATOM 2831 N N . LEU A 1 347 ? 7.888 -15.338 -8.141 1.00 97.56 347 LEU A N 1
ATOM 2832 C CA . LEU A 1 347 ? 6.823 -14.758 -7.325 1.00 97.56 347 LEU A CA 1
ATOM 2833 C C . LEU A 1 347 ? 6.078 -15.821 -6.498 1.00 97.56 347 LEU A C 1
ATOM 2835 O O . LEU A 1 347 ? 5.750 -15.572 -5.344 1.00 97.56 347 LEU A O 1
ATOM 2839 N N . GLU A 1 348 ? 5.857 -17.025 -7.039 1.00 96.88 348 GLU A N 1
ATOM 2840 C CA . GLU A 1 348 ? 5.318 -18.157 -6.268 1.00 96.88 348 GLU A CA 1
ATOM 2841 C C . GLU A 1 348 ? 6.270 -18.561 -5.139 1.00 96.88 348 GLU A C 1
ATOM 2843 O O . GLU A 1 348 ? 5.818 -18.805 -4.024 1.00 96.88 348 GLU A O 1
ATOM 2848 N N . GLN A 1 349 ? 7.584 -18.580 -5.388 1.00 94.31 349 GLN A N 1
ATOM 2849 C CA . GLN A 1 349 ? 8.568 -18.867 -4.343 1.00 94.31 349 GLN A CA 1
ATOM 2850 C C . GLN A 1 349 ? 8.558 -17.812 -3.233 1.00 94.31 349 GLN A C 1
ATOM 2852 O O . GLN A 1 349 ? 8.648 -18.169 -2.063 1.00 94.31 349 GLN A O 1
ATOM 2857 N N . PHE A 1 350 ? 8.385 -16.542 -3.596 1.00 93.56 350 PHE A N 1
ATOM 2858 C CA . PHE A 1 350 ? 8.216 -15.455 -2.637 1.00 93.56 350 PHE A CA 1
ATOM 2859 C C . PHE A 1 350 ? 6.929 -15.607 -1.806 1.00 93.56 350 PHE A C 1
ATOM 2861 O O . PHE A 1 350 ? 6.897 -15.276 -0.628 1.00 93.56 350 PHE A O 1
ATOM 2868 N N . ALA A 1 351 ? 5.859 -16.147 -2.391 1.00 93.75 351 ALA A N 1
ATOM 2869 C CA . ALA A 1 351 ? 4.549 -16.233 -1.748 1.00 93.75 351 ALA A CA 1
ATOM 2870 C C . ALA A 1 351 ? 4.303 -17.523 -0.941 1.00 93.75 351 ALA A C 1
ATOM 2872 O O . ALA A 1 351 ? 3.463 -17.544 -0.048 1.00 93.75 351 ALA A O 1
ATOM 2873 N N . LYS A 1 352 ? 4.960 -18.637 -1.282 1.00 85.12 352 LYS A N 1
ATOM 2874 C CA . LYS A 1 352 ? 4.560 -19.981 -0.827 1.00 85.12 352 LYS A CA 1
ATOM 2875 C C . LYS A 1 352 ? 4.577 -20.167 0.694 1.00 85.12 352 LYS A C 1
ATOM 2877 O O . LYS A 1 352 ? 3.635 -20.760 1.216 1.00 85.12 352 LYS A O 1
ATOM 2882 N N . ASP A 1 353 ? 5.597 -19.643 1.370 1.00 86.38 353 ASP A N 1
ATOM 2883 C CA . ASP A 1 353 ? 5.805 -19.857 2.809 1.00 86.38 353 ASP A CA 1
ATOM 2884 C C . ASP A 1 353 ? 5.525 -18.580 3.637 1.00 86.38 353 ASP A C 1
ATOM 2886 O O . ASP A 1 353 ? 5.734 -18.551 4.848 1.00 86.38 353 ASP A O 1
ATOM 2890 N N . SER A 1 354 ? 4.979 -17.524 3.015 1.00 87.50 354 SER A N 1
ATOM 2891 C CA . SER A 1 354 ? 4.731 -16.224 3.665 1.00 87.50 354 SER A CA 1
ATOM 2892 C C . SER A 1 354 ? 3.755 -16.284 4.844 1.00 87.50 354 SER A C 1
ATOM 2894 O O . SER A 1 354 ? 3.724 -15.389 5.681 1.00 87.50 354 SER A O 1
ATOM 2896 N N . PHE A 1 355 ? 2.917 -17.321 4.906 1.00 83.31 355 PHE A N 1
ATOM 2897 C CA . PHE A 1 355 ? 1.951 -17.510 5.992 1.00 83.31 355 PHE A CA 1
ATOM 2898 C C . PHE A 1 355 ? 2.572 -18.117 7.246 1.00 83.31 355 PHE A C 1
ATOM 2900 O O . PHE A 1 355 ? 2.087 -17.860 8.343 1.00 83.31 355 PHE A O 1
ATOM 2907 N N . ASP A 1 356 ? 3.615 -18.925 7.072 1.00 81.25 356 ASP A N 1
ATOM 2908 C CA . ASP A 1 356 ? 4.318 -19.582 8.173 1.00 81.25 356 ASP A CA 1
ATOM 2909 C C . ASP A 1 356 ? 5.448 -18.684 8.708 1.00 81.25 356 ASP A C 1
ATOM 2911 O O . ASP A 1 356 ? 5.845 -18.801 9.869 1.00 81.25 356 ASP A O 1
ATOM 2915 N N . PHE A 1 357 ? 5.911 -17.736 7.883 1.00 78.56 357 PHE A N 1
ATOM 2916 C CA . PHE A 1 357 ? 6.934 -16.744 8.216 1.00 78.56 357 PHE A CA 1
ATOM 2917 C C . PHE A 1 357 ? 6.454 -15.290 8.019 1.00 78.56 357 PHE A C 1
ATOM 2919 O O . PHE A 1 357 ? 7.085 -14.537 7.282 1.00 78.56 357 PHE A O 1
ATOM 2926 N N . PRO A 1 358 ? 5.375 -14.840 8.690 1.00 71.25 358 PRO A N 1
ATOM 2927 C CA . PRO A 1 358 ? 4.848 -13.479 8.539 1.00 71.25 358 PRO A CA 1
ATOM 2928 C C . PRO A 1 358 ? 5.654 -12.408 9.308 1.00 71.25 358 PRO A C 1
ATOM 2930 O O . PRO A 1 358 ? 5.121 -11.339 9.601 1.00 71.25 358 PRO A O 1
ATOM 2933 N N . PHE A 1 359 ? 6.905 -12.688 9.701 1.00 67.75 359 PHE A N 1
ATOM 2934 C CA . PHE A 1 359 ? 7.644 -11.917 10.711 1.00 67.75 359 PHE A CA 1
ATOM 2935 C C . PHE A 1 359 ? 8.907 -11.227 10.165 1.00 67.75 359 PHE A C 1
ATOM 2937 O O . PHE A 1 359 ? 9.484 -11.617 9.158 1.00 67.75 359 PHE A O 1
ATOM 2944 N N . THR A 1 360 ? 9.383 -10.231 10.911 1.00 63.81 360 THR A N 1
ATOM 2945 C CA . THR A 1 360 ? 10.348 -9.181 10.529 1.00 63.81 360 THR A CA 1
ATOM 2946 C C . THR A 1 360 ? 11.834 -9.589 10.494 1.00 63.81 360 THR A C 1
ATOM 2948 O O . THR A 1 360 ? 12.716 -8.728 10.534 1.00 63.81 360 THR A O 1
ATOM 2951 N N . VAL A 1 361 ? 12.160 -10.887 10.489 1.00 75.31 361 VAL A N 1
ATOM 2952 C CA . VAL A 1 361 ? 13.560 -11.340 10.595 1.00 75.31 361 VAL A CA 1
ATOM 2953 C C . VAL A 1 361 ? 14.219 -11.344 9.222 1.00 75.31 361 VAL A C 1
ATOM 2955 O O . VAL A 1 361 ? 13.900 -12.174 8.379 1.00 75.31 361 VAL A O 1
ATOM 2958 N N . LEU A 1 362 ? 15.180 -10.442 9.027 1.00 78.81 362 LEU A N 1
ATOM 2959 C CA . LEU A 1 362 ? 15.914 -10.303 7.773 1.00 78.81 362 LEU A CA 1
ATOM 2960 C C . LEU A 1 362 ? 17.218 -11.133 7.781 1.00 78.81 362 LEU A C 1
ATOM 2962 O O . LEU A 1 362 ? 17.912 -11.171 8.803 1.00 78.81 362 LEU A O 1
ATOM 2966 N N . PRO A 1 363 ? 17.602 -11.762 6.656 1.00 81.44 363 PRO A N 1
ATOM 2967 C CA . PRO A 1 363 ? 16.882 -11.749 5.387 1.00 81.44 363 PRO A CA 1
ATOM 2968 C C . PRO A 1 363 ? 15.635 -12.639 5.399 1.00 81.44 363 PRO A C 1
ATOM 2970 O O . PRO A 1 363 ? 15.677 -13.776 5.872 1.00 81.44 363 PRO A O 1
ATOM 2973 N N . ASN A 1 364 ? 14.556 -12.135 4.815 1.00 83.56 364 ASN A N 1
ATOM 2974 C CA . ASN A 1 364 ? 13.304 -12.843 4.635 1.00 83.56 364 ASN A CA 1
ATOM 2975 C C . ASN A 1 364 ? 13.039 -13.034 3.129 1.00 83.56 364 ASN A C 1
ATOM 2977 O O . ASN A 1 364 ? 12.714 -12.078 2.428 1.00 83.56 364 ASN A O 1
ATOM 2981 N N . PRO A 1 365 ? 13.160 -14.268 2.606 1.00 87.44 365 PRO A N 1
ATOM 2982 C CA . PRO A 1 365 ? 12.915 -14.562 1.200 1.00 87.44 365 PRO A CA 1
ATOM 2983 C C . PRO A 1 365 ? 11.428 -14.693 0.851 1.00 87.44 365 PRO A C 1
ATOM 2985 O O . PRO A 1 365 ? 11.107 -15.129 -0.257 1.00 87.44 365 PRO A O 1
ATOM 2988 N N . PHE A 1 366 ? 10.533 -14.377 1.785 1.00 90.50 366 PHE A N 1
ATOM 2989 C CA . PHE A 1 366 ? 9.096 -14.528 1.641 1.00 90.50 366 PHE A CA 1
ATOM 2990 C C . PHE A 1 366 ? 8.386 -13.186 1.748 1.00 90.50 366 PHE A C 1
ATOM 2992 O O . PHE A 1 366 ? 8.864 -12.264 2.398 1.00 90.50 366 PHE A O 1
ATOM 2999 N N . TYR A 1 367 ? 7.205 -13.113 1.146 1.00 91.81 367 TYR A N 1
ATOM 3000 C CA . TYR A 1 367 ? 6.334 -11.955 1.238 1.00 91.81 367 TYR A CA 1
ATOM 3001 C C . TYR A 1 367 ? 6.040 -11.587 2.695 1.00 91.81 367 TYR A C 1
ATOM 3003 O O . TYR A 1 367 ? 5.612 -12.433 3.484 1.00 91.81 367 TYR A O 1
ATOM 3011 N N . TRP A 1 368 ? 6.169 -10.306 3.020 1.00 90.06 368 TRP A N 1
ATOM 3012 C CA . TRP A 1 368 ? 5.838 -9.741 4.315 1.00 90.06 368 TRP A CA 1
ATOM 3013 C C . TRP A 1 368 ? 4.649 -8.779 4.206 1.00 90.06 368 TRP A C 1
ATOM 3015 O O . TRP A 1 368 ? 4.763 -7.612 3.845 1.00 90.06 368 TRP A O 1
ATOM 3025 N N . GLY A 1 369 ? 3.465 -9.265 4.589 1.00 90.00 369 GLY A N 1
ATOM 3026 C CA . GLY A 1 369 ? 2.217 -8.491 4.527 1.00 90.00 369 GLY A CA 1
ATOM 3027 C C . GLY A 1 369 ? 2.042 -7.417 5.598 1.00 90.00 369 GLY A C 1
ATOM 3028 O O . GLY A 1 369 ? 0.981 -6.806 5.647 1.00 90.00 369 GLY A O 1
ATOM 3029 N N . GLY A 1 370 ? 3.035 -7.232 6.469 1.00 89.25 370 GLY A N 1
ATOM 3030 C CA . GLY A 1 370 ? 3.023 -6.254 7.555 1.00 89.25 370 GLY A CA 1
ATOM 3031 C C . GLY A 1 370 ? 3.787 -4.969 7.250 1.00 89.25 370 GLY A C 1
ATOM 3032 O O . GLY A 1 370 ? 3.954 -4.162 8.158 1.00 89.25 370 GLY A O 1
ATOM 3033 N N . ASN A 1 371 ? 4.286 -4.802 6.022 1.00 89.88 371 ASN A N 1
ATOM 3034 C CA . ASN A 1 371 ? 5.115 -3.668 5.623 1.00 89.88 371 ASN A CA 1
ATOM 3035 C C . ASN A 1 371 ? 4.851 -3.277 4.151 1.00 89.88 371 ASN A C 1
ATOM 3037 O O . ASN A 1 371 ? 4.397 -4.091 3.343 1.00 89.88 371 ASN A O 1
ATOM 3041 N N . GLU A 1 372 ? 5.082 -2.017 3.784 1.00 90.94 372 GLU A N 1
ATOM 3042 C CA . GLU A 1 372 ? 4.546 -1.399 2.560 1.00 90.94 372 GLU A CA 1
ATOM 3043 C C . GLU A 1 372 ? 5.145 -1.911 1.254 1.00 90.94 372 GLU A C 1
ATOM 3045 O O . GLU A 1 372 ? 4.459 -1.939 0.225 1.00 90.94 372 GLU A O 1
ATOM 3050 N N . HIS A 1 373 ? 6.426 -2.272 1.278 1.00 88.50 373 HIS A N 1
ATOM 3051 C CA . HIS A 1 373 ? 7.202 -2.604 0.082 1.00 88.50 373 HIS A CA 1
ATOM 3052 C C . HIS A 1 373 ? 6.602 -3.781 -0.705 1.00 88.50 373 HIS A C 1
ATOM 3054 O O . HIS A 1 373 ? 6.711 -3.829 -1.932 1.00 88.50 373 HIS A O 1
ATOM 3060 N N . ASP A 1 374 ? 5.887 -4.672 -0.016 1.00 92.38 374 ASP A N 1
ATOM 3061 C CA . ASP A 1 374 ? 5.363 -5.907 -0.580 1.00 92.38 374 ASP A CA 1
ATOM 3062 C C . ASP A 1 374 ? 3.893 -5.854 -0.964 1.00 92.38 374 ASP A C 1
ATOM 3064 O O . ASP A 1 374 ? 3.460 -6.657 -1.784 1.00 92.38 374 ASP A O 1
ATOM 3068 N N . LEU A 1 375 ? 3.113 -4.907 -0.443 1.00 94.38 375 LEU A N 1
ATOM 3069 C CA . LEU A 1 375 ? 1.646 -4.921 -0.519 1.00 94.38 375 LEU A CA 1
ATOM 3070 C C . LEU A 1 375 ? 1.063 -5.082 -1.936 1.00 94.38 375 LEU A C 1
ATOM 3072 O O . LEU A 1 375 ? -0.053 -5.580 -2.112 1.00 94.38 375 LEU A O 1
ATOM 3076 N N . MET A 1 376 ? 1.804 -4.662 -2.964 1.00 95.94 376 MET A N 1
ATOM 3077 C CA . MET A 1 376 ? 1.419 -4.809 -4.369 1.00 95.94 376 MET A CA 1
ATOM 3078 C C . MET A 1 376 ? 1.832 -6.161 -4.986 1.00 95.94 376 MET A C 1
ATOM 3080 O O . MET A 1 376 ? 1.228 -6.594 -5.967 1.00 95.94 376 MET A O 1
ATOM 3084 N N . SER A 1 377 ? 2.846 -6.839 -4.447 1.00 96.19 377 SER A N 1
ATOM 3085 C CA . SER A 1 377 ? 3.549 -7.967 -5.071 1.00 96.19 377 SER A CA 1
ATOM 3086 C C . SER A 1 377 ? 2.618 -9.112 -5.477 1.00 96.19 377 SER A C 1
ATOM 3088 O O . SER A 1 377 ? 2.726 -9.624 -6.591 1.00 96.19 377 SER A O 1
ATOM 3090 N N . MET A 1 378 ? 1.626 -9.469 -4.655 1.00 96.88 378 MET A N 1
ATOM 3091 C CA . MET A 1 378 ? 0.681 -10.550 -4.995 1.00 96.88 378 MET A CA 1
ATOM 3092 C C . MET A 1 378 ? -0.255 -10.216 -6.157 1.00 96.88 378 MET A C 1
ATOM 3094 O O . MET A 1 378 ? -0.771 -11.112 -6.831 1.00 96.88 378 MET A O 1
ATOM 3098 N N . TYR A 1 379 ? -0.452 -8.935 -6.452 1.00 98.25 379 TYR A N 1
ATOM 3099 C CA . TYR A 1 379 ? -1.220 -8.509 -7.615 1.00 98.25 379 TYR A CA 1
ATOM 3100 C C . TYR A 1 379 ? -0.426 -8.625 -8.920 1.00 98.25 379 TYR A C 1
ATOM 3102 O O . TYR A 1 379 ? -1.014 -8.545 -9.996 1.00 98.25 379 TYR A O 1
ATOM 3110 N N . LEU A 1 380 ? 0.887 -8.874 -8.873 1.00 98.12 380 LEU A N 1
ATOM 3111 C CA . LEU A 1 380 ? 1.706 -9.031 -10.077 1.00 98.12 380 LEU A CA 1
ATOM 3112 C C . LEU A 1 380 ? 1.405 -10.330 -10.841 1.00 98.12 380 LEU A C 1
ATOM 3114 O O . LEU A 1 380 ? 1.641 -10.378 -12.051 1.00 98.12 380 LEU A O 1
ATOM 3118 N N . PHE A 1 381 ? 0.795 -11.344 -10.207 1.00 98.25 381 PHE A N 1
ATOM 3119 C CA . PHE A 1 381 ? 0.327 -12.539 -10.924 1.00 98.25 381 PHE A CA 1
ATOM 3120 C C . PHE A 1 381 ? -0.708 -12.215 -12.020 1.00 98.25 381 PHE A C 1
ATOM 3122 O O . PHE A 1 381 ? -0.774 -12.912 -13.038 1.00 98.25 381 PHE A O 1
ATOM 3129 N N . ASN A 1 382 ? -1.443 -11.104 -11.886 1.00 97.25 382 ASN A N 1
ATOM 3130 C CA . ASN A 1 382 ? -2.357 -10.600 -12.913 1.00 97.25 382 ASN A CA 1
ATOM 3131 C C . ASN A 1 382 ? -1.658 -10.267 -14.247 1.00 97.25 382 ASN A C 1
ATOM 3133 O O . ASN A 1 382 ? -2.297 -10.320 -15.297 1.00 97.25 382 ASN A O 1
ATOM 3137 N N . TYR A 1 383 ? -0.359 -9.945 -14.240 1.00 96.69 383 TYR A N 1
ATOM 3138 C CA . TYR A 1 383 ? 0.410 -9.642 -15.457 1.00 96.69 383 TYR A CA 1
ATOM 3139 C C . TYR A 1 383 ? 1.001 -10.878 -16.153 1.00 96.69 383 TYR A C 1
ATOM 3141 O O . TYR A 1 383 ? 1.430 -10.800 -17.312 1.00 96.69 383 TYR A O 1
ATOM 3149 N N . VAL A 1 384 ? 1.016 -12.023 -15.471 1.00 96.81 384 VAL A N 1
ATOM 3150 C CA . VAL A 1 384 ? 1.599 -13.282 -15.960 1.00 96.81 384 VAL A CA 1
ATOM 3151 C C . VAL A 1 384 ? 0.551 -14.375 -16.158 1.00 96.81 384 VAL A C 1
ATOM 3153 O O . VAL A 1 384 ? 0.856 -15.557 -16.072 1.00 96.81 384 VAL A O 1
ATOM 3156 N N . ASP A 1 385 ? -0.685 -13.971 -16.462 1.00 94.12 385 ASP A N 1
ATOM 3157 C CA . ASP A 1 385 ? -1.798 -14.868 -16.801 1.00 94.12 385 ASP A CA 1
ATOM 3158 C C . ASP A 1 385 ? -2.143 -15.871 -15.676 1.00 94.12 385 ASP A C 1
ATOM 3160 O O . ASP A 1 385 ? -2.694 -16.942 -15.927 1.00 94.12 385 ASP A O 1
ATOM 3164 N N . ARG A 1 386 ? -1.847 -15.500 -14.419 1.00 96.19 386 ARG A N 1
ATOM 3165 C CA . ARG A 1 386 ? -2.092 -16.292 -13.202 1.00 96.19 386 ARG A CA 1
ATOM 3166 C C . ARG A 1 386 ? -2.946 -15.546 -12.177 1.00 96.19 386 ARG A C 1
ATOM 3168 O O . ARG A 1 386 ? -2.676 -15.562 -10.980 1.00 96.19 386 ARG A O 1
ATOM 3175 N N . ALA A 1 387 ? -4.006 -14.882 -12.636 1.00 96.31 387 ALA A N 1
ATOM 3176 C CA . ALA A 1 387 ? -4.935 -14.172 -11.749 1.00 96.31 387 ALA A CA 1
ATOM 3177 C C . ALA A 1 387 ? -5.550 -15.083 -10.660 1.00 96.31 387 ALA A C 1
ATOM 3179 O O . ALA A 1 387 ? -5.932 -14.594 -9.598 1.0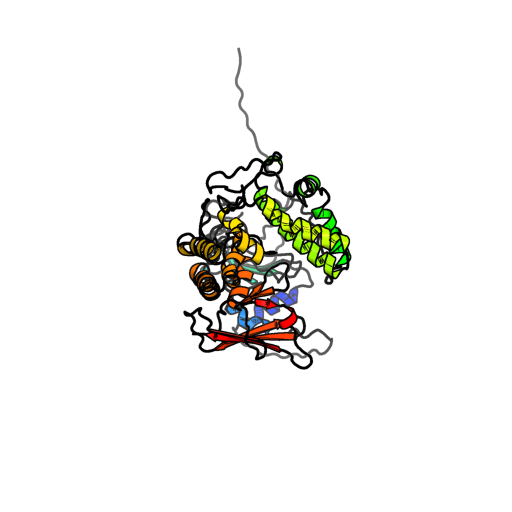0 96.31 387 ALA A O 1
ATOM 3180 N N . ASP A 1 388 ? -5.595 -16.403 -10.886 1.00 95.94 388 ASP A N 1
ATOM 3181 C CA . ASP A 1 388 ? -5.952 -17.412 -9.881 1.00 95.94 388 ASP A CA 1
ATOM 3182 C C . ASP A 1 388 ? -5.050 -17.353 -8.637 1.00 95.94 388 ASP A C 1
ATOM 3184 O O . ASP A 1 388 ? -5.536 -17.522 -7.519 1.00 95.94 388 ASP A O 1
ATOM 3188 N N . LEU A 1 389 ? -3.761 -17.053 -8.810 1.00 97.00 389 LEU A N 1
ATOM 3189 C CA . LEU A 1 389 ? -2.821 -16.896 -7.703 1.00 97.00 389 LEU A CA 1
ATOM 3190 C C . LEU A 1 389 ? -2.979 -15.564 -6.982 1.00 97.00 389 LEU A C 1
ATOM 3192 O O . LEU A 1 389 ? -2.934 -15.557 -5.756 1.00 97.00 389 LEU A O 1
ATOM 3196 N N . THR A 1 390 ? -3.228 -14.457 -7.695 1.00 98.00 390 THR A N 1
ATOM 3197 C CA . THR A 1 390 ? -3.591 -13.186 -7.037 1.00 98.00 390 THR A CA 1
ATOM 3198 C C . THR A 1 390 ? -4.809 -13.395 -6.143 1.00 98.00 390 THR A C 1
ATOM 3200 O O . THR A 1 390 ? -4.785 -13.033 -4.970 1.00 98.00 390 THR A O 1
ATOM 3203 N N . GLN A 1 391 ? -5.856 -14.031 -6.674 1.00 97.06 391 GLN A N 1
ATOM 3204 C CA . GLN A 1 391 ? -7.071 -14.346 -5.925 1.00 97.06 391 GLN A CA 1
ATOM 3205 C C . GLN A 1 391 ? -6.774 -15.203 -4.690 1.00 97.06 391 GLN A C 1
ATOM 3207 O O . GLN A 1 391 ? -7.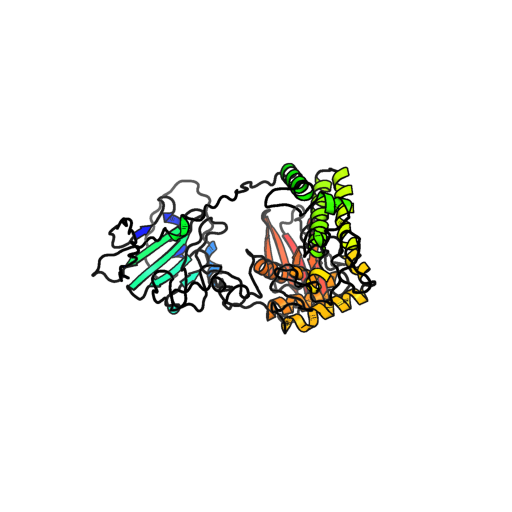241 -14.878 -3.600 1.00 97.06 391 GLN A O 1
ATOM 3212 N N . TYR A 1 392 ? -5.988 -16.272 -4.847 1.00 95.81 392 TYR A N 1
ATOM 3213 C CA . TYR A 1 392 ? -5.618 -17.169 -3.756 1.00 95.81 392 TYR A CA 1
ATOM 3214 C C . TYR A 1 392 ? -4.807 -16.461 -2.664 1.00 95.81 392 TYR A C 1
ATOM 3216 O O . TYR A 1 392 ? -5.255 -16.412 -1.520 1.00 95.81 392 TYR A O 1
ATOM 3224 N N . TYR A 1 393 ? -3.649 -15.885 -3.001 1.00 96.12 393 TYR A N 1
ATOM 3225 C CA . TYR A 1 393 ? -2.728 -15.331 -2.007 1.00 96.12 393 TYR A CA 1
ATOM 3226 C C . TYR A 1 393 ? -3.316 -14.125 -1.281 1.00 96.12 393 TYR A C 1
ATOM 3228 O O . TYR A 1 393 ? -3.270 -14.092 -0.057 1.00 96.12 393 TYR A O 1
ATOM 3236 N N . VAL A 1 394 ? -3.958 -13.188 -1.990 1.00 96.31 394 VAL A N 1
ATOM 3237 C CA . VAL A 1 394 ? -4.599 -12.024 -1.351 1.00 96.31 394 VAL A CA 1
ATOM 3238 C C . VAL A 1 394 ? -5.684 -12.468 -0.365 1.00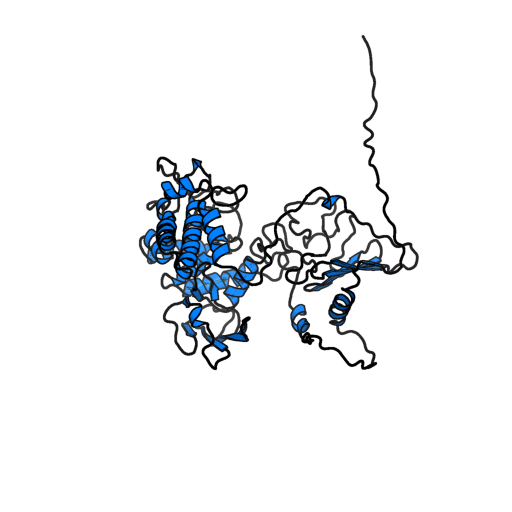 96.31 394 VAL A C 1
ATOM 3240 O O . VAL A 1 394 ? -5.790 -11.922 0.732 1.00 96.31 394 VAL A O 1
ATOM 3243 N N . ARG A 1 395 ? -6.473 -13.494 -0.714 1.00 95.31 395 ARG A N 1
ATOM 3244 C CA . ARG A 1 395 ? -7.508 -14.029 0.181 1.00 95.31 395 ARG A CA 1
ATOM 3245 C C . ARG A 1 395 ? -6.941 -14.754 1.385 1.00 95.31 395 ARG A C 1
ATOM 3247 O O . ARG A 1 395 ? -7.442 -14.546 2.482 1.00 95.31 395 ARG A O 1
ATOM 3254 N N . GLN A 1 396 ? -5.898 -15.553 1.192 1.00 93.06 396 GLN A N 1
ATOM 3255 C CA . GLN A 1 396 ? -5.205 -16.202 2.300 1.00 93.06 396 GLN A CA 1
ATOM 3256 C C . GLN A 1 396 ? -4.528 -15.180 3.223 1.00 93.06 396 GLN A C 1
ATOM 3258 O O . GLN A 1 396 ? -4.533 -15.366 4.430 1.00 93.06 396 GLN A O 1
ATOM 3263 N N . MET A 1 397 ? -3.994 -14.078 2.690 1.00 92.25 397 MET A N 1
ATOM 3264 C CA . MET A 1 397 ? -3.394 -13.012 3.498 1.00 92.25 397 MET A CA 1
ATOM 3265 C C . MET A 1 397 ? -4.434 -12.299 4.360 1.00 92.25 397 MET A C 1
ATOM 3267 O O . MET A 1 397 ? -4.214 -12.144 5.555 1.00 92.25 397 MET A O 1
ATOM 3271 N N . MET A 1 398 ? -5.586 -11.926 3.791 1.00 94.19 398 MET A N 1
ATOM 3272 C CA . MET A 1 398 ? -6.681 -11.345 4.579 1.00 94.19 398 MET A CA 1
ATOM 3273 C C . MET A 1 398 ? -7.187 -12.294 5.674 1.00 94.19 398 MET A C 1
ATOM 3275 O O . MET A 1 398 ? -7.523 -11.828 6.753 1.00 94.19 398 MET A O 1
ATOM 3279 N N . ASP A 1 399 ? -7.244 -13.599 5.403 1.00 92.94 399 ASP A N 1
ATOM 3280 C CA . ASP A 1 399 ? -7.750 -14.603 6.349 1.00 92.94 399 ASP A CA 1
ATOM 3281 C C . ASP A 1 399 ? -6.751 -14.938 7.468 1.00 92.94 399 ASP A C 1
ATOM 3283 O O . ASP A 1 399 ? -7.127 -15.086 8.626 1.00 92.94 399 ASP A O 1
ATOM 3287 N N . ARG A 1 400 ? -5.462 -15.048 7.130 1.00 91.69 400 ARG A N 1
ATOM 3288 C CA . ARG A 1 400 ? -4.433 -15.553 8.052 1.00 91.69 400 ARG A CA 1
ATOM 3289 C C . ARG A 1 400 ? -3.668 -14.468 8.791 1.00 91.69 400 ARG A C 1
ATOM 3291 O O . ARG A 1 400 ? -3.149 -14.739 9.868 1.00 91.69 400 ARG A O 1
ATOM 3298 N N . LEU A 1 401 ? -3.538 -13.284 8.196 1.00 90.75 401 LEU A N 1
ATOM 3299 C CA . LEU A 1 401 ? -2.684 -12.219 8.725 1.00 90.75 401 LEU A CA 1
ATOM 3300 C C . LEU A 1 401 ? -3.468 -11.117 9.448 1.00 90.75 401 LEU A C 1
ATOM 3302 O O . LEU A 1 401 ? -2.868 -10.293 10.131 1.00 90.75 401 LEU A O 1
ATOM 3306 N N . TYR A 1 402 ? -4.794 -11.099 9.303 1.00 93.81 402 TYR A N 1
ATOM 3307 C CA . TYR A 1 402 ? -5.666 -10.136 9.964 1.00 93.81 402 TYR A CA 1
ATOM 3308 C C . TYR A 1 402 ? -6.615 -10.849 10.922 1.00 93.81 402 TYR A C 1
ATOM 3310 O O . TYR A 1 402 ? -7.128 -11.928 10.635 1.00 93.81 402 TYR A O 1
ATOM 3318 N N . SER A 1 403 ? -6.898 -10.222 12.060 1.00 94.00 403 SER A N 1
ATOM 3319 C CA . SER A 1 403 ? -7.917 -10.694 12.993 1.00 94.00 403 SER A CA 1
ATOM 3320 C C . SER A 1 403 ? -8.619 -9.529 13.690 1.00 94.00 403 SER A C 1
ATOM 3322 O O . SER A 1 403 ? -8.274 -8.361 13.517 1.00 94.00 403 SER A O 1
ATOM 3324 N N . VAL A 1 404 ? -9.637 -9.846 14.489 1.00 94.00 404 VAL A N 1
ATOM 3325 C CA . VAL A 1 404 ? -10.375 -8.860 15.296 1.00 94.00 404 VAL A CA 1
ATOM 3326 C C . VAL A 1 404 ? -9.753 -8.627 16.678 1.00 94.00 404 VAL A C 1
ATOM 3328 O O . VAL A 1 404 ? -10.338 -7.913 17.496 1.00 94.00 404 VAL A O 1
ATOM 3331 N N . ASN A 1 405 ? -8.598 -9.238 16.949 1.00 93.44 405 ASN A N 1
ATOM 3332 C CA . ASN A 1 405 ? -7.898 -9.151 18.225 1.00 93.44 405 ASN A CA 1
ATOM 3333 C C . ASN A 1 405 ? -7.032 -7.884 18.311 1.00 93.44 405 ASN A C 1
ATOM 3335 O O . ASN A 1 405 ? -6.755 -7.246 17.289 1.00 93.44 405 ASN A O 1
ATOM 3339 N N . PRO A 1 406 ? -6.554 -7.518 19.514 1.00 91.94 406 PRO A N 1
ATOM 3340 C CA . PRO A 1 406 ? -5.616 -6.413 19.674 1.00 91.94 406 PRO A CA 1
ATOM 3341 C C . PRO A 1 406 ? -4.357 -6.516 18.808 1.00 91.94 406 PRO A C 1
ATOM 3343 O O . PRO A 1 406 ? -3.924 -5.521 18.241 1.00 91.94 406 PRO A O 1
ATOM 3346 N N . ASP A 1 407 ? -3.815 -7.714 18.626 1.00 90.62 407 ASP A N 1
ATOM 3347 C CA . ASP A 1 407 ? -2.691 -8.039 17.740 1.00 90.62 407 ASP A CA 1
ATOM 3348 C C . ASP A 1 407 ? -3.127 -8.403 16.307 1.00 90.62 407 ASP A C 1
ATOM 3350 O O . ASP A 1 407 ? -2.388 -9.024 15.554 1.00 90.62 407 ASP A O 1
ATOM 3354 N N . GLY A 1 408 ? -4.343 -8.024 15.909 1.00 92.31 408 GLY A N 1
ATOM 3355 C CA . GLY A 1 408 ? -4.966 -8.456 14.660 1.00 92.31 408 GLY A CA 1
ATOM 3356 C C . GLY A 1 408 ? -4.500 -7.761 13.382 1.00 92.31 408 GLY A C 1
ATOM 3357 O O . GLY A 1 408 ? -5.161 -7.924 12.359 1.00 92.31 408 GLY A O 1
ATOM 3358 N N . LEU A 1 409 ? -3.416 -6.983 13.416 1.00 92.25 409 LEU A N 1
ATOM 3359 C CA . LEU A 1 409 ? -2.795 -6.406 12.221 1.00 92.25 409 LEU A CA 1
ATOM 3360 C C . LEU A 1 409 ? -1.423 -7.051 11.985 1.00 92.25 409 LEU A C 1
ATOM 3362 O O . LEU A 1 409 ? -0.704 -7.275 12.954 1.00 92.25 409 LEU A O 1
ATOM 3366 N N . PRO A 1 410 ? -1.027 -7.292 10.722 1.00 89.75 410 PRO A N 1
ATOM 3367 C CA . PRO A 1 410 ? 0.203 -8.020 10.386 1.00 89.75 410 PRO A CA 1
ATOM 3368 C C . PRO A 1 410 ? 1.509 -7.251 10.627 1.00 89.75 410 PRO A C 1
ATOM 3370 O O . PRO A 1 410 ? 2.596 -7.790 10.425 1.00 89.75 410 PRO A O 1
ATOM 3373 N N . GLY A 1 411 ? 1.403 -5.977 10.985 1.00 89.25 411 GLY A N 1
ATOM 3374 C CA . GLY A 1 411 ? 2.496 -5.040 11.191 1.00 89.25 411 GLY A CA 1
ATOM 3375 C C . GLY A 1 411 ? 1.927 -3.675 11.555 1.00 89.25 411 GLY A C 1
ATOM 3376 O O . GLY A 1 411 ? 0.743 -3.565 11.894 1.00 89.25 411 GLY A O 1
ATOM 3377 N N . ASN A 1 412 ? 2.748 -2.632 11.500 1.00 88.50 412 ASN A N 1
ATOM 3378 C CA . ASN A 1 412 ? 2.297 -1.257 11.702 1.00 88.50 412 ASN A CA 1
ATOM 3379 C C . ASN A 1 412 ? 1.126 -0.925 10.768 1.00 88.50 412 ASN A C 1
ATOM 3381 O O . ASN A 1 412 ? 1.115 -1.292 9.600 1.00 88.50 412 ASN A O 1
ATOM 3385 N N . ASN A 1 413 ? 0.117 -0.205 11.262 1.00 90.69 413 ASN A N 1
ATOM 3386 C CA . ASN A 1 413 ? -0.975 0.231 10.394 1.00 90.69 413 ASN A CA 1
ATOM 3387 C C . ASN A 1 413 ? -0.568 1.412 9.497 1.00 90.69 413 ASN A C 1
ATOM 3389 O O . ASN A 1 413 ? -1.318 1.746 8.581 1.00 90.69 413 ASN A O 1
ATOM 3393 N N . ASP A 1 414 ? 0.539 2.092 9.820 1.00 90.31 414 ASP A N 1
ATOM 3394 C CA . ASP A 1 414 ? 1.128 3.223 9.092 1.00 90.31 414 ASP A CA 1
ATOM 3395 C C . ASP A 1 414 ? 0.098 4.218 8.567 1.00 90.31 414 ASP A C 1
ATOM 3397 O O . ASP A 1 414 ? -0.118 4.404 7.369 1.00 90.31 414 ASP A O 1
ATOM 3401 N N . TYR A 1 415 ? -0.600 4.843 9.519 1.00 88.69 415 TYR A N 1
ATOM 3402 C CA . TYR A 1 415 ? -1.633 5.852 9.272 1.00 88.69 415 TYR A CA 1
ATOM 3403 C C . TYR A 1 415 ? -2.798 5.376 8.384 1.00 88.69 415 TYR A C 1
ATOM 3405 O O . TYR A 1 415 ? -3.497 6.191 7.779 1.00 88.69 415 TYR A O 1
ATOM 3413 N N . GLY A 1 416 ? -3.060 4.067 8.366 1.00 92.25 416 GLY A N 1
ATOM 3414 C CA . GLY A 1 416 ? -4.178 3.447 7.659 1.00 92.25 416 GLY A CA 1
ATOM 3415 C C . GLY A 1 416 ? -3.779 2.684 6.400 1.00 92.25 416 GLY A C 1
ATOM 3416 O O . GLY A 1 416 ? -4.672 2.244 5.682 1.00 92.25 416 GLY A O 1
ATOM 3417 N N . THR A 1 417 ? -2.488 2.501 6.131 1.00 93.94 417 THR A N 1
ATOM 3418 C CA . THR A 1 417 ? -1.985 1.754 4.974 1.00 93.94 417 THR A CA 1
ATOM 3419 C C . THR A 1 417 ? -2.420 0.287 5.002 1.00 93.94 417 THR A C 1
ATOM 3421 O O . THR A 1 417 ? -3.063 -0.165 4.050 1.00 93.94 417 THR A O 1
ATOM 3424 N N . MET A 1 418 ? -2.214 -0.431 6.114 1.00 94.75 418 MET A N 1
ATOM 3425 C CA . MET A 1 418 ? -2.644 -1.838 6.230 1.00 94.75 418 MET A CA 1
ATOM 3426 C C . MET A 1 418 ? -4.167 -1.982 6.219 1.00 94.75 418 MET A C 1
ATOM 3428 O O . MET A 1 418 ? -4.710 -2.882 5.578 1.00 94.75 418 MET A O 1
ATOM 3432 N N . SER A 1 419 ? -4.873 -1.064 6.883 1.00 95.50 419 SER A N 1
ATOM 3433 C CA . SER A 1 419 ? -6.338 -1.001 6.838 1.00 95.50 419 SER A CA 1
ATOM 3434 C C . SER A 1 419 ? -6.865 -0.737 5.422 1.00 95.50 419 SER A C 1
ATOM 3436 O O . SER A 1 419 ? -7.816 -1.385 4.987 1.00 95.50 419 SER A O 1
ATOM 3438 N N . ALA A 1 420 ? -6.250 0.182 4.673 1.00 96.81 420 ALA A N 1
ATOM 3439 C CA . ALA A 1 420 ? -6.633 0.475 3.296 1.00 96.81 420 ALA A CA 1
ATOM 3440 C C . ALA A 1 420 ? -6.363 -0.721 2.380 1.00 96.81 420 ALA A C 1
ATOM 3442 O O . ALA A 1 420 ? -7.213 -1.029 1.545 1.00 96.81 420 ALA A O 1
ATOM 3443 N N . TRP A 1 421 ? -5.235 -1.420 2.556 1.00 97.88 421 TRP A N 1
ATOM 3444 C CA . TRP A 1 421 ? -4.944 -2.646 1.817 1.00 97.88 421 TRP A CA 1
ATOM 3445 C C . TRP A 1 421 ? -6.033 -3.699 2.015 1.00 97.88 421 TRP A C 1
ATOM 3447 O O . TRP A 1 421 ? -6.547 -4.233 1.028 1.00 97.88 421 TRP A O 1
ATOM 3457 N N . PHE A 1 422 ? -6.443 -3.940 3.265 1.00 97.81 422 PHE A N 1
ATOM 3458 C CA . PHE A 1 422 ? -7.516 -4.881 3.580 1.00 97.81 422 PHE A CA 1
ATOM 3459 C C . PHE A 1 422 ? -8.840 -4.455 2.937 1.00 97.81 422 PHE A C 1
ATOM 3461 O O . PHE A 1 422 ? -9.484 -5.257 2.265 1.00 97.81 422 PHE A O 1
ATOM 3468 N N . VAL A 1 423 ? -9.240 -3.185 3.089 1.00 97.69 423 VAL A N 1
ATOM 3469 C CA . VAL A 1 423 ? -10.503 -2.674 2.529 1.00 97.69 423 VAL A CA 1
ATOM 3470 C C . VAL A 1 423 ? -10.523 -2.808 1.010 1.00 97.69 423 VAL A C 1
ATOM 3472 O O . VAL A 1 423 ? -11.476 -3.366 0.474 1.00 97.69 423 VAL A O 1
ATOM 3475 N N . TRP A 1 424 ? -9.479 -2.357 0.310 1.00 98.38 424 TRP A N 1
ATOM 3476 C CA . TRP A 1 424 ? -9.367 -2.502 -1.143 1.00 98.38 424 TRP A CA 1
ATOM 3477 C C . TRP A 1 424 ? -9.450 -3.974 -1.564 1.00 98.38 424 TRP A C 1
ATOM 3479 O O . TRP A 1 424 ? -10.320 -4.358 -2.350 1.00 98.38 424 TRP A O 1
ATOM 3489 N N . SER A 1 425 ? -8.633 -4.830 -0.954 1.00 98.25 425 SER A N 1
ATOM 3490 C CA . SER A 1 425 ? -8.626 -6.268 -1.233 1.00 98.25 425 SER A CA 1
ATOM 3491 C C . SER A 1 425 ? -10.000 -6.915 -0.992 1.00 98.25 425 SER A C 1
ATOM 3493 O O . SER A 1 425 ? -10.450 -7.725 -1.804 1.00 98.25 425 SER A O 1
ATOM 3495 N N . ALA A 1 426 ? -10.728 -6.494 0.048 1.00 97.62 426 ALA A N 1
ATOM 3496 C CA . ALA A 1 426 ? -12.084 -6.952 0.347 1.00 97.62 426 ALA A CA 1
ATOM 3497 C C . ALA A 1 426 ? -13.134 -6.474 -0.674 1.00 97.62 426 ALA A C 1
ATOM 3499 O O . ALA A 1 426 ? -14.110 -7.189 -0.914 1.00 97.62 426 ALA A O 1
ATOM 3500 N N . LEU A 1 427 ? -12.926 -5.324 -1.332 1.00 97.88 427 LEU A N 1
ATOM 3501 C CA . LEU A 1 427 ? -13.712 -4.906 -2.505 1.00 97.88 427 LEU A CA 1
ATOM 3502 C C . LEU A 1 427 ? -13.433 -5.784 -3.739 1.00 97.88 427 LEU A C 1
ATOM 3504 O O . LEU A 1 427 ? -14.178 -5.733 -4.716 1.00 97.88 427 LEU A O 1
ATOM 3508 N N . GLY A 1 428 ? -12.352 -6.568 -3.727 1.00 97.50 428 GLY A N 1
ATOM 3509 C CA . GLY A 1 428 ? -11.853 -7.282 -4.898 1.00 97.50 428 GLY A CA 1
ATOM 3510 C C . GLY A 1 428 ? -11.109 -6.375 -5.882 1.00 97.50 428 GLY A C 1
ATOM 3511 O O . GLY A 1 428 ? -10.934 -6.758 -7.034 1.00 97.50 428 GLY A O 1
ATOM 3512 N N . LEU A 1 429 ? -10.676 -5.183 -5.462 1.00 97.62 429 LEU A N 1
ATOM 3513 C CA . LEU A 1 429 ? -9.945 -4.225 -6.296 1.00 97.62 429 LEU A CA 1
ATOM 3514 C C . LEU A 1 429 ? -8.743 -3.671 -5.542 1.00 97.62 429 LEU A C 1
ATOM 3516 O O . LEU A 1 429 ? -8.883 -3.320 -4.384 1.00 97.62 429 LEU A O 1
ATOM 3520 N N . TYR A 1 430 ? -7.603 -3.470 -6.197 1.00 98.25 430 TYR A N 1
ATOM 3521 C CA . TYR A 1 430 ? -6.455 -2.814 -5.563 1.00 98.25 430 TYR A CA 1
ATOM 3522 C C . TYR A 1 430 ? -5.846 -1.737 -6.460 1.00 98.25 430 TYR A C 1
ATOM 3524 O O . TYR A 1 430 ? -5.569 -2.014 -7.628 1.00 98.25 430 TYR A O 1
ATOM 3532 N N . PRO A 1 431 ? -5.655 -0.497 -5.977 1.00 96.25 431 PRO A N 1
ATOM 3533 C CA . PRO A 1 431 ? -5.134 0.581 -6.803 1.00 96.25 431 PRO A CA 1
ATOM 3534 C C . PRO A 1 431 ? -3.642 0.395 -7.076 1.00 96.25 431 PRO A C 1
ATOM 3536 O O . PRO A 1 431 ? -2.832 0.257 -6.159 1.00 96.25 431 PRO A O 1
ATOM 3539 N N . ARG A 1 432 ? -3.252 0.502 -8.345 1.00 93.69 432 ARG A N 1
ATOM 3540 C CA . ARG A 1 432 ? -1.851 0.671 -8.719 1.00 93.69 432 ARG A CA 1
ATOM 3541 C C . ARG A 1 432 ? -1.489 2.146 -8.583 1.00 93.69 432 ARG A C 1
ATOM 3543 O O . ARG A 1 432 ? -1.782 2.951 -9.474 1.00 93.69 432 ARG A O 1
ATOM 3550 N N . ALA A 1 433 ? -0.883 2.498 -7.451 1.00 87.81 433 ALA A N 1
ATOM 3551 C CA . ALA A 1 433 ? -0.487 3.869 -7.138 1.00 87.81 433 ALA A CA 1
ATOM 3552 C C . ALA A 1 433 ? 0.316 4.512 -8.288 1.00 87.81 433 ALA A C 1
ATOM 3554 O O . ALA A 1 433 ? 1.070 3.846 -8.998 1.00 87.81 433 ALA A O 1
ATOM 3555 N N . GLY A 1 434 ? 0.096 5.811 -8.518 1.00 85.62 434 GLY A N 1
ATOM 3556 C CA . GLY A 1 434 ? 0.736 6.549 -9.615 1.00 85.62 434 GLY A CA 1
ATOM 3557 C C . GLY A 1 434 ? 0.166 6.263 -11.013 1.00 85.62 434 GLY A C 1
ATOM 3558 O O . GLY A 1 434 ? 0.653 6.829 -11.990 1.00 85.62 434 GLY A O 1
ATOM 3559 N N . SER A 1 435 ? -0.874 5.430 -11.127 1.00 88.75 435 SER A N 1
ATOM 3560 C CA . SER A 1 435 ? -1.563 5.116 -12.384 1.00 88.75 435 SER A CA 1
ATOM 3561 C C . SER A 1 435 ? -3.088 5.247 -12.254 1.00 88.75 435 SER A C 1
ATOM 3563 O O . SER A 1 435 ? -3.614 5.499 -11.172 1.00 88.75 435 SER A O 1
ATOM 3565 N N . SER A 1 436 ? -3.808 5.075 -13.364 1.00 90.38 436 SER A N 1
ATOM 3566 C CA . SER A 1 436 ? -5.273 4.959 -13.392 1.00 90.38 436 SER A CA 1
ATOM 3567 C C . SER A 1 436 ? -5.771 3.517 -13.251 1.00 90.38 436 SER A C 1
ATOM 3569 O O . SER A 1 436 ? -6.976 3.290 -13.302 1.00 90.38 436 SER A O 1
ATOM 3571 N N . GLU A 1 437 ? -4.881 2.539 -13.109 1.00 94.31 437 GLU A N 1
ATOM 3572 C CA . GLU A 1 437 ? -5.221 1.119 -13.139 1.00 94.31 437 GLU A CA 1
ATOM 3573 C C . GLU A 1 437 ? -5.566 0.579 -11.744 1.00 94.31 437 GLU A C 1
ATOM 3575 O O . GLU A 1 437 ? -4.892 0.861 -10.752 1.00 94.31 437 GLU A O 1
ATOM 3580 N N . TYR A 1 438 ? -6.600 -0.254 -11.687 1.00 97.56 438 TYR A N 1
ATOM 3581 C CA . TYR A 1 438 ? -6.948 -1.089 -10.546 1.00 97.56 438 TYR A CA 1
ATOM 3582 C C . TYR A 1 438 ? -6.727 -2.555 -10.910 1.00 97.56 438 TYR A C 1
ATOM 3584 O O . TYR A 1 438 ? -7.215 -3.026 -11.940 1.00 97.56 438 TYR A O 1
ATOM 3592 N N . PHE A 1 439 ? -6.031 -3.287 -10.049 1.00 98.19 439 PHE A N 1
ATOM 3593 C CA . PHE A 1 439 ? -5.919 -4.735 -10.124 1.00 98.19 439 PHE A CA 1
ATOM 3594 C C . PHE A 1 439 ? -7.214 -5.390 -9.672 1.00 98.19 439 PHE A C 1
ATOM 3596 O O . PHE A 1 439 ? -7.793 -4.999 -8.662 1.00 98.19 439 PHE A O 1
ATOM 3603 N N . VAL A 1 440 ? -7.647 -6.406 -10.410 1.00 98.06 440 VAL A N 1
ATOM 3604 C CA . VAL A 1 440 ? -8.783 -7.244 -10.029 1.00 98.06 440 VAL A CA 1
ATOM 3605 C C . VAL A 1 440 ? -8.291 -8.352 -9.096 1.00 98.06 440 VAL A C 1
ATOM 3607 O O . VAL A 1 440 ? -7.325 -9.050 -9.407 1.00 98.06 440 VAL A O 1
ATOM 3610 N N . GLY A 1 441 ? -8.957 -8.497 -7.953 1.00 97.31 441 GLY A N 1
ATOM 3611 C CA . GLY A 1 441 ? -8.742 -9.535 -6.946 1.00 97.31 441 GLY A CA 1
ATOM 3612 C C . GLY A 1 441 ? -9.990 -10.403 -6.747 1.00 97.31 441 GLY A C 1
ATOM 3613 O O . GLY A 1 441 ? -10.696 -10.714 -7.707 1.00 97.31 441 GLY A O 1
ATOM 3614 N N . SER A 1 442 ? -10.263 -10.798 -5.498 1.00 97.38 442 SER A N 1
ATOM 3615 C CA . SER A 1 442 ? -11.436 -11.602 -5.117 1.00 97.38 442 SER A CA 1
ATOM 3616 C C . SER A 1 442 ? -12.196 -10.956 -3.945 1.00 97.38 442 SER A C 1
ATOM 3618 O O . SER A 1 442 ? -11.676 -10.965 -2.826 1.00 97.38 442 SER A O 1
ATOM 3620 N N . PRO A 1 443 ? -13.425 -10.443 -4.143 1.00 97.19 443 PRO A N 1
ATOM 3621 C CA . PRO A 1 443 ? -14.172 -9.711 -3.113 1.00 97.19 443 PRO A CA 1
ATOM 3622 C C . PRO A 1 443 ? -14.602 -10.591 -1.931 1.00 97.19 443 PRO A C 1
ATOM 3624 O O . PRO A 1 443 ? -14.894 -11.775 -2.103 1.00 97.19 443 PRO A O 1
ATOM 3627 N N . LEU A 1 444 ? -14.669 -10.006 -0.729 1.00 95.88 444 LEU A N 1
ATOM 3628 C CA . LEU A 1 444 ? -14.990 -10.684 0.542 1.00 95.88 444 LEU A CA 1
ATOM 3629 C C . LEU A 1 444 ? -16.492 -10.860 0.803 1.00 95.88 444 LEU A C 1
ATOM 3631 O O . LEU A 1 444 ? -16.863 -11.646 1.668 1.00 95.88 444 LEU A O 1
ATOM 3635 N N . PHE A 1 445 ? -17.353 -10.177 0.048 1.00 95.31 445 PHE A N 1
ATOM 3636 C CA . PHE A 1 445 ? -18.791 -10.139 0.308 1.00 95.31 445 PHE A CA 1
ATOM 3637 C C . PHE A 1 445 ? -19.629 -10.432 -0.941 1.00 95.31 445 PHE A C 1
ATOM 3639 O O . PHE A 1 445 ? -19.187 -10.232 -2.077 1.00 95.31 445 PHE A O 1
ATOM 3646 N N . GLU A 1 446 ? -20.870 -10.872 -0.709 1.00 96.31 446 GLU A N 1
ATOM 3647 C CA . GLU A 1 446 ? -21.863 -11.132 -1.760 1.00 96.31 446 GLU A CA 1
ATOM 3648 C C . GLU A 1 446 ? -22.279 -9.863 -2.507 1.00 96.31 446 GLU A C 1
ATOM 3650 O O . GLU A 1 446 ? -22.420 -9.887 -3.725 1.00 96.31 446 GLU A O 1
ATOM 3655 N N . SER A 1 447 ? -22.442 -8.750 -1.791 1.00 97.19 447 SER A N 1
ATOM 3656 C CA . SER A 1 447 ? -22.797 -7.454 -2.365 1.00 97.19 447 SER A CA 1
ATOM 3657 C C . SER A 1 447 ? -22.089 -6.339 -1.605 1.00 97.19 447 SER A C 1
ATOM 3659 O O . SER A 1 447 ? -22.047 -6.339 -0.372 1.00 97.19 447 SER A O 1
ATOM 3661 N N . ILE A 1 448 ? -21.520 -5.389 -2.343 1.00 97.06 448 ILE A N 1
ATOM 3662 C CA . ILE A 1 448 ? -20.864 -4.201 -1.800 1.00 97.06 448 ILE A CA 1
ATOM 3663 C C . ILE A 1 448 ? -21.345 -2.981 -2.580 1.00 97.06 448 ILE A C 1
ATOM 3665 O O . ILE A 1 448 ? -21.380 -2.981 -3.809 1.00 97.06 448 ILE A O 1
ATOM 3669 N N . GLN A 1 449 ? -21.684 -1.914 -1.861 1.00 95.88 449 GLN A N 1
ATOM 3670 C CA . GLN A 1 449 ? -22.010 -0.617 -2.444 1.00 95.88 449 GLN A CA 1
ATOM 3671 C C . GLN A 1 449 ? -21.023 0.423 -1.931 1.00 95.88 449 GLN A C 1
ATOM 3673 O O . GLN A 1 449 ? -20.934 0.658 -0.727 1.00 95.88 449 GLN A O 1
ATOM 3678 N N . VAL A 1 450 ? -20.302 1.062 -2.849 1.00 93.81 450 VAL A N 1
ATOM 3679 C CA . VAL A 1 450 ? -19.392 2.167 -2.539 1.00 93.81 450 VAL A CA 1
ATOM 3680 C C . VAL A 1 450 ? -19.990 3.457 -3.084 1.00 93.81 450 VAL A C 1
ATOM 3682 O O . VAL A 1 450 ? -20.071 3.651 -4.297 1.00 93.81 450 VAL A O 1
ATOM 3685 N N . GLU A 1 451 ? -20.407 4.345 -2.187 1.00 90.88 451 GLU A N 1
ATOM 3686 C CA . GLU A 1 451 ? -20.807 5.707 -2.539 1.00 90.88 451 GLU A CA 1
ATOM 3687 C C . GLU A 1 451 ? -19.555 6.561 -2.769 1.00 90.88 451 GLU A C 1
ATOM 3689 O O . GLU A 1 451 ? -18.681 6.650 -1.906 1.00 90.88 451 GLU A O 1
ATOM 3694 N N . ARG A 1 452 ? -19.446 7.185 -3.944 1.00 86.06 452 ARG A N 1
ATOM 3695 C CA . ARG A 1 452 ? -18.334 8.085 -4.277 1.00 86.06 452 ARG A CA 1
ATOM 3696 C C . ARG A 1 452 ? -18.738 9.538 -4.066 1.00 86.06 452 ARG A C 1
ATOM 3698 O O . ARG A 1 452 ? -19.911 9.884 -4.160 1.00 86.06 452 ARG A O 1
ATOM 3705 N N . GLU A 1 453 ? -17.754 10.417 -3.891 1.00 80.31 453 GLU A N 1
ATOM 3706 C CA . GLU A 1 453 ? -17.974 11.852 -3.630 1.00 80.31 453 GLU A CA 1
ATOM 3707 C C . GLU A 1 453 ? -18.854 12.562 -4.674 1.00 80.31 453 GLU A C 1
ATOM 3709 O O . GLU A 1 453 ? -19.558 13.517 -4.357 1.00 80.31 453 GLU A O 1
ATOM 3714 N N . ASN A 1 454 ? -18.834 12.099 -5.926 1.00 77.50 454 ASN A N 1
ATOM 3715 C CA . ASN A 1 454 ? -19.651 12.648 -7.010 1.00 77.50 454 ASN A CA 1
ATOM 3716 C C . ASN A 1 454 ? -21.097 12.105 -7.037 1.00 77.50 454 ASN A C 1
ATOM 3718 O O . ASN A 1 454 ? -21.825 12.387 -7.987 1.00 77.50 454 ASN A O 1
ATOM 3722 N N . GLY A 1 455 ? -21.504 11.309 -6.042 1.00 83.81 455 GLY A N 1
ATOM 3723 C CA . GLY A 1 455 ? -22.815 10.659 -5.958 1.00 83.81 455 GLY A CA 1
ATOM 3724 C C . GLY A 1 455 ? -22.975 9.418 -6.846 1.00 83.81 455 GLY A C 1
ATOM 3725 O O . GLY A 1 455 ? -24.059 8.841 -6.897 1.00 83.81 455 GLY A O 1
ATOM 3726 N N . CYS A 1 456 ? -21.920 9.004 -7.558 1.00 88.50 456 CYS A N 1
ATOM 3727 C CA . CYS A 1 456 ? -21.895 7.768 -8.337 1.00 88.50 456 CYS A CA 1
ATOM 3728 C C . CYS A 1 456 ? -21.650 6.572 -7.410 1.00 88.50 456 CYS A C 1
ATOM 3730 O O . CYS A 1 456 ? -20.683 6.567 -6.648 1.00 88.50 456 CYS A O 1
ATOM 3732 N N . PHE A 1 457 ? -22.473 5.534 -7.513 1.00 93.25 457 PHE A N 1
ATOM 3733 C CA . PHE A 1 457 ? -22.261 4.283 -6.789 1.00 93.25 457 PHE A CA 1
ATOM 3734 C C . PHE A 1 457 ? -21.393 3.316 -7.594 1.00 93.25 457 PHE A C 1
ATOM 3736 O O . PHE A 1 457 ? -21.567 3.169 -8.803 1.00 93.25 457 PHE A O 1
ATOM 3743 N N . LEU A 1 458 ? -20.490 2.609 -6.927 1.00 95.06 458 LEU A N 1
ATOM 3744 C CA . LEU A 1 458 ? -19.901 1.377 -7.441 1.00 95.06 458 LEU A CA 1
ATOM 3745 C C . LEU A 1 458 ? -20.579 0.201 -6.731 1.00 95.06 458 LEU A C 1
ATOM 3747 O O . LEU A 1 458 ? -20.402 0.017 -5.530 1.00 95.06 458 LEU A O 1
ATOM 3751 N N . SER A 1 459 ? -21.361 -0.565 -7.487 1.00 96.62 459 SER A N 1
ATOM 3752 C CA . SER A 1 459 ? -22.050 -1.774 -7.036 1.00 96.62 459 SER A CA 1
ATOM 3753 C C . SER A 1 459 ? -21.215 -2.980 -7.433 1.00 96.62 459 SER A C 1
ATOM 3755 O O . SER A 1 459 ? -20.984 -3.198 -8.623 1.00 96.62 459 SER A O 1
ATOM 3757 N N . ILE A 1 460 ? -20.758 -3.742 -6.446 1.00 97.94 460 ILE A N 1
ATOM 3758 C CA . ILE A 1 460 ? -19.989 -4.969 -6.631 1.00 97.94 460 ILE A CA 1
ATOM 3759 C C . ILE A 1 460 ? -20.871 -6.139 -6.212 1.00 97.94 460 ILE A C 1
ATOM 3761 O O . ILE A 1 460 ? -21.320 -6.177 -5.073 1.00 97.94 460 ILE A O 1
ATOM 3765 N N . GLU A 1 461 ? -21.119 -7.075 -7.121 1.00 98.19 461 GLU A N 1
ATOM 3766 C CA . GLU A 1 461 ? -21.993 -8.230 -6.889 1.00 98.19 461 GLU A CA 1
ATOM 3767 C C . GLU A 1 461 ? -21.233 -9.530 -7.158 1.00 98.19 461 GLU A C 1
ATOM 3769 O O . GLU A 1 461 ? -20.638 -9.698 -8.223 1.00 98.19 461 GLU A O 1
ATOM 3774 N N . SER A 1 462 ? -21.273 -10.461 -6.211 1.00 98.06 462 SER A N 1
ATOM 3775 C CA . SER A 1 462 ? -20.584 -11.749 -6.272 1.00 98.06 462 SER A CA 1
ATOM 3776 C C . SER A 1 462 ? -21.596 -12.883 -6.441 1.00 98.06 462 SER A C 1
ATOM 3778 O O . SER A 1 462 ? -22.372 -13.195 -5.542 1.00 98.06 462 SER A O 1
ATOM 3780 N N . TYR A 1 463 ? -21.576 -13.540 -7.598 1.00 97.44 463 TYR A N 1
ATOM 3781 C CA . TYR A 1 463 ? -22.439 -14.671 -7.933 1.00 97.44 463 TYR A CA 1
ATOM 3782 C C . TYR A 1 463 ? -21.745 -16.002 -7.642 1.00 97.44 463 TYR A C 1
ATOM 3784 O O . TYR A 1 463 ? -20.559 -16.160 -7.936 1.00 97.44 463 TYR A O 1
ATOM 3792 N N . ASN A 1 464 ? -22.505 -16.975 -7.124 1.00 95.31 464 ASN A N 1
ATOM 3793 C CA . ASN A 1 464 ? -21.999 -18.264 -6.623 1.00 95.31 464 ASN A CA 1
ATOM 3794 C C . ASN A 1 464 ? -20.942 -18.107 -5.516 1.00 95.31 464 ASN A C 1
ATOM 3796 O O . ASN A 1 464 ? -20.045 -18.939 -5.385 1.00 95.31 464 ASN A O 1
ATOM 3800 N N . PHE A 1 465 ? -21.039 -17.019 -4.751 1.00 92.56 465 PHE A N 1
ATOM 3801 C CA . PHE A 1 465 ? -20.091 -16.679 -3.704 1.00 92.56 465 PHE A CA 1
ATOM 3802 C C . PHE A 1 465 ? -19.985 -17.794 -2.659 1.00 92.56 465 PHE A C 1
ATOM 3804 O O . PHE A 1 465 ? -20.985 -18.348 -2.199 1.00 92.56 465 PHE A O 1
ATOM 3811 N N . LYS A 1 466 ? -18.747 -18.109 -2.281 1.00 86.69 466 LYS A N 1
ATOM 3812 C CA . LYS A 1 466 ? -18.419 -18.992 -1.163 1.00 86.69 466 LYS A CA 1
ATOM 3813 C C . LYS A 1 466 ? -17.297 -18.321 -0.370 1.00 86.69 466 LYS A C 1
ATOM 3815 O O . LYS A 1 466 ? -16.260 -18.048 -0.976 1.00 86.69 466 LYS A O 1
ATOM 3820 N N . PRO A 1 467 ? -17.456 -18.088 0.945 1.00 83.88 467 PRO A N 1
ATOM 3821 C CA . PRO A 1 467 ? -16.427 -17.444 1.766 1.00 83.88 467 PRO A CA 1
ATOM 3822 C C . PRO A 1 467 ? -15.040 -18.093 1.636 1.00 83.88 467 PRO A C 1
ATOM 3824 O O . PRO A 1 467 ? -14.038 -17.388 1.540 1.00 83.88 467 PRO A O 1
ATOM 3827 N N . ASP A 1 468 ? -14.999 -19.420 1.515 1.00 86.31 468 ASP A N 1
ATOM 3828 C CA . ASP A 1 468 ? -13.751 -20.192 1.486 1.00 86.31 468 ASP A CA 1
ATOM 3829 C C . ASP A 1 468 ? -13.190 -20.409 0.068 1.00 86.31 468 ASP A C 1
ATOM 3831 O O . ASP A 1 468 ? -12.166 -21.069 -0.107 1.00 86.31 468 ASP A O 1
ATOM 3835 N N . SER A 1 469 ? -13.853 -19.892 -0.977 1.00 88.56 469 SER A N 1
ATOM 3836 C CA . SER A 1 469 ? -13.410 -20.057 -2.364 1.00 88.56 469 SER A CA 1
ATOM 3837 C C . SER A 1 469 ? -13.004 -18.716 -2.974 1.00 88.56 469 SER A C 1
ATOM 3839 O O . SER A 1 469 ? -13.870 -17.917 -3.318 1.00 88.56 469 SER A O 1
ATOM 3841 N N . PRO A 1 470 ? -11.701 -18.459 -3.173 1.00 90.44 470 PRO A N 1
ATOM 3842 C CA . PRO A 1 470 ? -11.237 -17.208 -3.770 1.00 90.44 470 PRO A CA 1
ATOM 3843 C C . PRO A 1 470 ? -11.387 -17.171 -5.302 1.00 90.44 470 PRO A C 1
ATOM 3845 O O . PRO A 1 470 ? -11.118 -16.154 -5.931 1.00 90.44 470 PRO A O 1
ATOM 3848 N N . LYS A 1 471 ? -11.747 -18.294 -5.937 1.00 94.50 471 LYS A N 1
ATOM 3849 C CA . LYS A 1 471 ? -11.585 -18.476 -7.382 1.00 94.50 471 LYS A CA 1
ATOM 3850 C C . LYS A 1 471 ? -12.696 -17.796 -8.181 1.00 94.50 471 LYS A C 1
ATOM 3852 O O . LYS A 1 471 ? -13.860 -18.193 -8.109 1.00 94.50 471 LYS A O 1
ATOM 3857 N N . ILE A 1 472 ? -12.302 -16.859 -9.040 1.00 95.88 472 ILE A N 1
ATOM 3858 C CA . ILE A 1 472 ? -13.178 -16.136 -9.964 1.00 95.88 472 ILE A CA 1
ATOM 3859 C C . ILE A 1 472 ? -13.051 -16.719 -11.375 1.00 95.88 472 ILE A C 1
ATOM 3861 O O . ILE A 1 472 ? -11.955 -16.822 -11.923 1.00 95.88 472 ILE A O 1
ATOM 3865 N N . LEU A 1 473 ? -14.182 -17.071 -11.990 1.00 95.12 473 LEU A N 1
ATOM 3866 C CA . LEU A 1 473 ? -14.259 -17.555 -13.372 1.00 95.12 473 LEU A CA 1
ATOM 3867 C C . LEU A 1 473 ? -14.288 -16.418 -14.392 1.00 95.12 473 LEU A C 1
ATOM 3869 O O . LEU A 1 473 ? -13.690 -16.521 -15.460 1.00 95.12 473 LEU A O 1
ATOM 3873 N N . LYS A 1 474 ? -15.029 -15.349 -14.092 1.00 96.44 474 LYS A N 1
ATOM 3874 C CA . LYS A 1 474 ? -15.105 -14.151 -14.933 1.00 96.44 474 LYS A CA 1
ATOM 3875 C C . LYS A 1 474 ? -15.532 -12.942 -14.116 1.00 96.44 474 LYS A C 1
ATOM 3877 O O . LYS A 1 474 ? -16.243 -13.074 -13.119 1.00 96.44 474 LYS A O 1
ATOM 3882 N N . VAL A 1 475 ? -15.157 -11.771 -14.613 1.00 98.00 475 VAL A N 1
ATOM 3883 C CA . VAL A 1 475 ? -15.590 -10.477 -14.089 1.00 98.00 475 VAL A CA 1
ATOM 3884 C C . VAL A 1 475 ? -16.286 -9.706 -15.201 1.00 98.00 475 VAL A C 1
ATOM 3886 O O . VAL A 1 475 ? -15.840 -9.735 -16.349 1.00 98.00 475 VAL A O 1
ATOM 3889 N N . VAL A 1 476 ? -17.400 -9.054 -14.883 1.00 98.12 476 VAL A N 1
ATOM 3890 C CA . VAL A 1 476 ? -18.215 -8.291 -15.831 1.00 98.12 476 VAL A CA 1
ATOM 3891 C C . VAL A 1 476 ? -18.356 -6.861 -15.325 1.00 98.12 476 VAL A C 1
ATOM 3893 O O . VAL A 1 476 ? -18.855 -6.633 -14.231 1.00 98.12 476 VAL A O 1
ATOM 3896 N N . LEU A 1 477 ? -17.929 -5.887 -16.123 1.00 96.88 477 LEU A N 1
ATOM 3897 C CA . LEU A 1 477 ? -18.065 -4.462 -15.836 1.00 96.88 477 LEU A CA 1
ATOM 3898 C C . LEU A 1 477 ? -19.130 -3.866 -16.758 1.00 96.88 477 LEU A C 1
ATOM 3900 O O . LEU A 1 477 ? -18.980 -3.871 -17.979 1.00 96.88 477 LEU A O 1
ATOM 3904 N N . ASN A 1 478 ? -20.222 -3.360 -16.184 1.00 94.50 478 ASN A N 1
ATOM 3905 C CA . ASN A 1 478 ? -21.356 -2.780 -16.913 1.00 94.50 478 ASN A CA 1
ATOM 3906 C C . ASN A 1 478 ? -21.895 -3.685 -18.044 1.00 94.50 478 ASN A C 1
ATOM 3908 O O . ASN A 1 478 ? -22.237 -3.209 -19.128 1.00 94.50 478 ASN A O 1
ATOM 3912 N N . GLY A 1 479 ? -21.972 -4.996 -17.793 1.00 95.00 479 GLY A N 1
ATOM 3913 C CA . GLY A 1 479 ? -22.428 -5.998 -18.763 1.00 95.00 479 GLY A CA 1
ATOM 3914 C C . GLY A 1 479 ? -21.360 -6.482 -19.754 1.00 95.00 479 GLY A C 1
ATOM 3915 O O . GLY A 1 479 ? -21.648 -7.367 -20.557 1.00 95.00 479 GLY A O 1
ATOM 3916 N N . GLN A 1 480 ? -20.133 -5.953 -19.704 1.00 96.06 480 GLN A N 1
ATOM 3917 C CA . GLN A 1 480 ? -19.019 -6.389 -20.551 1.00 96.06 480 GLN A CA 1
ATOM 3918 C C . GLN A 1 480 ? -18.034 -7.259 -19.772 1.00 96.06 480 GLN A C 1
ATOM 3920 O O . GLN A 1 480 ? -17.538 -6.858 -18.723 1.00 96.06 480 GLN A O 1
ATOM 3925 N N . VAL A 1 481 ? -17.732 -8.451 -20.290 1.00 97.75 481 VAL A N 1
ATOM 3926 C CA . VAL A 1 481 ? -16.727 -9.343 -19.694 1.00 97.75 481 VAL A CA 1
ATOM 3927 C C . VAL A 1 481 ? -15.350 -8.688 -19.792 1.00 97.75 481 VAL A C 1
ATOM 3929 O O . VAL A 1 481 ? -14.929 -8.285 -20.878 1.00 97.75 481 VAL A O 1
ATOM 3932 N N . LEU A 1 482 ? -14.639 -8.602 -18.669 1.00 96.50 482 LEU A N 1
ATOM 3933 C CA . LEU A 1 482 ? -13.252 -8.159 -18.654 1.00 96.50 482 LEU A CA 1
ATOM 3934 C C . LEU A 1 482 ? -12.373 -9.209 -19.340 1.00 96.50 482 LEU A C 1
ATOM 3936 O O . LEU A 1 482 ? -12.384 -10.382 -18.975 1.00 96.50 482 LEU A O 1
ATOM 3940 N N . THR A 1 483 ? -11.591 -8.783 -20.329 1.00 93.50 483 THR A N 1
ATOM 3941 C CA . THR A 1 483 ? -10.627 -9.653 -21.024 1.00 93.50 483 THR A CA 1
ATOM 3942 C C . THR A 1 483 ? -9.275 -9.720 -20.319 1.00 93.50 483 THR A C 1
ATOM 3944 O O . THR A 1 483 ? -8.423 -10.521 -20.693 1.00 93.50 483 THR A O 1
ATOM 3947 N N . ARG A 1 484 ? -9.064 -8.855 -19.322 1.00 92.81 484 ARG A N 1
ATOM 3948 C CA . ARG A 1 484 ? -7.850 -8.759 -18.511 1.00 92.81 484 ARG A CA 1
ATOM 3949 C C . ARG A 1 484 ? -8.224 -8.442 -17.058 1.00 92.81 484 ARG A C 1
ATOM 3951 O O . ARG A 1 484 ? -9.235 -7.771 -16.850 1.00 92.81 484 ARG A O 1
ATOM 3958 N N . PRO A 1 485 ? -7.422 -8.861 -16.067 1.00 95.44 485 PRO A N 1
ATOM 3959 C CA . PRO A 1 485 ? -7.676 -8.621 -14.641 1.00 95.44 485 PRO A CA 1
ATOM 3960 C C . PRO A 1 485 ? -7.321 -7.184 -14.201 1.00 95.44 485 PRO A C 1
ATOM 3962 O O . PRO A 1 485 ? -6.730 -6.969 -13.144 1.00 95.44 485 PRO A O 1
ATOM 3965 N N . PHE A 1 486 ? -7.679 -6.191 -15.019 1.00 96.06 486 PHE A N 1
ATOM 3966 C CA . PHE A 1 486 ? -7.402 -4.775 -14.787 1.00 96.06 486 PHE A CA 1
ATOM 3967 C C . PHE A 1 486 ? -8.628 -3.936 -15.131 1.00 96.06 486 PHE A C 1
ATOM 3969 O O . PHE A 1 486 ? -9.332 -4.226 -16.102 1.00 96.06 486 PHE A O 1
ATOM 3976 N N . ILE A 1 487 ? -8.846 -2.872 -14.366 1.00 96.75 487 ILE A N 1
ATOM 3977 C CA . ILE A 1 487 ? -9.857 -1.856 -14.654 1.00 96.75 487 ILE A CA 1
ATOM 3978 C C . ILE A 1 487 ? -9.169 -0.498 -14.671 1.00 96.75 487 ILE A C 1
ATOM 3980 O O . ILE A 1 487 ? -8.516 -0.125 -13.704 1.00 96.75 487 ILE A O 1
ATOM 3984 N N . ASP A 1 488 ? -9.330 0.261 -15.747 1.00 94.94 488 ASP A N 1
ATOM 3985 C CA . ASP A 1 488 ? -8.910 1.658 -15.771 1.00 94.94 488 ASP A CA 1
ATOM 3986 C C . ASP A 1 488 ? -9.958 2.542 -15.077 1.00 94.94 488 ASP A C 1
ATOM 3988 O O . ASP A 1 488 ? -11.165 2.346 -15.239 1.00 94.94 488 ASP A O 1
ATOM 3992 N N . HIS A 1 489 ? -9.513 3.555 -14.335 1.00 91.19 489 HIS A N 1
ATOM 3993 C CA . HIS A 1 489 ? -10.376 4.482 -13.605 1.00 91.19 489 HIS A CA 1
ATOM 3994 C C . HIS A 1 489 ? -11.459 5.109 -14.487 1.00 91.19 489 HIS A C 1
ATOM 3996 O O . HIS A 1 489 ? -12.588 5.305 -14.034 1.00 91.19 489 HIS A O 1
ATOM 4002 N N . SER A 1 490 ? -11.159 5.378 -15.761 1.00 90.19 490 SER A N 1
ATOM 4003 C CA . SER A 1 490 ? -12.141 5.921 -16.702 1.00 90.19 490 SER A CA 1
ATOM 4004 C C . SER A 1 490 ? -13.341 4.994 -16.927 1.00 90.19 490 SER A C 1
ATOM 4006 O O . SER A 1 490 ? -14.448 5.484 -17.155 1.00 90.19 490 SER A O 1
ATOM 4008 N N . GLN A 1 491 ? -13.159 3.675 -16.796 1.00 91.31 491 GLN A N 1
ATOM 4009 C CA . GLN A 1 491 ? -14.224 2.675 -16.927 1.00 91.31 491 GLN A CA 1
ATOM 4010 C C . GLN A 1 491 ? -15.145 2.628 -15.699 1.00 91.31 491 GLN A C 1
ATOM 4012 O O . GLN A 1 491 ? -16.258 2.109 -15.785 1.00 91.31 491 GLN A O 1
ATOM 4017 N N . LEU A 1 492 ? -14.702 3.189 -14.569 1.00 89.31 492 LEU A N 1
ATOM 4018 C CA . LEU A 1 492 ? -15.495 3.325 -13.349 1.00 89.31 492 LEU A CA 1
ATOM 4019 C C . LEU A 1 492 ? -16.288 4.635 -13.306 1.00 89.31 492 LEU A C 1
ATOM 4021 O O . LEU A 1 492 ? -16.937 4.920 -12.303 1.00 89.31 492 LEU A O 1
ATOM 4025 N N . ASN A 1 493 ? -16.272 5.459 -14.353 1.00 85.50 493 ASN A N 1
ATOM 4026 C CA . ASN A 1 493 ? -17.089 6.666 -14.390 1.00 85.50 493 ASN A CA 1
ATOM 4027 C C . ASN A 1 493 ? -18.562 6.342 -14.657 1.00 85.50 493 ASN A C 1
ATOM 4029 O O . ASN A 1 493 ? -18.896 5.561 -15.548 1.00 85.50 493 ASN A O 1
ATOM 4033 N N . CYS A 1 494 ? -19.454 7.000 -13.914 1.00 83.38 494 CYS A N 1
ATOM 4034 C CA . CYS A 1 494 ? -20.870 6.997 -14.249 1.00 83.38 494 CYS A CA 1
ATOM 4035 C C . CYS A 1 494 ? -21.070 7.630 -15.635 1.00 83.38 494 CYS A C 1
ATOM 4037 O O . CYS A 1 494 ? -20.567 8.717 -15.918 1.00 83.38 494 CYS A O 1
ATOM 4039 N N . VAL A 1 495 ? -21.808 6.936 -16.498 1.00 73.75 495 VAL A N 1
ATOM 4040 C CA . VAL A 1 495 ? -22.158 7.409 -17.843 1.00 73.75 495 VAL A CA 1
ATOM 4041 C C . VAL A 1 495 ? -23.498 8.144 -17.767 1.00 73.75 495 VAL A C 1
ATOM 4043 O O . VAL A 1 495 ? -24.370 7.733 -17.002 1.00 73.75 495 VAL A O 1
ATOM 4046 N N . ASN A 1 496 ? -23.673 9.218 -18.545 1.00 59.94 496 ASN A N 1
ATOM 4047 C CA . ASN A 1 496 ? -24.853 10.096 -18.514 1.00 59.94 496 ASN A CA 1
ATOM 4048 C C . ASN A 1 496 ? -26.182 9.326 -18.365 1.00 59.94 496 ASN A C 1
ATOM 4050 O O . ASN A 1 496 ? -26.566 8.557 -19.245 1.00 59.94 496 ASN A O 1
ATOM 4054 N N . GLY A 1 497 ? -26.877 9.553 -17.244 1.00 65.12 497 GLY A N 1
ATOM 4055 C CA . GLY A 1 497 ? -28.170 8.939 -16.911 1.00 65.12 497 GLY A CA 1
ATOM 4056 C C . GLY A 1 497 ? -28.108 7.718 -15.982 1.00 65.12 497 GLY A C 1
ATOM 4057 O O . GLY A 1 497 ? -29.151 7.303 -15.482 1.00 65.12 497 GLY A O 1
ATOM 4058 N N . LYS A 1 498 ? -26.921 7.158 -15.707 1.00 71.31 498 LYS A N 1
ATOM 4059 C CA . LYS A 1 498 ? -26.726 6.108 -14.695 1.00 71.31 498 LYS A CA 1
ATOM 4060 C C . LYS A 1 498 ? -26.010 6.677 -13.476 1.00 71.31 498 LYS A C 1
ATOM 4062 O O . LYS A 1 498 ? -24.925 7.230 -13.602 1.00 71.31 498 LYS A O 1
ATOM 4067 N N . ASN A 1 499 ? -26.589 6.461 -12.298 1.00 82.62 499 ASN A N 1
ATOM 4068 C CA . ASN A 1 499 ? -25.979 6.834 -11.018 1.00 82.62 499 ASN A CA 1
ATOM 4069 C C . ASN A 1 499 ? -25.143 5.694 -10.416 1.00 82.62 499 ASN A C 1
ATOM 4071 O O . ASN A 1 499 ? -24.741 5.779 -9.258 1.00 82.62 499 ASN A O 1
ATOM 4075 N N . SER A 1 500 ? -24.898 4.618 -11.172 1.00 88.06 500 SER A N 1
ATOM 4076 C CA . SER A 1 500 ? -24.079 3.501 -10.718 1.00 88.06 500 SER A CA 1
ATOM 4077 C C . SER A 1 500 ? -23.253 2.853 -11.829 1.00 88.06 500 SER A C 1
ATOM 4079 O O . SER A 1 500 ? -23.648 2.816 -12.999 1.00 88.06 500 SER A O 1
ATOM 4081 N N . VAL A 1 501 ? -22.106 2.315 -11.424 1.00 93.75 501 VAL A N 1
ATOM 4082 C CA . VAL A 1 501 ? -21.276 1.364 -12.164 1.00 93.75 501 VAL A CA 1
ATOM 4083 C C . VAL A 1 501 ? -21.444 -0.002 -11.515 1.00 93.75 501 VAL A C 1
ATOM 4085 O O . VAL A 1 501 ? -21.369 -0.108 -10.293 1.00 93.75 501 VAL A O 1
ATOM 4088 N N . LYS A 1 502 ? -21.684 -1.038 -12.323 1.00 95.75 502 LYS A N 1
ATOM 4089 C CA . LYS A 1 502 ? -21.868 -2.409 -11.836 1.00 95.75 502 LYS A CA 1
ATOM 4090 C C . LYS A 1 502 ? -20.651 -3.262 -12.179 1.00 95.75 502 LYS A C 1
ATOM 4092 O O . LYS A 1 502 ? -20.293 -3.360 -13.352 1.00 95.75 502 LYS A O 1
ATOM 4097 N N . LEU A 1 503 ? -20.053 -3.878 -11.169 1.00 97.56 503 LEU A N 1
ATOM 4098 C CA . LEU A 1 503 ? -18.952 -4.823 -11.278 1.00 97.56 503 LEU A CA 1
ATOM 4099 C C . LEU A 1 503 ? -19.407 -6.176 -10.724 1.00 97.56 503 LEU A C 1
ATOM 4101 O O . LEU A 1 503 ? -19.787 -6.285 -9.567 1.00 97.56 503 LEU A O 1
ATOM 4105 N N . GLU A 1 504 ? -19.407 -7.207 -11.553 1.00 98.25 504 GLU A N 1
ATOM 4106 C CA . GLU A 1 504 ? -19.971 -8.511 -11.212 1.00 98.25 504 GLU A CA 1
ATOM 4107 C C . GLU A 1 504 ? -18.878 -9.577 -11.251 1.00 98.25 504 GLU A C 1
ATOM 4109 O O . GLU A 1 504 ? -18.225 -9.762 -12.279 1.00 98.25 504 GLU A O 1
ATOM 4114 N N . TYR A 1 505 ? -18.703 -10.299 -10.151 1.00 98.12 505 TYR A N 1
ATOM 4115 C CA . TYR A 1 505 ? -17.766 -11.406 -10.002 1.00 98.12 505 TYR A CA 1
ATOM 4116 C C . TYR A 1 505 ? -18.530 -12.726 -10.059 1.00 98.12 505 TYR A C 1
ATOM 4118 O O . TYR A 1 505 ? -19.519 -12.904 -9.357 1.00 98.12 505 TYR A O 1
ATOM 4126 N N . PHE A 1 506 ? -18.083 -13.671 -10.883 1.00 97.56 506 PHE A N 1
ATOM 4127 C CA . PHE A 1 506 ? -18.680 -15.005 -10.968 1.00 97.56 506 PHE A CA 1
ATOM 4128 C C . PHE A 1 506 ? -17.690 -16.026 -10.419 1.00 97.56 506 PHE A C 1
ATOM 4130 O O . PHE A 1 506 ? -16.659 -16.273 -11.046 1.00 97.56 506 PHE A O 1
ATOM 4137 N N . PHE A 1 507 ? -18.000 -16.599 -9.261 1.00 96.88 507 PHE A N 1
ATOM 4138 C CA . PHE A 1 507 ? -17.164 -17.579 -8.570 1.00 96.88 507 PHE A CA 1
ATOM 4139 C C . PHE A 1 507 ? -17.333 -18.990 -9.157 1.00 96.88 507 PHE A C 1
ATOM 4141 O O . PHE A 1 507 ? -18.315 -19.271 -9.857 1.00 96.88 507 PHE A O 1
ATOM 4148 N N . ALA A 1 508 ? -16.338 -19.844 -8.897 1.00 91.69 508 ALA A N 1
ATOM 4149 C CA . ALA A 1 508 ? -16.237 -21.212 -9.414 1.00 91.69 508 ALA A CA 1
ATOM 4150 C C . ALA A 1 508 ? -17.101 -22.273 -8.702 1.00 91.69 508 ALA A C 1
ATOM 4152 O O . ALA A 1 508 ? -17.342 -22.206 -7.467 1.00 91.69 508 ALA A O 1
#

Organism: Naegleria gruberi (NCBI:txid5762)

Radius of gyration: 28.01 Å; chains: 1; bounding box: 91×50×79 Å

pLDDT: mean 79.21, std 22.73, range [20.66, 98.62]

Secondary structure (DSSP, 8-state):
---------------PPP-----SEEEE--TT-HHHHHHHHTTS--------------------TTTTSSGGG--TTTT-SSGGGTT-----EE-TT-S-EE---EE-TT----TTT-TTS--TT--EETTTTEEB-GGG-EEETTEEEEEETTTTEEEEEEE-SS-EEEEEEE--TTS--------TTTTT----------SS--HHHHHHHHHHHHHS-BTTBS-SSHHHHHHHSS--TTT-TTHHHHHHHHHHHHHHHHHHHHHTT-HHHHHHHHHHTTGGGGGEETTTTEE--B-TT--B---SS----SSS--HHHHTT--TT-HHHHHHHTSSHHHHHHHHHHHHHTTTT--S--SS--S--TTSGGGTTGGGGGGGGT-HHHHHHHHHHHHHHH--SSTT-SSS--GGGHHHHHHHHHHHTEEE-TTSSEEEE---SSSEEEEE-TTS-EEEEEEET--TT---EEEEEETTEEPSSSEEEGGGGSPPTT-SEEEEEEEE-